Protein AF-A0A966VZZ9-F1 (afdb_monomer)

Nearest PDB structures (foldseek):
  8j8p-assembly1_C  TM=5.874E-01  e=6.034E-04  Saccharomyces eubayanus
  6gmh-assembly1_Q  TM=5.956E-01  e=7.698E-03  Homo sapiens
  4hny-assembly2_C  TM=5.454E-01  e=2.526E-02  Saccharomyces cerevisiae S288C
  7dkh-assembly2_E  TM=2.024E-01  e=2.155E-03  Saccharomyces cerevisiae S288C
  6gn0-assembly2_C  TM=4.395E-01  e=2.108E-01  Homo sapiens

Secondary structure (DSSP, 8-state):
-----HHHHHHHHHHH--HHHHHHHHHHHHHHHHHHHHHHH--HHHHHHHHHHHHHHHHHTHHHHTT-S-HHHHHHHHHHHHHHHHHHHHHHHHHHHHHHHHHTTS----PPPHHHHHHHHHHHHHTS-HHHHHHHIIIIIS---HHHHHHHHT--HHHHHHHHHHHHHHHHHHHHTTT----HHHHHHHHHHHSS-PPPTTHHHHHHHHHHHTTS-S----------PPPPPHHHHHHHHHHHHHHHHHHHHHHHHHHHHHHHHHHHHHHHHHHHHHHHHHHHHHHHHHHHHHHHHHHHHHHHHHHHHHHHHHHHHHHHHHTTS---------S---PPPSSHHHHHHHHHHHHHTT-HHHHHHHHHHHHHH-TT-HHHHHHHHHHHHHT-TTSTTHHHHHHHHHHHHHHH-TTBHHHHHHHHHHGGGGT-HHHHHHHHHHHHHS--B-GGGTT-HHHHHHHHHHHHHHHIIIII--HHHHHHHHHHHHHH-TT-TTHHHHHHHHHHHTT-HHHHHHHHHHSPPP-

Foldseek 3Di:
DDPQDLLRLLCCCVPVVDPVSLVVVCVVCLVVQLVLLCVLQVDNVRSVVLSVQLSVVCSVCSVVCSPPPDVNVVSNVSSNVSSLVSNVVVVVVVVVVVVVVVVVPDPDDPQDDLVLCVVCQVVLLVPDDPLLSLLQCVCQVVVDDLVVSCVVSVHDSVVSVVSPLVSLVSSQVSVVVVVNHHDSVSSSVSSNVPVDDDDPPCPVVVVVVVVVVVPPPDDDDDDDDDDDDDDDDPVVVVVVVVVVVVVVVVVVVVVVVVVVVVVVVVVVVVVVVVVVVVVVVVVVVVVVVVVVVVVVVVVVVVVVVVVVVVVVVVVVVVVVVVVPDDDDDDDDDDDPDDPDDPALVVLQVVLVVCVVVVVLVSNLVSLVVSCVRPVLPLVSLQVNLVSLVPPVPVDPCSLVSSLVSLVSSCVNVVQALSSLLSNLVSCVVVVNLVSNLVSLVCSLPDPHDCVVVPPCSLQSNLVSLQVNLVSCVPPVVVLVSSLVSLVSSCVSPVPPPCSLQSNLVSCVVVVVNVSSVVSCSSPNDDD

Radius of gyration: 38.28 Å; Cα contacts (8 Å, |Δi|>4): 439; chains: 1; bounding box: 84×85×118 Å

pLDDT: mean 77.12, std 17.42, range [30.81, 97.88]

Solvent-accessible surface area (backbone atoms only — not comparable to full-atom values): 28973 Å² total; per-residue (Å²): 130,85,87,68,48,72,46,54,28,31,40,40,26,53,78,66,64,32,62,70,36,46,50,51,52,46,69,74,42,45,68,58,42,32,53,52,18,30,74,69,55,74,34,75,69,63,9,50,54,30,34,51,51,38,54,52,50,47,67,75,41,24,70,75,48,42,79,49,93,55,61,68,63,52,52,51,54,46,29,52,54,45,28,54,52,51,50,56,53,51,52,59,48,53,49,52,52,48,52,51,50,53,69,67,61,56,81,80,63,78,71,65,48,68,84,67,43,58,87,50,43,65,64,38,49,66,74,43,55,70,74,36,34,51,40,46,42,39,43,41,54,68,62,39,52,56,61,58,43,6,64,76,69,76,45,53,48,68,60,34,49,54,43,32,55,51,32,52,52,52,42,42,54,50,34,41,79,70,75,43,69,61,53,73,68,55,50,52,51,50,36,61,73,59,58,65,74,88,74,63,92,61,50,69,57,54,51,52,52,56,58,62,61,69,76,72,82,74,87,84,85,84,82,91,82,85,86,86,87,85,85,82,57,74,67,61,55,51,56,52,52,56,51,51,52,54,51,49,54,53,48,51,56,51,49,52,51,52,49,54,50,51,52,53,51,51,53,54,49,63,61,44,52,65,53,54,49,51,50,53,51,52,52,52,50,50,52,53,51,49,53,50,49,53,49,51,48,54,50,50,50,50,54,50,49,52,51,49,49,52,50,49,51,52,50,48,53,53,46,57,66,60,64,77,61,92,82,89,87,85,88,84,93,87,69,96,70,70,79,82,68,92,44,30,65,54,25,38,55,50,22,53,55,24,57,77,70,68,36,63,67,63,18,49,55,24,29,53,50,13,38,72,68,31,82,77,47,35,66,42,30,39,53,49,13,51,47,27,63,73,73,39,71,89,48,93,56,20,54,59,52,15,39,50,24,17,47,55,16,37,72,68,39,74,43,42,36,52,38,42,52,53,34,25,67,42,24,55,83,73,69,36,52,67,60,19,43,51,35,37,47,48,63,70,75,45,92,48,46,50,81,82,59,59,98,41,62,53,53,54,49,16,48,38,26,40,56,43,15,49,46,25,43,75,74,67,59,37,35,68,60,14,37,54,22,26,50,53,11,41,72,54,34,75,77,54,82,64,42,46,33,55,34,15,54,31,26,49,77,71,66,40,53,73,61,15,54,55,23,33,70,76,37,62,83,83,130

Mean predicted aligned error: 22.82 Å

Structure (mmCIF, N/CA/C/O backbone):
data_AF-A0A966VZZ9-F1
#
_entry.id   AF-A0A966VZZ9-F1
#
loop_
_atom_site.group_PDB
_atom_site.id
_atom_site.type_symbol
_atom_site.label_atom_id
_atom_site.label_alt_id
_atom_site.label_comp_id
_atom_site.label_asym_id
_atom_site.label_entity_id
_atom_site.label_seq_id
_atom_site.pdbx_PDB_ins_code
_atom_site.Cartn_x
_atom_site.Cartn_y
_atom_site.Cartn_z
_atom_site.occupancy
_atom_site.B_iso_or_equiv
_atom_site.auth_seq_id
_atom_site.auth_comp_id
_atom_site.auth_asym_id
_atom_site.auth_atom_id
_atom_site.pdbx_PDB_model_num
ATOM 1 N N . MET A 1 1 ? -11.695 -24.570 47.392 1.00 46.47 1 MET A N 1
ATOM 2 C CA . MET A 1 1 ? -11.353 -23.290 46.737 1.00 46.47 1 MET A CA 1
ATOM 3 C C . MET A 1 1 ? -12.675 -22.639 46.397 1.00 46.47 1 MET A C 1
ATOM 5 O O . MET A 1 1 ? -13.494 -23.317 45.799 1.00 46.47 1 MET A O 1
ATOM 9 N N . ASN A 1 2 ? -12.938 -21.442 46.926 1.00 52.97 2 ASN A N 1
ATOM 10 C CA . ASN A 1 2 ? -14.275 -20.845 46.945 1.00 52.97 2 ASN A CA 1
ATOM 11 C C . ASN A 1 2 ? -14.869 -20.735 45.536 1.00 52.97 2 ASN A C 1
ATOM 13 O O . ASN A 1 2 ? -14.300 -20.072 44.670 1.00 52.97 2 ASN A O 1
ATOM 17 N N . ASP A 1 3 ? -16.037 -21.345 45.352 1.00 64.50 3 ASP A N 1
ATOM 18 C CA . ASP A 1 3 ? -16.861 -21.324 44.136 1.00 64.50 3 ASP A CA 1
ATOM 19 C C . ASP A 1 3 ? -17.585 -19.970 43.986 1.00 64.50 3 ASP A C 1
ATOM 21 O O . ASP A 1 3 ? -18.765 -19.877 43.654 1.00 64.50 3 ASP A O 1
ATOM 25 N N . SER A 1 4 ? -16.885 -18.881 44.321 1.00 77.69 4 SER A N 1
ATOM 26 C CA . SER A 1 4 ? -17.430 -17.534 44.246 1.00 77.69 4 SER A CA 1
ATOM 27 C C . SER A 1 4 ? -17.690 -17.184 42.785 1.00 77.69 4 SER A C 1
ATOM 29 O O . SER A 1 4 ? -16.799 -17.328 41.938 1.00 77.69 4 SER A O 1
ATOM 31 N N . SER A 1 5 ? -18.905 -16.727 42.485 1.00 86.56 5 SER A N 1
ATOM 32 C CA . SER A 1 5 ? -19.263 -16.277 41.140 1.00 86.56 5 SER A CA 1
ATOM 33 C C . SER A 1 5 ? -18.522 -14.987 40.783 1.00 86.56 5 SER A C 1
ATOM 35 O O . SER A 1 5 ? -18.105 -14.231 41.664 1.00 86.56 5 SER A O 1
ATOM 37 N N . ASP A 1 6 ? -18.379 -14.696 39.491 1.00 88.12 6 ASP A N 1
ATOM 38 C CA . ASP A 1 6 ? -17.700 -13.476 39.035 1.00 88.12 6 ASP A CA 1
ATOM 39 C C . ASP A 1 6 ? -18.344 -12.200 39.606 1.00 88.12 6 ASP A C 1
ATOM 41 O O . ASP A 1 6 ? -17.639 -11.263 39.972 1.00 88.12 6 ASP A O 1
ATOM 45 N N . ALA A 1 7 ? -19.670 -12.194 39.784 1.00 86.69 7 ALA A N 1
ATOM 46 C CA . ALA A 1 7 ? -20.393 -11.095 40.423 1.00 86.69 7 ALA A CA 1
ATOM 47 C C . ALA A 1 7 ? -20.036 -10.937 41.914 1.00 86.69 7 ALA A C 1
ATOM 49 O O . ALA A 1 7 ? -19.922 -9.817 42.410 1.00 86.69 7 ALA A O 1
ATOM 50 N N . GLN A 1 8 ? -19.821 -12.042 42.638 1.00 88.69 8 GLN A N 1
ATOM 51 C CA . GLN A 1 8 ? -19.387 -12.005 44.040 1.00 88.69 8 GLN A CA 1
ATOM 52 C C . GLN A 1 8 ? -17.942 -11.517 44.172 1.00 88.69 8 GLN A C 1
ATOM 54 O O . GLN A 1 8 ? -17.645 -10.732 45.070 1.00 88.69 8 GLN A O 1
ATOM 59 N N . LEU A 1 9 ? -17.055 -11.945 43.268 1.00 89.81 9 LEU A N 1
ATOM 60 C CA . LEU A 1 9 ? -15.667 -11.480 43.234 1.00 89.81 9 LEU A CA 1
ATOM 61 C C . LEU A 1 9 ? -15.585 -9.987 42.882 1.00 89.81 9 LEU A C 1
ATOM 63 O O . LEU A 1 9 ? -14.815 -9.257 43.505 1.00 89.81 9 LEU A O 1
ATOM 67 N N . LEU A 1 10 ? -16.414 -9.517 41.942 1.00 88.88 10 LEU A N 1
ATOM 68 C CA . LEU A 1 10 ? -16.511 -8.096 41.600 1.00 88.88 10 LEU A CA 1
ATOM 69 C C . LEU A 1 10 ? -17.031 -7.268 42.770 1.00 88.88 10 LEU A C 1
ATOM 71 O O . LEU A 1 10 ? -16.442 -6.238 43.078 1.00 88.88 10 LEU A O 1
ATOM 75 N N . ARG A 1 11 ? -18.076 -7.737 43.463 1.00 89.31 11 ARG A N 1
ATOM 76 C CA . ARG A 1 11 ? -18.624 -7.047 44.639 1.00 89.31 11 ARG A CA 1
ATOM 77 C C . ARG A 1 11 ? -17.611 -6.968 45.784 1.00 89.31 11 ARG A C 1
ATOM 79 O O . ARG A 1 11 ? -17.455 -5.913 46.386 1.00 89.31 11 ARG A O 1
ATOM 86 N N . ALA A 1 12 ? -16.863 -8.042 46.039 1.00 89.19 12 ALA A N 1
ATOM 87 C CA . ALA A 1 12 ? -15.797 -8.044 47.043 1.00 89.19 12 ALA A CA 1
ATOM 88 C C . ALA A 1 12 ? -14.647 -7.077 46.693 1.00 89.19 12 ALA A C 1
ATOM 90 O O . ALA A 1 12 ? -14.033 -6.492 47.584 1.00 89.19 12 ALA A O 1
ATOM 91 N N . TYR A 1 13 ? -14.348 -6.884 45.407 1.00 91.38 13 TYR A N 1
ATOM 92 C CA . TYR A 1 13 ? -13.372 -5.884 44.977 1.00 91.38 13 TYR A CA 1
ATOM 93 C C . TYR A 1 13 ? -13.923 -4.447 45.069 1.00 91.38 13 TYR A C 1
ATOM 95 O O . TYR A 1 13 ? -13.252 -3.575 45.616 1.00 91.38 13 TYR A O 1
ATOM 103 N N . ALA A 1 14 ? -15.152 -4.219 44.606 1.00 88.94 14 ALA A N 1
ATOM 104 C CA . ALA A 1 14 ? -15.841 -2.928 44.634 1.00 88.94 14 ALA A CA 1
ATOM 105 C C . ALA A 1 14 ? -16.040 -2.395 46.066 1.00 88.94 14 ALA A C 1
ATOM 107 O O . ALA A 1 14 ? -15.584 -1.307 46.406 1.00 88.94 14 ALA A O 1
ATOM 108 N N . GLU A 1 15 ? -16.661 -3.195 46.936 1.00 90.25 15 GLU A N 1
ATOM 109 C CA . GLU A 1 15 ? -17.099 -2.751 48.267 1.00 90.25 15 GLU A CA 1
ATOM 110 C C . GLU A 1 15 ? -16.017 -2.901 49.344 1.00 90.25 15 GLU A C 1
ATOM 112 O O . GLU A 1 15 ? -15.958 -2.109 50.281 1.00 90.25 15 GLU A O 1
ATOM 117 N N . GLN A 1 16 ? -15.178 -3.938 49.244 1.00 90.00 16 GLN A N 1
ATOM 118 C CA . GLN A 1 16 ? -14.210 -4.304 50.293 1.00 90.00 16 GLN A CA 1
ATOM 119 C C . GLN A 1 16 ? -12.755 -4.113 49.848 1.00 90.00 16 GLN A C 1
ATOM 121 O O . GLN A 1 16 ? -11.841 -4.448 50.600 1.00 90.00 16 GLN A O 1
ATOM 126 N N . HIS A 1 17 ? -12.530 -3.620 48.623 1.00 88.00 17 HIS A N 1
ATOM 127 C CA . HIS A 1 17 ? -11.203 -3.412 48.029 1.00 88.00 17 HIS A CA 1
ATOM 128 C C . HIS A 1 17 ? -10.304 -4.656 48.095 1.00 88.00 17 HIS A C 1
ATOM 130 O O . HIS A 1 17 ? -9.086 -4.574 48.253 1.00 88.00 17 HIS A O 1
ATOM 136 N N . SER A 1 18 ? -10.909 -5.842 47.968 1.00 92.25 18 SER A N 1
ATOM 137 C CA . SER A 1 18 ? -10.191 -7.111 48.061 1.00 92.25 18 SER A CA 1
ATOM 138 C C . SER A 1 18 ? -9.331 -7.369 46.820 1.00 92.25 18 SER A C 1
ATOM 140 O O . SER A 1 18 ? -9.820 -7.812 45.777 1.00 92.25 18 SER A O 1
ATOM 142 N N . GLU A 1 19 ? -8.018 -7.166 46.940 1.00 90.62 19 GLU A N 1
ATOM 143 C CA . GLU A 1 19 ? -7.056 -7.483 45.873 1.00 90.62 19 GLU A CA 1
ATOM 144 C C . GLU A 1 19 ? -7.061 -8.971 45.493 1.00 90.62 19 GLU A C 1
ATOM 146 O O . GLU A 1 19 ? -6.849 -9.327 44.333 1.00 90.62 19 GLU A O 1
ATOM 151 N N . ALA A 1 20 ? -7.319 -9.854 46.463 1.00 87.94 20 ALA A N 1
ATOM 152 C CA . ALA A 1 20 ? -7.383 -11.293 46.234 1.00 87.94 20 ALA A CA 1
ATOM 153 C C . ALA A 1 20 ? -8.562 -11.673 45.322 1.00 87.94 20 ALA A C 1
ATOM 155 O O . ALA A 1 20 ? -8.406 -12.526 44.448 1.00 87.94 20 ALA A O 1
ATOM 156 N N . ALA A 1 21 ? -9.711 -11.005 45.479 1.00 87.81 21 ALA A N 1
ATOM 157 C CA . ALA A 1 21 ? -10.883 -11.224 44.635 1.00 87.81 21 ALA A CA 1
ATOM 158 C C . ALA A 1 21 ? -10.638 -10.764 43.188 1.00 87.81 21 ALA A C 1
ATOM 160 O O . ALA A 1 21 ? -10.955 -11.487 42.242 1.00 87.81 21 ALA A O 1
ATOM 161 N N . PHE A 1 22 ? -9.995 -9.605 43.008 1.00 92.00 22 PHE A N 1
ATOM 162 C CA . PHE A 1 22 ? -9.627 -9.109 41.681 1.00 92.00 22 PHE A CA 1
ATOM 163 C C . PHE A 1 22 ? -8.573 -9.988 40.999 1.00 92.00 22 PHE A C 1
ATOM 165 O O . PHE A 1 22 ? -8.686 -10.288 39.812 1.00 92.00 22 PHE A O 1
ATOM 172 N N . ARG A 1 23 ? -7.575 -10.474 41.748 1.00 91.88 23 ARG A N 1
ATOM 173 C CA . ARG A 1 23 ? -6.559 -11.395 41.218 1.00 91.88 23 ARG A CA 1
ATOM 174 C C . ARG A 1 23 ? -7.178 -12.693 40.700 1.00 91.88 23 ARG A C 1
ATOM 176 O O . ARG A 1 23 ? -6.757 -13.183 39.655 1.00 91.88 23 ARG A O 1
ATOM 183 N N . GLU A 1 24 ? -8.185 -13.223 41.390 1.00 91.50 24 GLU A N 1
ATOM 184 C CA . GLU A 1 24 ? -8.905 -14.415 40.934 1.00 91.50 24 GLU A CA 1
ATOM 185 C C . GLU A 1 24 ? -9.742 -14.139 39.671 1.00 91.50 24 GLU A C 1
ATOM 187 O O . GLU A 1 24 ? -9.733 -14.961 38.757 1.00 91.50 24 GLU A O 1
ATOM 192 N N . LEU A 1 25 ? -10.380 -12.965 39.553 1.00 90.56 25 LEU A N 1
ATOM 193 C CA . LEU A 1 25 ? -11.057 -12.543 38.314 1.00 90.56 25 LEU A CA 1
ATOM 194 C C . LEU A 1 25 ? -10.093 -12.457 37.127 1.00 90.56 25 LEU A C 1
ATOM 196 O O . LEU A 1 25 ? -10.396 -12.970 36.049 1.00 90.56 25 LEU A O 1
ATOM 200 N N . VAL A 1 26 ? -8.921 -11.843 37.323 1.00 94.25 26 VAL A N 1
ATOM 201 C CA . VAL A 1 26 ? -7.881 -11.772 36.287 1.00 94.25 26 VAL A CA 1
ATOM 202 C C . VAL A 1 26 ? -7.446 -13.179 35.892 1.00 94.25 26 VAL A C 1
ATOM 204 O O . VAL A 1 26 ? -7.468 -13.513 34.712 1.00 94.25 26 VAL A O 1
ATOM 207 N N . ARG A 1 27 ? -7.127 -14.039 36.866 1.00 93.38 27 ARG A N 1
ATOM 208 C CA . ARG A 1 27 ? -6.681 -15.417 36.615 1.00 93.38 27 ARG A CA 1
ATOM 209 C C . ARG A 1 27 ? -7.700 -16.228 35.806 1.00 93.38 27 ARG A C 1
ATOM 211 O O . ARG A 1 27 ? -7.296 -17.007 34.952 1.00 93.38 27 ARG A O 1
ATOM 218 N N . ARG A 1 28 ? -9.002 -16.058 36.062 1.00 93.38 28 ARG A N 1
ATOM 219 C CA . ARG A 1 28 ? -10.070 -16.780 35.346 1.00 93.38 28 ARG A CA 1
ATOM 220 C C . ARG A 1 28 ? -10.233 -16.342 33.893 1.00 93.38 28 ARG A C 1
ATOM 222 O O . ARG A 1 28 ? -10.566 -17.171 33.053 1.00 93.38 28 ARG A O 1
ATOM 229 N N . HIS A 1 29 ? -10.015 -15.060 33.602 1.00 93.12 29 HIS A N 1
ATOM 230 C CA . HIS A 1 29 ? -10.377 -14.471 32.308 1.00 93.12 29 HIS A CA 1
ATOM 231 C C . HIS A 1 29 ? -9.187 -14.044 31.446 1.00 93.12 29 HIS A C 1
ATOM 233 O O . HIS A 1 29 ? -9.388 -13.680 30.287 1.00 93.12 29 HIS A O 1
ATOM 239 N N . VAL A 1 30 ? -7.955 -14.082 31.966 1.00 93.12 30 VAL A N 1
ATOM 240 C CA . VAL A 1 30 ? -6.762 -13.594 31.252 1.00 93.12 30 VAL A CA 1
ATOM 241 C C . VAL A 1 30 ? -6.521 -14.340 29.944 1.00 93.12 30 VAL A C 1
ATOM 243 O O . VAL A 1 30 ? -6.305 -13.690 28.923 1.00 93.12 30 VAL A O 1
ATOM 246 N N . ASP A 1 31 ? -6.664 -15.666 29.933 1.00 92.88 31 ASP A N 1
ATOM 247 C CA . ASP A 1 31 ? -6.449 -16.477 28.730 1.00 92.88 31 ASP A CA 1
ATOM 248 C C . ASP A 1 31 ? -7.474 -16.143 27.642 1.00 92.88 31 ASP A C 1
ATOM 250 O O . ASP A 1 31 ? -7.131 -16.008 26.464 1.00 92.88 31 ASP A O 1
ATOM 254 N N . PHE A 1 32 ? -8.736 -15.941 28.036 1.00 94.50 32 PHE A N 1
ATOM 255 C CA . PHE A 1 32 ? -9.807 -15.546 27.127 1.00 94.50 32 PHE A CA 1
ATOM 256 C C . PHE A 1 32 ? -9.566 -14.149 26.545 1.00 94.50 32 PHE A C 1
ATOM 258 O O . PHE A 1 32 ? -9.618 -13.976 25.325 1.00 94.50 32 PHE A O 1
ATOM 265 N N . VAL A 1 33 ? -9.284 -13.164 27.403 1.00 92.00 33 VAL A N 1
ATOM 266 C CA . VAL A 1 33 ? -9.069 -11.768 26.999 1.00 92.00 33 VAL A CA 1
ATOM 267 C C . VAL A 1 33 ? -7.827 -11.642 26.120 1.00 92.00 33 VAL A C 1
ATOM 269 O O . VAL A 1 33 ? -7.894 -11.005 25.071 1.00 92.00 33 VAL A O 1
ATOM 272 N N . HIS A 1 34 ? -6.721 -12.289 26.493 1.00 92.00 34 HIS A N 1
ATOM 273 C CA . HIS A 1 34 ? -5.492 -12.283 25.704 1.00 92.00 34 HIS A CA 1
ATOM 274 C C . HIS A 1 34 ? -5.690 -12.968 24.348 1.00 92.00 34 HIS A C 1
ATOM 276 O O . HIS A 1 34 ? -5.316 -12.411 23.320 1.00 92.00 34 HIS A O 1
ATOM 282 N N . SER A 1 35 ? -6.367 -14.121 24.310 1.00 88.19 35 SER A N 1
ATOM 283 C CA . SER A 1 35 ? -6.678 -14.809 23.050 1.00 88.19 35 SER A CA 1
ATOM 284 C C . SER A 1 35 ? -7.617 -13.995 22.154 1.00 88.19 35 SER A C 1
ATOM 286 O O . SER A 1 35 ? -7.475 -14.007 20.932 1.00 88.19 35 SER A O 1
ATOM 288 N N . ALA A 1 36 ? -8.591 -13.288 22.736 1.00 79.56 36 ALA A N 1
ATOM 289 C CA . ALA A 1 36 ? -9.473 -12.390 21.996 1.00 79.56 36 ALA A CA 1
ATOM 290 C C . ALA A 1 36 ? -8.701 -11.198 21.421 1.00 79.56 36 ALA A C 1
ATOM 292 O O . ALA A 1 36 ? -8.843 -10.914 20.234 1.00 79.56 36 ALA A O 1
ATOM 293 N N . ALA A 1 37 ? -7.841 -10.568 22.223 1.00 87.56 37 ALA A N 1
ATOM 294 C CA . ALA A 1 37 ? -6.967 -9.496 21.772 1.00 87.56 37 ALA A CA 1
ATOM 295 C C . ALA A 1 37 ? -6.047 -9.972 20.638 1.00 87.56 37 ALA A C 1
ATOM 297 O O . ALA A 1 37 ? -6.024 -9.348 19.582 1.00 87.56 37 ALA A O 1
ATOM 298 N N . LEU A 1 38 ? -5.380 -11.120 20.788 1.00 88.19 38 LEU A N 1
ATOM 299 C CA . LEU A 1 38 ? -4.465 -11.664 19.781 1.00 88.19 38 LEU A CA 1
ATOM 300 C C . LEU A 1 38 ? -5.146 -11.899 18.426 1.00 88.19 38 LEU A C 1
ATOM 302 O O . LEU A 1 38 ? -4.572 -11.561 17.396 1.00 88.19 38 LEU A O 1
ATOM 306 N N . ARG A 1 39 ? -6.390 -12.397 18.413 1.00 89.56 39 ARG A N 1
ATOM 307 C CA . ARG A 1 39 ? -7.178 -12.541 17.172 1.00 89.56 39 ARG A CA 1
ATOM 308 C C . ARG A 1 39 ? -7.529 -11.206 16.510 1.00 89.56 39 ARG A C 1
ATOM 310 O O . ARG A 1 39 ? -7.779 -11.185 15.312 1.00 89.56 39 ARG A O 1
ATOM 317 N N . MET A 1 40 ? -7.613 -10.123 17.282 1.00 84.31 40 MET A N 1
ATOM 318 C CA . MET A 1 40 ? -8.033 -8.804 16.797 1.00 84.31 40 MET A CA 1
ATOM 319 C C . MET A 1 40 ? -6.857 -7.935 16.338 1.00 84.31 40 MET A C 1
ATOM 321 O O . MET A 1 40 ? -6.997 -7.220 15.351 1.00 84.31 40 MET A O 1
ATOM 325 N N . VAL A 1 41 ? -5.721 -7.971 17.045 1.00 86.00 41 VAL A N 1
ATOM 326 C CA . VAL A 1 41 ? -4.516 -7.189 16.696 1.00 86.00 41 VAL A CA 1
ATOM 327 C C . VAL A 1 41 ? -3.477 -7.975 15.893 1.00 86.00 41 VAL A C 1
ATOM 329 O O . VAL A 1 41 ? -2.628 -7.350 15.267 1.00 86.00 41 VAL A O 1
ATOM 332 N N . CYS A 1 42 ? -3.529 -9.312 15.890 1.00 84.38 42 CYS A N 1
ATOM 333 C CA . CYS A 1 42 ? -2.575 -10.192 15.194 1.00 84.38 42 CYS A CA 1
ATOM 334 C C . CYS A 1 42 ? -1.093 -9.939 15.546 1.00 84.38 42 CYS A C 1
ATOM 336 O O . CYS A 1 42 ? -0.204 -10.278 14.769 1.00 84.38 42 CYS A O 1
ATOM 338 N N . ASP A 1 43 ? -0.829 -9.365 16.723 1.00 83.25 43 ASP A N 1
ATOM 339 C CA . ASP A 1 43 ? 0.502 -9.048 17.239 1.00 83.25 43 ASP A CA 1
ATOM 340 C C . ASP A 1 43 ? 0.563 -9.402 18.741 1.00 83.25 43 ASP A C 1
ATOM 342 O O . ASP A 1 43 ? -0.285 -8.922 19.506 1.00 83.25 43 ASP A O 1
ATOM 346 N N . PRO A 1 44 ? 1.521 -10.241 19.185 1.00 87.44 44 PRO A N 1
ATOM 347 C CA . PRO A 1 44 ? 1.619 -10.669 20.582 1.00 87.44 44 PRO A CA 1
ATOM 348 C C . PRO A 1 44 ? 1.850 -9.534 21.587 1.00 87.44 44 PRO A C 1
ATOM 350 O O . PRO A 1 44 ? 1.296 -9.574 22.687 1.00 87.44 44 PRO A O 1
ATOM 353 N N . HIS A 1 45 ? 2.638 -8.520 21.223 1.00 88.25 45 HIS A N 1
ATOM 354 C CA . HIS A 1 45 ? 2.962 -7.403 22.108 1.00 88.25 45 HIS A CA 1
ATOM 355 C C . HIS A 1 45 ? 1.764 -6.464 22.252 1.00 88.25 45 HIS A C 1
ATOM 357 O O . HIS A 1 45 ? 1.358 -6.143 23.368 1.00 88.25 45 HIS A O 1
ATOM 363 N N . LEU A 1 46 ? 1.109 -6.118 21.142 1.00 86.81 46 LEU A N 1
ATOM 364 C CA . LEU A 1 46 ? -0.108 -5.301 21.188 1.00 86.81 46 LEU A CA 1
ATOM 365 C C . LEU A 1 46 ? -1.261 -6.031 21.894 1.00 86.81 46 LEU A C 1
ATOM 367 O O . LEU A 1 46 ? -2.085 -5.403 22.559 1.00 86.81 46 LEU A O 1
ATOM 371 N N . ALA A 1 47 ? -1.326 -7.361 21.783 1.00 87.38 47 ALA A N 1
ATOM 372 C CA . ALA A 1 47 ? -2.337 -8.158 22.472 1.00 87.38 47 ALA A CA 1
ATOM 373 C C . ALA A 1 47 ? -2.161 -8.115 23.996 1.00 87.38 47 ALA A C 1
ATOM 375 O O . ALA A 1 47 ? -3.152 -8.131 24.732 1.00 87.38 47 ALA A O 1
ATOM 376 N N . GLN A 1 48 ? -0.918 -8.036 24.477 1.00 92.44 48 GLN A N 1
ATOM 377 C CA . GLN A 1 48 ? -0.616 -7.858 25.895 1.00 92.44 48 GLN A CA 1
ATOM 378 C C . GLN A 1 48 ? -1.093 -6.489 26.399 1.00 92.44 48 GLN A C 1
ATOM 380 O O . GLN A 1 48 ? -1.758 -6.429 27.435 1.00 92.44 48 GLN A O 1
ATOM 385 N N . ASP A 1 49 ? -0.845 -5.419 25.641 1.00 89.50 49 ASP A N 1
ATOM 386 C CA . ASP A 1 49 ? -1.282 -4.059 25.988 1.00 89.50 49 ASP A CA 1
ATOM 387 C C . ASP A 1 49 ? -2.811 -3.946 26.042 1.00 89.50 49 ASP A C 1
ATOM 389 O O . ASP A 1 49 ? -3.382 -3.380 26.979 1.00 89.50 49 ASP A O 1
ATOM 393 N N . VAL A 1 50 ? -3.500 -4.542 25.065 1.00 88.75 50 VAL A N 1
ATOM 394 C CA . VAL A 1 50 ? -4.968 -4.596 25.045 1.00 88.75 50 VAL A CA 1
ATOM 395 C C . VAL A 1 50 ? -5.492 -5.371 26.254 1.00 88.75 50 VAL A C 1
ATOM 397 O O . VAL A 1 50 ? -6.402 -4.891 26.929 1.00 88.75 50 VAL A O 1
ATOM 400 N N . ALA A 1 51 ? -4.910 -6.530 26.576 1.00 91.19 51 ALA A N 1
ATOM 401 C CA . ALA A 1 51 ? -5.328 -7.323 27.730 1.00 91.19 51 ALA A CA 1
ATOM 402 C C . ALA A 1 51 ? -5.139 -6.567 29.056 1.00 91.19 51 ALA A C 1
ATOM 404 O O . ALA A 1 51 ? -6.045 -6.559 29.892 1.00 91.19 51 ALA A O 1
ATOM 405 N N . GLN A 1 52 ? -4.014 -5.865 29.228 1.00 91.75 52 GLN A N 1
ATOM 406 C CA . GLN A 1 52 ? -3.799 -4.984 30.380 1.00 91.75 52 GLN A CA 1
ATOM 407 C C . GLN A 1 52 ? -4.855 -3.875 30.447 1.00 91.75 52 GLN A C 1
ATOM 409 O O . GLN A 1 52 ? -5.438 -3.638 31.506 1.00 91.75 52 GLN A O 1
ATOM 414 N N . GLY A 1 53 ? -5.156 -3.236 29.314 1.00 92.06 53 GLY A N 1
ATOM 415 C CA . GLY A 1 53 ? -6.180 -2.198 29.223 1.00 92.06 53 GLY A CA 1
ATOM 416 C C . GLY A 1 53 ? -7.577 -2.688 29.618 1.00 92.06 53 GLY A C 1
ATOM 417 O O . GLY A 1 53 ? -8.299 -1.977 30.318 1.00 92.06 53 GLY A O 1
ATOM 418 N N . VAL A 1 54 ? -7.948 -3.916 29.238 1.00 90.81 54 VAL A N 1
ATOM 419 C CA . VAL A 1 54 ? -9.239 -4.522 29.608 1.00 90.81 54 VAL A CA 1
ATOM 420 C C . VAL A 1 54 ? -9.349 -4.709 31.119 1.00 90.81 54 VAL A C 1
ATOM 422 O O . VAL A 1 54 ? -10.364 -4.330 31.701 1.00 90.81 54 VAL A O 1
ATOM 425 N N . PHE A 1 55 ? -8.315 -5.238 31.780 1.00 95.06 55 PHE A N 1
ATOM 426 C CA . PHE A 1 55 ? -8.347 -5.423 33.235 1.00 95.06 55 PHE A CA 1
ATOM 427 C C . PHE A 1 55 ? -8.242 -4.100 34.004 1.00 95.06 55 PHE A C 1
ATOM 429 O O . PHE A 1 55 ? -8.868 -3.953 35.051 1.00 95.06 55 PHE A O 1
ATOM 436 N N . LEU A 1 56 ? -7.551 -3.093 33.467 1.00 92.62 56 LEU A N 1
ATOM 437 C CA . LEU A 1 56 ? -7.593 -1.734 34.016 1.00 92.62 56 LEU A CA 1
ATOM 438 C C . LEU A 1 56 ? -8.995 -1.117 33.910 1.00 92.62 56 LEU A C 1
ATOM 440 O O . LEU A 1 56 ? -9.460 -0.474 34.852 1.00 92.62 56 LEU A O 1
ATOM 444 N N . ALA A 1 57 ? -9.687 -1.318 32.787 1.00 88.31 57 ALA A N 1
ATOM 445 C CA . ALA A 1 57 ? -11.070 -0.881 32.627 1.00 88.31 57 ALA A CA 1
ATOM 446 C C . ALA A 1 57 ? -12.011 -1.636 33.579 1.00 88.31 57 ALA A C 1
ATOM 448 O O . ALA A 1 57 ? -12.889 -1.014 34.175 1.00 88.31 57 ALA A O 1
ATOM 449 N N . LEU A 1 58 ? -11.789 -2.942 33.768 1.00 91.19 58 LEU A N 1
ATOM 450 C CA . LEU A 1 58 ? -12.534 -3.771 34.717 1.00 91.19 58 LEU A CA 1
ATOM 451 C C . LEU A 1 58 ? -12.396 -3.234 36.143 1.00 91.19 58 LEU A C 1
ATOM 453 O O . LEU A 1 58 ? -13.395 -3.087 36.837 1.00 91.19 58 LEU A O 1
ATOM 457 N N . ALA A 1 59 ? -11.171 -2.896 36.556 1.00 90.88 59 ALA A N 1
ATOM 458 C CA . ALA A 1 59 ? -10.905 -2.324 37.871 1.00 90.88 59 ALA A CA 1
ATOM 459 C C . ALA A 1 59 ? -11.644 -0.991 38.076 1.00 90.88 59 ALA A C 1
ATOM 461 O O . ALA A 1 59 ? -12.248 -0.766 39.119 1.00 90.88 59 ALA A O 1
ATOM 462 N N . ARG A 1 60 ? -11.649 -0.118 37.060 1.00 91.06 60 ARG A N 1
ATOM 463 C CA . ARG A 1 60 ? -12.308 1.198 37.132 1.00 91.06 60 ARG A CA 1
ATOM 464 C C . ARG A 1 60 ? -13.834 1.133 37.121 1.00 91.06 60 ARG A C 1
ATOM 466 O O . ARG A 1 60 ? -14.468 2.058 37.609 1.00 91.06 60 ARG A O 1
ATOM 473 N N . GLN A 1 61 ? -14.414 0.101 36.514 1.00 87.62 61 GLN A N 1
ATOM 474 C CA . GLN A 1 61 ? -15.865 -0.038 36.343 1.00 87.62 61 GLN A CA 1
ATOM 475 C C . GLN A 1 61 ? -16.465 -1.126 37.239 1.00 87.62 61 GLN A C 1
ATOM 477 O O . GLN A 1 61 ? -17.625 -1.498 37.055 1.00 87.62 61 GLN A O 1
ATOM 482 N N . ALA A 1 62 ? -15.699 -1.630 38.211 1.00 86.81 62 ALA A N 1
ATOM 483 C CA . ALA A 1 62 ? -16.097 -2.748 39.056 1.00 86.81 62 ALA A CA 1
ATOM 484 C C . ALA A 1 62 ? -17.469 -2.536 39.713 1.00 86.81 62 ALA A C 1
ATOM 486 O O . ALA A 1 62 ? -18.311 -3.426 39.620 1.00 86.81 62 ALA A O 1
ATOM 487 N N . ASP A 1 63 ? -17.725 -1.344 40.263 1.00 83.94 63 ASP A N 1
ATOM 488 C CA . ASP A 1 63 ? -18.986 -0.991 40.931 1.00 83.94 63 ASP A CA 1
ATOM 489 C C . ASP A 1 63 ? -20.191 -1.158 39.995 1.00 83.94 63 ASP A C 1
ATOM 491 O O . ASP A 1 63 ? -21.172 -1.819 40.333 1.00 83.94 63 ASP A O 1
ATOM 495 N N . THR A 1 64 ? -20.081 -0.641 38.767 1.00 84.94 64 THR A N 1
ATOM 496 C CA . THR A 1 64 ? -21.141 -0.713 37.746 1.00 84.94 64 THR A CA 1
ATOM 497 C C . THR A 1 64 ? -21.332 -2.113 37.162 1.00 84.94 64 THR A C 1
ATOM 499 O O . THR A 1 64 ? -22.397 -2.434 36.640 1.00 84.94 64 THR A O 1
ATOM 502 N N . LEU A 1 65 ? -20.306 -2.962 37.241 1.00 84.44 65 LEU A N 1
ATOM 503 C CA . LEU A 1 65 ? -20.310 -4.305 36.660 1.00 84.44 65 LEU A CA 1
ATOM 504 C C . LEU A 1 65 ? -20.848 -5.369 37.618 1.00 84.44 65 LEU A C 1
ATOM 506 O O . LEU A 1 65 ? -21.083 -6.499 37.192 1.00 84.44 65 LEU A O 1
ATOM 510 N N . THR A 1 66 ? -21.097 -5.019 38.882 1.00 80.06 66 THR A N 1
ATOM 511 C CA . THR A 1 66 ? -21.694 -5.933 39.870 1.00 80.06 66 THR A CA 1
ATOM 512 C C . THR A 1 66 ? -23.111 -6.389 39.501 1.00 80.06 66 THR A C 1
ATOM 514 O O . THR A 1 66 ? -23.522 -7.476 39.911 1.00 80.06 66 THR A O 1
ATOM 517 N N . GLU A 1 67 ? -23.841 -5.602 38.702 1.00 74.50 67 GLU A N 1
ATOM 518 C CA . GLU A 1 67 ? -25.194 -5.917 38.217 1.00 74.50 67 GLU A CA 1
ATOM 519 C C . GLU A 1 67 ? -25.208 -6.626 36.850 1.00 74.50 67 GLU A C 1
ATOM 521 O O . GLU A 1 67 ? -26.255 -7.080 36.381 1.00 74.50 67 GLU A O 1
ATOM 526 N N . HIS A 1 68 ? -24.054 -6.760 36.188 1.00 71.56 68 HIS A N 1
ATOM 527 C CA . HIS A 1 68 ? -23.980 -7.372 34.864 1.00 71.56 68 HIS A CA 1
ATOM 528 C C . HIS A 1 68 ? -24.052 -8.905 34.936 1.00 71.56 68 HIS A C 1
ATOM 530 O O . HIS A 1 68 ? -23.191 -9.565 35.512 1.00 71.56 68 HIS A O 1
ATOM 536 N N . ALA A 1 69 ? -25.046 -9.491 34.258 1.00 66.69 69 ALA A N 1
ATOM 537 C CA . ALA A 1 69 ? -25.298 -10.935 34.284 1.00 66.69 69 ALA A CA 1
ATOM 538 C C . ALA A 1 69 ? -24.181 -11.802 33.659 1.00 66.69 69 ALA A C 1
ATOM 540 O O . ALA A 1 69 ? -24.026 -12.958 34.043 1.00 66.69 69 ALA A O 1
ATOM 541 N N . VAL A 1 70 ? -23.410 -11.276 32.694 1.00 83.81 70 VAL A N 1
ATOM 542 C CA . VAL A 1 70 ? -22.353 -12.029 31.987 1.00 83.81 70 VAL A CA 1
ATOM 543 C C . VAL A 1 70 ? -21.103 -11.167 31.800 1.00 83.81 70 VAL A C 1
ATOM 545 O O . VAL A 1 70 ? -20.979 -10.422 30.825 1.00 83.81 70 VAL A O 1
ATOM 548 N N . LEU A 1 71 ? -20.143 -11.311 32.715 1.00 87.62 71 LEU A N 1
ATOM 549 C CA . LEU A 1 71 ? -18.886 -10.557 32.697 1.00 87.62 71 LEU A CA 1
ATOM 550 C C . LEU A 1 71 ? -18.057 -10.807 31.426 1.00 87.62 71 LEU A C 1
ATOM 552 O O . LEU A 1 71 ? -17.506 -9.874 30.846 1.00 87.62 71 LEU A O 1
ATOM 556 N N . VAL A 1 72 ? -18.025 -12.051 30.941 1.00 87.56 72 VAL A N 1
ATOM 557 C CA . VAL A 1 72 ? -17.272 -12.451 29.737 1.00 87.56 72 VAL A CA 1
ATOM 558 C C . VAL A 1 72 ? -17.692 -11.649 28.499 1.00 87.56 72 VAL A C 1
ATOM 560 O O . VAL A 1 72 ? -16.845 -11.251 27.698 1.00 87.56 72 VAL A O 1
ATOM 563 N N . GLY A 1 73 ? -18.988 -11.354 28.354 1.00 80.38 73 GLY A N 1
ATOM 564 C CA . GLY A 1 73 ? -19.501 -10.553 27.240 1.00 80.38 73 GLY A CA 1
ATOM 565 C C . GLY A 1 73 ? -19.026 -9.100 27.301 1.00 80.38 73 GLY A C 1
ATOM 566 O O . GLY A 1 73 ? -18.646 -8.527 26.278 1.00 80.38 73 GLY A O 1
ATOM 567 N N . TRP A 1 74 ? -18.982 -8.525 28.506 1.00 92.25 74 TRP A N 1
ATOM 568 C CA . TRP A 1 74 ? -18.424 -7.192 28.722 1.00 92.25 74 TRP A CA 1
ATOM 569 C C . TRP A 1 74 ? -16.917 -7.167 28.433 1.00 92.25 74 TRP A C 1
ATOM 571 O O . TRP A 1 74 ? -16.459 -6.319 27.670 1.00 92.25 74 TRP A O 1
ATOM 581 N N . LEU A 1 75 ? -16.161 -8.152 28.934 1.00 89.44 75 LEU A N 1
ATOM 582 C CA . LEU A 1 75 ? -14.719 -8.277 28.692 1.00 89.44 75 LEU A CA 1
ATOM 583 C C . LEU A 1 75 ? -14.389 -8.375 27.198 1.00 89.44 75 LEU A C 1
ATOM 585 O O . LEU A 1 75 ? -13.485 -7.689 26.724 1.00 89.44 75 LEU A O 1
ATOM 589 N N . HIS A 1 76 ? -15.151 -9.167 26.439 1.00 89.62 76 HIS A N 1
ATOM 590 C CA . HIS A 1 76 ? -14.981 -9.274 24.990 1.00 89.62 76 HIS A CA 1
ATOM 591 C C . HIS A 1 76 ? -15.242 -7.943 24.272 1.00 89.62 76 HIS A C 1
ATOM 593 O O . HIS A 1 76 ? -14.467 -7.545 23.404 1.00 89.62 76 HIS A O 1
ATOM 599 N N . ARG A 1 77 ? -16.316 -7.229 24.636 1.00 83.19 77 ARG A N 1
ATOM 600 C CA . ARG A 1 77 ? -16.660 -5.937 24.022 1.00 83.19 77 ARG A CA 1
ATOM 601 C C . ARG A 1 77 ? -15.611 -4.867 24.329 1.00 83.19 77 ARG A C 1
ATOM 603 O O . ARG A 1 77 ? -15.242 -4.100 23.441 1.00 83.19 77 ARG A O 1
ATOM 610 N N . THR A 1 78 ? -15.102 -4.842 25.556 1.00 88.25 78 THR A N 1
ATOM 611 C CA . THR A 1 78 ? -14.019 -3.940 25.962 1.00 88.25 78 THR A CA 1
ATOM 612 C C . THR A 1 78 ? -12.714 -4.283 25.241 1.00 88.25 78 THR A C 1
ATOM 614 O O . THR A 1 78 ? -12.046 -3.378 24.741 1.00 88.25 78 THR A O 1
ATOM 617 N N . ALA A 1 79 ? -12.384 -5.573 25.093 1.00 85.81 79 ALA A N 1
ATOM 618 C CA . ALA A 1 79 ? -11.232 -6.025 24.308 1.00 85.81 79 ALA A CA 1
ATOM 619 C C . ALA A 1 79 ? -11.347 -5.603 22.836 1.00 85.81 79 ALA A C 1
ATOM 621 O O . ALA A 1 79 ? -10.387 -5.085 22.274 1.00 85.81 79 ALA A O 1
ATOM 622 N N . GLN A 1 80 ? -12.536 -5.734 22.239 1.00 83.88 80 GLN A N 1
ATOM 623 C CA . GLN A 1 80 ? -12.814 -5.296 20.870 1.00 83.88 80 GLN A CA 1
ATOM 624 C C . GLN A 1 80 ? -12.613 -3.790 20.685 1.00 83.88 80 GLN A C 1
ATOM 626 O O . GLN A 1 80 ? -11.987 -3.361 19.715 1.00 83.88 80 GLN A O 1
ATOM 631 N N . TYR A 1 81 ? -13.124 -2.984 21.617 1.00 83.12 81 TYR A N 1
ATOM 632 C CA . TYR A 1 81 ? -12.972 -1.532 21.577 1.00 83.12 81 TYR A CA 1
ATOM 633 C C . TYR A 1 81 ? -11.500 -1.107 21.684 1.00 83.12 81 TYR A C 1
ATOM 635 O O . TYR A 1 81 ? -11.018 -0.325 20.861 1.00 83.12 81 TYR A O 1
ATOM 643 N N . LEU A 1 82 ? -10.774 -1.653 22.663 1.00 84.94 82 LEU A N 1
ATOM 644 C CA . LEU A 1 82 ? -9.368 -1.320 22.888 1.00 84.94 82 LEU A CA 1
ATOM 645 C C . LEU A 1 82 ? -8.473 -1.816 21.748 1.00 84.94 82 LEU A C 1
ATOM 647 O O . LEU A 1 82 ? -7.624 -1.061 21.284 1.00 84.94 82 LEU A O 1
ATOM 651 N N . ALA A 1 83 ? -8.706 -3.023 21.224 1.00 83.81 83 ALA A N 1
ATOM 652 C CA . ALA A 1 83 ? -7.988 -3.533 20.058 1.00 83.81 83 ALA A CA 1
ATOM 653 C C . ALA A 1 83 ? -8.170 -2.620 18.836 1.00 83.81 83 ALA A C 1
ATOM 655 O O . ALA A 1 83 ? -7.187 -2.244 18.199 1.00 83.81 83 ALA A O 1
ATOM 656 N N . ALA A 1 84 ? -9.402 -2.185 18.547 1.00 75.75 84 ALA A N 1
ATOM 657 C CA . ALA A 1 84 ? -9.668 -1.261 17.445 1.00 75.75 84 ALA A CA 1
ATOM 658 C C . ALA A 1 84 ? -8.935 0.083 17.617 1.00 75.75 84 ALA A C 1
ATOM 660 O O . ALA A 1 84 ? -8.420 0.643 16.646 1.00 75.75 84 ALA A O 1
ATOM 661 N N . GLN A 1 85 ? -8.852 0.604 18.844 1.00 78.00 85 GLN A N 1
ATOM 662 C CA . GLN A 1 85 ? -8.098 1.823 19.137 1.00 78.00 85 GLN A CA 1
ATOM 663 C C . GLN A 1 85 ? -6.588 1.625 18.933 1.00 78.00 85 GLN A C 1
ATOM 665 O O . GLN A 1 85 ? -5.944 2.466 18.297 1.00 78.00 85 GLN A O 1
ATOM 670 N N . THR A 1 86 ? -6.029 0.515 19.415 1.00 79.50 86 THR A N 1
ATOM 671 C CA . THR A 1 86 ? -4.606 0.179 19.265 1.00 79.50 86 THR A CA 1
ATOM 672 C C . THR A 1 86 ? -4.219 0.033 17.793 1.00 79.50 86 THR A C 1
ATOM 674 O O . THR A 1 86 ? -3.282 0.698 17.352 1.00 79.50 86 THR A O 1
ATOM 677 N N . VAL A 1 87 ? -4.992 -0.717 16.995 1.00 76.56 87 VAL A N 1
ATOM 678 C CA . VAL A 1 87 ? -4.751 -0.882 15.546 1.00 76.56 87 VAL A CA 1
ATOM 679 C C . VAL A 1 87 ? -4.785 0.463 14.819 1.00 76.56 87 VAL A C 1
ATOM 681 O O . VAL A 1 87 ? -3.865 0.782 14.070 1.00 76.56 87 VAL A O 1
ATOM 684 N N . ARG A 1 88 ? -5.799 1.305 15.069 1.00 72.56 88 ARG A N 1
ATOM 685 C CA . ARG A 1 88 ? -5.886 2.644 14.450 1.00 72.56 88 ARG A CA 1
ATOM 686 C C . ARG A 1 88 ? -4.669 3.511 14.769 1.00 72.56 88 ARG A C 1
ATOM 688 O O . ARG A 1 88 ? -4.231 4.295 13.927 1.00 72.56 88 ARG A O 1
ATOM 695 N N . THR A 1 89 ? -4.147 3.403 15.987 1.00 72.94 89 THR A N 1
ATOM 696 C CA . THR A 1 89 ? -2.997 4.196 16.433 1.00 72.94 89 THR A CA 1
ATOM 697 C C . THR A 1 89 ? -1.705 3.696 15.785 1.00 72.94 89 THR A C 1
ATOM 699 O O . THR A 1 89 ? -0.914 4.513 15.311 1.00 72.94 89 THR A O 1
ATOM 702 N N . ASP A 1 90 ? -1.527 2.377 15.687 1.00 74.38 90 ASP A N 1
ATOM 703 C CA . ASP A 1 90 ? -0.353 1.753 15.070 1.00 74.38 90 ASP A CA 1
ATOM 704 C C . ASP A 1 90 ? -0.313 1.978 13.549 1.00 74.38 90 ASP A C 1
ATOM 706 O O . ASP A 1 90 ? 0.721 2.374 13.016 1.00 74.38 90 ASP A O 1
ATOM 710 N N . VAL A 1 91 ? -1.452 1.878 12.852 1.00 67.69 91 VAL A N 1
ATOM 711 C CA . VAL A 1 91 ? -1.557 2.192 11.412 1.00 67.69 91 VAL A CA 1
ATOM 712 C C . VAL A 1 91 ? -1.156 3.643 11.128 1.00 67.69 91 VAL A C 1
ATOM 714 O O . VAL A 1 91 ? -0.338 3.899 10.248 1.00 67.69 91 VAL A O 1
ATOM 717 N N . ARG A 1 92 ? -1.651 4.608 11.918 1.00 70.06 92 ARG A N 1
ATOM 718 C CA . ARG A 1 92 ? -1.257 6.026 11.789 1.00 70.06 92 ARG A CA 1
ATOM 719 C C . ARG A 1 92 ? 0.215 6.270 12.122 1.00 70.06 92 ARG A C 1
ATOM 721 O O . ARG A 1 92 ? 0.791 7.253 11.656 1.00 70.06 92 ARG A O 1
ATOM 728 N N . ARG A 1 93 ? 0.818 5.453 12.990 1.00 77.00 93 ARG A N 1
ATOM 729 C CA . ARG A 1 93 ? 2.254 5.529 13.289 1.00 77.00 93 ARG A CA 1
ATOM 730 C C . ARG A 1 93 ? 3.060 5.034 12.091 1.00 77.00 93 ARG A C 1
ATOM 732 O O . ARG A 1 93 ? 3.862 5.802 11.575 1.00 77.00 93 ARG A O 1
ATOM 739 N N . ARG A 1 94 ? 2.759 3.831 11.594 1.00 72.00 94 ARG A N 1
ATOM 740 C CA . ARG A 1 94 ? 3.426 3.226 10.431 1.00 72.00 94 ARG A CA 1
ATOM 741 C C . ARG A 1 94 ? 3.291 4.075 9.175 1.00 72.00 94 ARG A C 1
ATOM 743 O O . ARG A 1 94 ? 4.257 4.210 8.441 1.00 72.00 94 ARG A O 1
ATOM 750 N N . GLN A 1 95 ? 2.134 4.695 8.950 1.00 64.81 95 GLN A N 1
ATOM 751 C CA . GLN A 1 95 ? 1.944 5.601 7.818 1.00 64.81 95 GLN A CA 1
ATOM 752 C C . GLN A 1 95 ? 2.869 6.822 7.908 1.00 64.81 95 GLN A C 1
ATOM 754 O O . GLN A 1 95 ? 3.517 7.162 6.928 1.00 64.81 95 GLN A O 1
ATOM 759 N N . ARG A 1 96 ? 3.002 7.442 9.089 1.00 69.62 96 ARG A N 1
ATOM 760 C CA . ARG A 1 96 ? 3.948 8.554 9.292 1.00 69.62 96 ARG A CA 1
ATOM 761 C C . ARG A 1 96 ? 5.403 8.108 9.159 1.00 69.62 96 ARG A C 1
ATOM 763 O O . ARG A 1 96 ? 6.211 8.852 8.620 1.00 69.62 96 ARG A O 1
ATOM 770 N N . GLU A 1 97 ? 5.735 6.911 9.636 1.00 72.12 97 GLU A N 1
ATOM 771 C CA . GLU A 1 97 ? 7.066 6.314 9.469 1.00 72.12 97 GLU A CA 1
ATOM 772 C C . GLU A 1 97 ? 7.372 6.037 7.989 1.00 72.12 97 GLU A C 1
ATOM 774 O O . GLU A 1 97 ? 8.472 6.332 7.535 1.00 72.12 97 GLU A O 1
ATOM 779 N N . GLN A 1 98 ? 6.399 5.544 7.218 1.00 66.50 98 GLN A N 1
ATOM 780 C CA . GLN A 1 98 ? 6.521 5.310 5.777 1.00 66.50 98 GLN A CA 1
ATOM 781 C C . GLN A 1 98 ? 6.588 6.611 4.976 1.00 66.50 98 GLN A C 1
ATOM 783 O O . GLN A 1 98 ? 7.399 6.706 4.064 1.00 66.50 98 GLN A O 1
ATOM 788 N N . GLU A 1 99 ? 5.789 7.621 5.321 1.00 60.19 99 GLU A N 1
ATOM 789 C CA . GLU A 1 99 ? 5.859 8.956 4.718 1.00 60.19 99 GLU A CA 1
ATOM 790 C C . GLU A 1 99 ? 7.218 9.609 5.013 1.00 60.19 99 GLU A C 1
ATOM 792 O O . GLU A 1 99 ? 7.862 10.114 4.099 1.00 60.19 99 GLU A O 1
ATOM 797 N N . ALA A 1 100 ? 7.721 9.514 6.248 1.00 58.03 100 ALA A N 1
ATOM 798 C CA . ALA A 1 100 ? 9.060 9.984 6.600 1.00 58.03 100 ALA A CA 1
ATOM 799 C C . ALA A 1 100 ? 10.169 9.192 5.881 1.00 58.03 100 ALA A C 1
ATOM 801 O O . ALA A 1 100 ? 11.140 9.781 5.410 1.00 58.03 100 ALA A O 1
ATOM 802 N N . ALA A 1 101 ? 10.024 7.870 5.750 1.00 55.56 101 ALA A N 1
ATOM 803 C CA . ALA A 1 101 ? 10.961 7.029 5.008 1.00 55.56 101 ALA A CA 1
ATOM 804 C C . ALA A 1 101 ? 10.947 7.345 3.504 1.00 55.56 101 ALA A C 1
ATOM 806 O O . ALA A 1 101 ? 12.007 7.416 2.895 1.00 55.56 101 ALA A O 1
ATOM 807 N N . ALA A 1 102 ? 9.774 7.604 2.920 1.00 58.19 102 ALA A N 1
ATOM 808 C CA . ALA A 1 102 ? 9.622 8.011 1.526 1.00 58.19 102 ALA A CA 1
ATOM 809 C C . ALA A 1 102 ? 10.182 9.421 1.274 1.00 58.19 102 ALA A C 1
ATOM 811 O O . ALA A 1 102 ? 10.835 9.648 0.260 1.00 58.19 102 ALA A O 1
ATOM 812 N N . MET A 1 103 ? 10.002 10.351 2.218 1.00 51.44 103 MET A N 1
ATOM 813 C CA . MET A 1 103 ? 10.631 11.677 2.173 1.00 51.44 103 MET A CA 1
ATOM 814 C C . MET A 1 103 ? 12.161 11.604 2.292 1.00 51.44 103 MET A C 1
ATOM 816 O O . MET A 1 103 ? 12.853 12.428 1.700 1.00 51.44 103 MET A O 1
ATOM 820 N N . ASN A 1 104 ? 12.688 10.599 2.995 1.00 53.75 104 ASN A N 1
ATOM 821 C CA . ASN A 1 104 ? 14.123 10.307 3.066 1.00 53.75 104 ASN A CA 1
ATOM 822 C C . ASN A 1 104 ? 14.645 9.473 1.876 1.00 53.75 104 ASN A C 1
ATOM 824 O O . ASN A 1 104 ? 15.854 9.300 1.761 1.00 53.75 104 ASN A O 1
ATOM 828 N N . ALA A 1 105 ? 13.767 8.962 1.001 1.00 40.19 105 ALA A N 1
ATOM 829 C CA . ALA A 1 105 ? 14.108 8.102 -0.140 1.00 40.19 105 ALA A CA 1
ATOM 830 C C . ALA A 1 105 ? 14.165 8.844 -1.492 1.00 40.19 105 ALA A C 1
ATOM 832 O O . ALA A 1 105 ? 14.180 8.209 -2.548 1.00 40.19 105 ALA A O 1
ATOM 833 N N . LEU A 1 106 ? 14.219 10.181 -1.488 1.00 40.72 106 LEU A N 1
ATOM 834 C CA . LEU A 1 106 ? 14.693 10.930 -2.656 1.00 40.72 106 LEU A CA 1
ATOM 835 C C . LEU A 1 106 ? 16.159 10.535 -2.923 1.00 40.72 106 LEU A C 1
ATOM 837 O O . LEU A 1 106 ? 16.905 10.364 -1.956 1.00 40.72 106 LEU A O 1
ATOM 841 N N . PRO A 1 107 ? 16.600 10.385 -4.190 1.00 38.34 107 PRO A N 1
ATOM 842 C CA . PRO A 1 107 ? 17.997 10.086 -4.471 1.00 38.34 107 PRO A CA 1
ATOM 843 C C . PRO A 1 107 ? 18.844 11.160 -3.800 1.00 38.34 107 PRO A C 1
ATOM 845 O O . PRO A 1 107 ? 18.578 12.348 -3.996 1.00 38.34 107 PRO A O 1
ATOM 848 N N . ALA A 1 108 ? 19.818 10.744 -2.991 1.00 40.94 108 ALA A N 1
ATOM 849 C CA . ALA A 1 108 ? 20.778 11.648 -2.390 1.00 40.94 108 ALA A CA 1
ATOM 850 C C . ALA A 1 108 ? 21.420 12.472 -3.516 1.00 40.94 108 ALA A C 1
ATOM 852 O O . ALA A 1 108 ? 22.282 11.989 -4.251 1.00 40.94 108 ALA A O 1
ATOM 853 N N . ALA A 1 109 ? 20.973 13.721 -3.672 1.00 43.06 109 ALA A N 1
ATOM 854 C CA . ALA A 1 109 ? 21.829 14.742 -4.243 1.00 43.06 109 ALA A CA 1
ATOM 855 C C . ALA A 1 109 ? 23.129 14.708 -3.423 1.00 43.06 109 ALA A C 1
ATOM 857 O O . ALA A 1 109 ? 23.039 14.464 -2.215 1.00 43.06 109 ALA A O 1
ATOM 858 N N . PRO A 1 110 ? 24.310 14.882 -4.042 1.00 44.56 110 PRO A N 1
ATOM 859 C CA . PRO A 1 110 ? 25.571 14.869 -3.310 1.00 44.56 110 PRO A CA 1
ATOM 860 C C . PRO A 1 110 ? 25.421 15.795 -2.103 1.00 44.56 110 PRO A C 1
ATOM 862 O O . PRO A 1 110 ? 25.113 16.973 -2.275 1.00 44.56 110 PRO A O 1
ATOM 865 N N . GLU A 1 111 ? 25.486 15.224 -0.896 1.00 53.94 111 GLU A N 1
ATOM 866 C CA . GLU A 1 111 ? 25.276 15.976 0.337 1.00 53.94 111 GLU A CA 1
ATOM 867 C C . GLU A 1 111 ? 26.257 17.148 0.320 1.00 53.94 111 GLU A C 1
ATOM 869 O O . GLU A 1 111 ? 27.467 16.930 0.231 1.00 53.94 111 GLU A O 1
ATOM 874 N N . ALA A 1 112 ? 25.736 18.380 0.321 1.00 60.50 112 ALA A N 1
ATOM 875 C CA . ALA A 1 112 ? 26.575 19.571 0.288 1.00 60.50 112 ALA A CA 1
ATOM 876 C C . ALA A 1 112 ? 27.599 19.485 1.429 1.00 60.50 112 ALA A C 1
ATOM 878 O O . ALA A 1 112 ? 27.241 19.231 2.583 1.00 60.50 112 ALA A O 1
ATOM 879 N N . SER A 1 113 ? 28.882 19.642 1.110 1.00 72.50 113 SER A N 1
ATOM 880 C CA . SER A 1 113 ? 29.944 19.554 2.109 1.00 72.50 113 SER A CA 1
ATOM 881 C C . SER A 1 113 ? 29.904 20.772 3.040 1.00 72.50 113 SER A C 1
ATOM 883 O O . SER A 1 113 ? 29.306 21.806 2.729 1.00 72.50 113 SER A O 1
ATOM 885 N N . TRP A 1 114 ? 30.564 20.685 4.200 1.00 80.88 114 TRP A N 1
ATOM 886 C CA . TRP A 1 114 ? 30.694 21.835 5.108 1.00 80.88 114 TRP A CA 1
ATOM 887 C C . TRP A 1 114 ? 31.257 23.080 4.400 1.00 80.88 114 TRP A C 1
ATOM 889 O O . TRP A 1 114 ? 30.851 24.196 4.717 1.00 80.88 114 TRP A O 1
ATOM 899 N N . ASP A 1 115 ? 32.114 22.884 3.394 1.00 79.19 115 ASP A N 1
ATOM 900 C CA . ASP A 1 115 ? 32.725 23.953 2.599 1.00 79.19 115 ASP A CA 1
ATOM 901 C C . ASP A 1 115 ? 31.705 24.729 1.746 1.00 79.19 115 ASP A C 1
ATOM 903 O O . ASP A 1 115 ? 31.887 25.920 1.496 1.00 79.19 115 ASP A O 1
ATOM 907 N N . GLU A 1 116 ? 30.608 24.085 1.337 1.00 80.62 116 GLU A N 1
ATOM 908 C CA . GLU A 1 116 ? 29.509 24.724 0.602 1.00 80.62 116 GLU A CA 1
ATOM 909 C C . GLU A 1 116 ? 28.503 25.404 1.543 1.00 80.62 116 GLU A C 1
ATOM 911 O O . GLU A 1 116 ? 27.899 26.418 1.189 1.00 80.62 116 GLU A O 1
ATOM 916 N N . LEU A 1 117 ? 28.329 24.878 2.762 1.00 84.62 117 LEU A N 1
ATOM 917 C CA . LEU A 1 117 ? 27.386 25.410 3.750 1.00 84.62 117 LEU A CA 1
ATOM 918 C C . LEU A 1 117 ? 27.949 26.596 4.547 1.00 84.62 117 LEU A C 1
ATOM 920 O O . LEU A 1 117 ? 27.242 27.588 4.747 1.00 84.62 117 LEU A O 1
ATOM 924 N N . ALA A 1 118 ? 29.198 26.512 5.011 1.00 84.00 118 ALA A N 1
ATOM 925 C CA . ALA A 1 118 ? 29.792 27.486 5.929 1.00 84.00 118 ALA A CA 1
ATOM 926 C C . ALA A 1 118 ? 29.706 28.950 5.442 1.00 84.00 118 ALA A C 1
ATOM 928 O O . ALA A 1 118 ? 29.325 29.803 6.246 1.00 84.00 118 ALA A O 1
ATOM 929 N N . PRO A 1 119 ? 29.938 29.279 4.150 1.00 87.19 119 PRO A N 1
ATOM 930 C CA . PRO A 1 119 ? 29.837 30.659 3.656 1.00 87.19 119 PRO A CA 1
ATOM 931 C C . PRO A 1 119 ? 28.427 31.264 3.732 1.00 87.19 119 PRO A C 1
ATOM 933 O O . PRO A 1 119 ? 28.264 32.481 3.642 1.00 87.19 119 PRO A O 1
ATOM 936 N N . HIS A 1 120 ? 27.396 30.427 3.858 1.00 86.44 120 HIS A N 1
ATOM 937 C CA . HIS A 1 120 ? 25.990 30.828 3.815 1.00 86.44 120 HIS A CA 1
ATOM 938 C C . HIS A 1 120 ? 25.271 30.683 5.163 1.00 86.44 120 HIS A C 1
ATOM 940 O O . HIS A 1 120 ? 24.168 31.213 5.322 1.00 86.44 120 HIS A O 1
ATOM 946 N N . LEU A 1 121 ? 25.892 30.004 6.130 1.00 86.62 121 LEU A N 1
ATOM 947 C CA . LEU A 1 121 ? 25.281 29.632 7.403 1.00 86.62 121 LEU A CA 1
ATOM 948 C C . LEU A 1 121 ? 24.926 30.843 8.273 1.00 86.62 121 LEU A C 1
ATOM 950 O O . LEU A 1 121 ? 23.769 30.988 8.660 1.00 86.62 121 LEU A O 1
ATOM 954 N N . ASP A 1 122 ? 25.880 31.734 8.546 1.00 88.62 122 ASP A N 1
ATOM 955 C CA . ASP A 1 122 ? 25.654 32.871 9.453 1.00 88.62 122 ASP A CA 1
ATOM 956 C C . ASP A 1 122 ? 24.641 33.876 8.892 1.00 88.62 122 ASP A C 1
ATOM 958 O O . ASP A 1 122 ? 23.828 34.436 9.629 1.00 88.62 122 ASP A O 1
ATOM 962 N N . ALA A 1 123 ? 24.628 34.056 7.568 1.00 86.19 123 ALA A N 1
ATOM 963 C CA . ALA A 1 123 ? 23.631 34.883 6.895 1.00 86.19 123 ALA A CA 1
ATOM 964 C C . ALA A 1 123 ? 22.220 34.287 7.028 1.00 86.19 123 ALA A C 1
ATOM 966 O O . ALA A 1 123 ? 21.267 35.015 7.296 1.00 86.19 123 ALA A O 1
ATOM 967 N N . ALA A 1 124 ? 22.086 32.965 6.883 1.00 87.81 124 ALA A N 1
ATOM 968 C CA . ALA A 1 124 ? 20.808 32.278 7.046 1.00 87.81 124 ALA A CA 1
ATOM 969 C C . ALA A 1 124 ? 20.346 32.254 8.517 1.00 87.81 124 ALA A C 1
ATOM 971 O O . ALA A 1 124 ? 19.163 32.450 8.786 1.00 87.81 124 ALA A O 1
ATOM 972 N N . LEU A 1 125 ? 21.265 32.093 9.477 1.00 89.69 125 LEU A N 1
ATOM 973 C CA . LEU A 1 125 ? 20.975 32.236 10.909 1.00 89.69 125 LEU A CA 1
ATOM 974 C C . LEU A 1 125 ? 20.506 33.656 11.254 1.00 89.69 125 LEU A C 1
ATOM 976 O O . LEU A 1 125 ? 19.609 33.817 12.078 1.00 89.69 125 LEU A O 1
ATOM 980 N N . GLY A 1 126 ? 21.074 34.680 10.611 1.00 89.81 126 GLY A N 1
ATOM 981 C CA . GLY A 1 126 ? 20.675 36.079 10.783 1.00 89.81 126 GLY A CA 1
ATOM 982 C C . GLY A 1 126 ? 19.253 36.396 10.304 1.00 89.81 126 GLY A C 1
ATOM 983 O O . GLY A 1 126 ? 18.635 37.318 10.830 1.00 89.81 126 GLY A O 1
ATOM 984 N N . GLU A 1 127 ? 18.719 35.624 9.354 1.00 90.00 127 GLU A N 1
ATOM 985 C CA . GLU A 1 127 ? 17.353 35.769 8.826 1.00 90.00 127 GLU A CA 1
ATOM 986 C C . GLU A 1 127 ? 16.284 35.034 9.651 1.00 90.00 127 GLU A C 1
ATOM 988 O O . GLU A 1 127 ? 15.084 35.223 9.426 1.00 90.00 127 GLU A O 1
ATOM 993 N N . LEU A 1 128 ? 16.691 34.197 10.609 1.00 91.00 128 LEU A N 1
ATOM 994 C CA . LEU A 1 128 ? 15.769 33.579 11.557 1.00 91.00 128 LEU A CA 1
ATOM 995 C C . LEU A 1 128 ? 15.262 34.599 12.585 1.00 91.00 128 LEU A C 1
ATOM 997 O O . LEU A 1 128 ? 15.926 35.586 12.901 1.00 91.00 128 LEU A O 1
ATOM 1001 N N . SER A 1 129 ? 14.087 34.321 13.161 1.00 91.88 129 SER A N 1
ATOM 1002 C CA . SER A 1 129 ? 13.606 35.071 14.325 1.00 91.88 129 SER A CA 1
ATOM 1003 C C . SER A 1 129 ? 14.571 34.894 15.500 1.00 91.88 129 SER A C 1
ATOM 1005 O O . SER A 1 129 ? 15.147 33.816 15.648 1.00 91.88 129 SER A O 1
ATOM 1007 N N . ASP A 1 130 ? 14.706 35.901 16.368 1.00 88.94 130 ASP A N 1
ATOM 1008 C CA . ASP A 1 130 ? 15.616 35.830 17.523 1.00 88.94 130 ASP A CA 1
ATOM 1009 C C . ASP A 1 130 ? 15.379 34.555 18.350 1.00 88.94 130 ASP A C 1
ATOM 1011 O O . ASP A 1 130 ? 16.310 33.819 18.655 1.00 88.94 130 ASP A O 1
ATOM 1015 N N . THR A 1 131 ? 14.112 34.201 18.586 1.00 88.12 131 THR A N 1
ATOM 1016 C CA . THR A 1 131 ? 13.755 32.994 19.349 1.00 88.12 131 THR A CA 1
ATOM 1017 C C . THR A 1 131 ? 14.097 31.675 18.654 1.00 88.12 13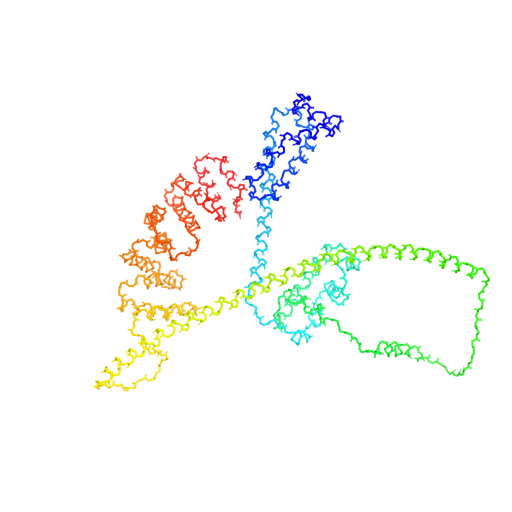1 THR A C 1
ATOM 1019 O O . THR A 1 131 ? 14.364 30.682 19.332 1.00 88.12 131 THR A O 1
ATOM 1022 N N . ASP A 1 132 ? 14.046 31.626 17.321 1.00 89.75 132 ASP A N 1
ATOM 1023 C CA . ASP A 1 132 ? 14.380 30.418 16.561 1.00 89.75 132 ASP A CA 1
ATOM 1024 C C . ASP A 1 132 ? 15.903 30.306 16.375 1.00 89.75 132 ASP A C 1
ATOM 1026 O O . ASP A 1 132 ? 16.454 29.210 16.486 1.00 89.75 132 ASP A O 1
ATOM 1030 N N . ARG A 1 133 ? 16.596 31.437 16.185 1.00 92.88 133 ARG A N 1
ATOM 1031 C CA . ARG A 1 133 ? 18.061 31.520 16.147 1.00 92.88 133 ARG A CA 1
ATOM 1032 C C . ARG A 1 133 ? 18.671 31.073 17.472 1.00 92.88 133 ARG A C 1
ATOM 1034 O O . ARG A 1 133 ? 19.530 30.195 17.472 1.00 92.88 133 ARG A O 1
ATOM 1041 N N . ASP A 1 134 ? 18.188 31.608 18.592 1.00 90.62 134 ASP A N 1
ATOM 1042 C CA . ASP A 1 134 ? 18.682 31.262 19.928 1.00 90.62 134 ASP A CA 1
ATOM 1043 C C . ASP A 1 134 ? 18.500 29.767 20.220 1.00 90.62 134 ASP A C 1
ATOM 1045 O O . ASP A 1 134 ? 19.392 29.120 20.763 1.00 90.62 134 ASP A O 1
ATOM 1049 N N . ALA A 1 135 ? 17.379 29.178 19.793 1.00 88.75 135 ALA A N 1
ATOM 1050 C CA . ALA A 1 135 ? 17.137 27.747 19.948 1.00 88.75 135 ALA A CA 1
ATOM 1051 C C . ALA A 1 135 ? 18.148 26.887 19.162 1.00 88.75 135 ALA A C 1
ATOM 1053 O O . ALA A 1 135 ? 18.642 25.887 19.685 1.00 88.75 135 ALA A O 1
ATOM 1054 N N . VAL A 1 136 ? 18.486 27.275 17.926 1.00 88.44 136 VAL A N 1
ATOM 1055 C CA . VAL A 1 136 ? 19.483 26.571 17.097 1.00 88.44 136 VAL A CA 1
ATOM 1056 C C . VAL A 1 136 ? 20.889 26.715 17.686 1.00 88.44 136 VAL A C 1
ATOM 1058 O O . VAL A 1 136 ? 21.608 25.719 17.797 1.00 88.44 136 VAL A O 1
ATOM 1061 N N . LEU A 1 137 ? 21.264 27.922 18.118 1.00 90.56 137 LEU A N 1
ATOM 1062 C CA . LEU A 1 137 ? 22.570 28.195 18.722 1.00 90.56 137 LEU A CA 1
ATOM 1063 C C . LEU A 1 137 ? 22.760 27.426 20.036 1.00 90.56 137 LEU A C 1
ATOM 1065 O O . LEU A 1 137 ? 23.749 26.713 20.194 1.00 90.56 137 LEU A O 1
ATOM 1069 N N . LEU A 1 138 ? 21.787 27.483 20.948 1.00 87.06 138 LEU A N 1
ATOM 1070 C CA . LEU A 1 138 ? 21.863 26.764 22.223 1.00 87.06 138 LEU A CA 1
ATOM 1071 C C . LEU A 1 138 ? 21.952 25.247 22.015 1.00 87.06 138 LEU A C 1
ATOM 1073 O O . LEU A 1 138 ? 22.722 24.568 22.697 1.00 87.06 138 LEU A O 1
ATOM 1077 N N . ARG A 1 139 ? 21.187 24.704 21.060 1.00 86.06 139 ARG A N 1
ATOM 1078 C CA . ARG A 1 139 ? 21.135 23.259 20.834 1.00 86.06 139 ARG A CA 1
ATOM 1079 C C . ARG A 1 139 ? 22.393 22.705 20.170 1.00 86.06 139 ARG A C 1
ATOM 1081 O O . ARG A 1 139 ? 22.871 21.659 20.604 1.00 86.06 139 ARG A O 1
ATOM 1088 N N . TYR A 1 140 ? 22.874 23.347 19.106 1.00 84.75 140 TYR A N 1
ATOM 1089 C CA . TYR A 1 140 ? 23.905 22.767 18.235 1.00 84.75 140 TYR A CA 1
ATOM 1090 C C . TYR A 1 140 ? 25.280 23.415 18.395 1.00 84.75 140 TYR A C 1
ATOM 1092 O O . TYR A 1 140 ? 26.280 22.724 18.232 1.00 84.75 140 TYR A O 1
ATOM 1100 N N . PHE A 1 141 ? 25.347 24.696 18.769 1.00 83.31 141 PHE A N 1
ATOM 1101 C CA . PHE A 1 141 ? 26.619 25.401 18.952 1.00 83.31 141 PHE A CA 1
ATOM 1102 C C . PHE A 1 141 ? 27.078 25.356 20.415 1.00 83.31 141 PHE A C 1
ATOM 1104 O O . PHE A 1 141 ? 28.236 25.066 20.687 1.00 83.31 141 PHE A O 1
ATOM 1111 N N . GLU A 1 142 ? 26.169 25.534 21.377 1.00 82.38 142 GLU A N 1
ATOM 1112 C CA . GLU A 1 142 ? 26.479 25.334 22.805 1.00 82.38 142 GLU A CA 1
ATOM 1113 C C . GLU A 1 142 ? 26.286 23.881 23.282 1.00 82.38 142 GLU A C 1
ATOM 1115 O O . GLU A 1 142 ? 26.518 23.585 24.453 1.00 82.38 142 GLU A O 1
ATOM 1120 N N . GLN A 1 143 ? 25.868 22.972 22.390 1.00 80.06 143 GLN A N 1
ATOM 1121 C CA . GLN A 1 143 ? 25.658 21.537 22.652 1.00 80.06 143 GLN A CA 1
ATOM 1122 C C . GLN A 1 143 ? 24.742 21.227 23.853 1.00 80.06 143 GLN A C 1
ATOM 1124 O O . GLN A 1 143 ? 24.858 20.172 24.480 1.00 80.06 143 GLN A O 1
ATOM 1129 N N . GLN A 1 144 ? 23.798 22.115 24.171 1.00 84.31 144 GLN A N 1
ATOM 1130 C CA . GLN A 1 144 ? 22.910 21.924 25.316 1.00 84.31 144 GLN A CA 1
ATOM 1131 C C . GLN A 1 144 ? 21.888 20.813 25.072 1.00 84.31 144 GLN A C 1
ATOM 1133 O O . GLN A 1 144 ? 21.433 20.569 23.945 1.00 84.31 144 GLN A O 1
ATOM 1138 N N . SER A 1 145 ? 21.478 20.155 26.155 1.00 80.75 145 SER A N 1
ATOM 1139 C CA . SER A 1 145 ? 20.345 19.230 26.137 1.00 80.75 145 SER A CA 1
ATOM 1140 C C . SER A 1 145 ? 19.016 19.973 25.937 1.00 80.75 145 SER A C 1
ATOM 1142 O O . SER A 1 145 ? 18.899 21.171 26.203 1.00 80.75 145 SER A O 1
ATOM 1144 N N . ALA A 1 146 ? 17.972 19.255 25.500 1.00 72.31 146 ALA A N 1
ATOM 1145 C CA . ALA A 1 146 ? 16.634 19.832 25.330 1.00 72.31 146 ALA A CA 1
ATOM 1146 C C . ALA A 1 146 ? 16.114 20.476 26.628 1.00 72.31 146 ALA A C 1
ATOM 1148 O O . ALA A 1 146 ? 15.491 21.536 26.586 1.00 72.31 146 ALA A O 1
ATOM 1149 N N . ARG A 1 147 ? 16.446 19.877 27.776 1.00 76.12 147 ARG A N 1
ATOM 1150 C CA . ARG A 1 147 ? 16.096 20.361 29.111 1.00 76.12 147 ARG A CA 1
ATOM 1151 C C . ARG A 1 147 ? 16.807 21.663 29.493 1.00 76.12 147 ARG A C 1
ATOM 1153 O O . ARG A 1 147 ? 16.165 22.571 30.014 1.00 76.12 147 ARG A O 1
ATOM 1160 N N . GLU A 1 148 ? 18.111 21.773 29.246 1.00 81.38 148 GLU A N 1
ATOM 1161 C CA . GLU A 1 148 ? 18.892 22.985 29.558 1.00 81.38 148 GLU A CA 1
ATOM 1162 C C . GLU A 1 148 ? 18.482 24.163 28.672 1.00 81.38 148 GLU A C 1
ATOM 1164 O O . GLU A 1 148 ? 18.266 25.274 29.158 1.00 81.38 148 GLU A O 1
ATOM 1169 N N . MET A 1 149 ? 18.273 23.892 27.385 1.00 86.44 149 MET A N 1
ATOM 1170 C CA . MET A 1 149 ? 17.754 24.868 26.437 1.00 86.44 149 MET A CA 1
ATOM 1171 C C . MET A 1 149 ? 16.337 25.322 26.815 1.00 86.44 149 MET A C 1
ATOM 1173 O O . MET A 1 149 ? 16.051 26.517 26.791 1.00 86.44 149 MET A O 1
ATOM 1177 N N . ALA A 1 150 ? 15.449 24.395 27.192 1.00 80.38 150 ALA A N 1
ATOM 1178 C CA . ALA A 1 150 ? 14.099 24.725 27.647 1.00 80.38 150 ALA A CA 1
ATOM 1179 C C . ALA A 1 150 ? 14.123 25.643 28.878 1.00 80.38 150 ALA A C 1
ATOM 1181 O O . ALA A 1 150 ? 13.395 26.635 28.915 1.00 80.38 150 ALA A O 1
ATOM 1182 N N . ALA A 1 151 ? 15.021 25.373 29.833 1.00 86.50 151 ALA A N 1
ATOM 1183 C CA . ALA A 1 151 ? 15.218 26.221 31.004 1.00 86.50 151 ALA A CA 1
ATOM 1184 C C . ALA A 1 151 ? 15.711 27.631 30.633 1.00 86.50 151 ALA A C 1
ATOM 1186 O O . ALA A 1 151 ? 15.217 28.610 31.188 1.00 86.50 151 ALA A O 1
ATOM 1187 N N . ARG A 1 152 ? 16.634 27.754 29.670 1.00 86.12 152 ARG A N 1
ATOM 1188 C CA . ARG A 1 152 ? 17.136 29.058 29.198 1.00 86.12 152 ARG A CA 1
ATOM 1189 C C . ARG A 1 152 ? 16.113 29.859 28.397 1.00 86.12 152 ARG A C 1
ATOM 1191 O O . ARG A 1 152 ? 16.085 31.078 28.510 1.00 86.12 152 ARG A O 1
ATOM 1198 N N . LEU A 1 153 ? 15.271 29.186 27.616 1.00 83.31 153 LEU A N 1
ATOM 1199 C CA . LEU A 1 153 ? 14.228 29.825 26.809 1.00 83.31 153 LEU A CA 1
ATOM 1200 C C . LEU A 1 153 ? 12.920 30.060 27.584 1.00 83.31 153 LEU A C 1
ATOM 1202 O O . LEU A 1 153 ? 11.997 30.666 27.042 1.00 83.31 153 LEU A O 1
ATOM 1206 N N . GLY A 1 154 ? 12.811 29.573 28.825 1.00 87.75 154 GLY A N 1
ATOM 1207 C CA . GLY A 1 154 ? 11.589 29.672 29.630 1.00 87.75 154 GLY A CA 1
ATOM 1208 C C . GLY A 1 154 ? 10.418 28.857 29.064 1.00 87.75 154 GLY A C 1
ATOM 1209 O O . GLY A 1 154 ? 9.266 29.277 29.156 1.00 87.75 154 GLY A O 1
ATOM 1210 N N . LEU A 1 155 ? 10.702 27.714 28.436 1.00 88.50 155 LEU A N 1
ATOM 1211 C CA . LEU A 1 155 ? 9.728 26.855 27.755 1.00 88.50 155 LEU A CA 1
ATOM 1212 C C . LEU A 1 155 ? 9.635 25.478 28.425 1.00 88.50 155 LEU A C 1
ATOM 1214 O O . LEU A 1 155 ? 10.521 25.084 29.179 1.00 88.50 155 LEU A O 1
ATOM 1218 N N . SER A 1 156 ? 8.588 24.709 28.105 1.00 90.38 156 SER A N 1
ATOM 1219 C CA . SER A 1 156 ? 8.598 23.268 28.390 1.00 90.38 156 SER A CA 1
ATOM 1220 C C . SER A 1 156 ? 9.585 22.547 27.468 1.00 90.38 156 SER A C 1
ATOM 1222 O O . SER A 1 156 ? 9.895 23.030 26.374 1.00 90.38 156 SER A O 1
ATOM 1224 N N . GLU A 1 157 ? 10.056 21.376 27.887 1.00 84.31 157 GLU A N 1
ATOM 1225 C CA . GLU A 1 157 ? 11.001 20.564 27.115 1.00 84.31 157 GLU A CA 1
ATOM 1226 C C . GLU A 1 157 ? 10.444 20.207 25.726 1.00 84.31 157 GLU A C 1
ATOM 1228 O O . GLU A 1 157 ? 11.118 20.388 24.709 1.00 84.31 157 GLU A O 1
ATOM 1233 N N . GLU A 1 158 ? 9.163 19.839 25.648 1.00 83.06 158 GLU A N 1
ATOM 1234 C CA . GLU A 1 158 ? 8.483 19.521 24.390 1.00 83.06 158 GLU A CA 1
ATOM 1235 C C . GLU A 1 158 ? 8.299 20.760 23.504 1.00 83.06 158 GLU A C 1
ATOM 1237 O O . GLU A 1 158 ? 8.404 20.681 22.276 1.00 83.06 158 GLU A O 1
ATOM 1242 N N . ALA A 1 159 ? 8.023 21.922 24.105 1.00 80.62 159 ALA A N 1
ATOM 1243 C CA . ALA A 1 159 ? 7.888 23.179 23.377 1.00 80.62 159 ALA A CA 1
ATOM 1244 C C . ALA A 1 159 ? 9.236 23.646 22.808 1.00 80.62 159 ALA A C 1
ATOM 1246 O O . ALA A 1 159 ? 9.289 24.153 21.684 1.00 80.62 159 ALA A O 1
ATOM 1247 N N . ALA A 1 160 ? 10.323 23.439 23.551 1.00 81.69 160 ALA A N 1
ATOM 1248 C CA . ALA A 1 160 ? 11.678 23.741 23.118 1.00 81.69 160 ALA A CA 1
ATOM 1249 C C . ALA A 1 160 ? 12.108 22.808 21.969 1.00 81.69 160 ALA A C 1
ATOM 1251 O O . ALA A 1 160 ? 12.594 23.283 20.943 1.00 81.69 160 ALA A O 1
ATOM 1252 N N . GLN A 1 161 ? 11.830 21.503 22.067 1.00 83.19 161 GLN A N 1
ATOM 1253 C CA . GLN A 1 161 ? 12.150 20.532 21.013 1.00 83.19 161 GLN A CA 1
ATOM 1254 C C . GLN A 1 161 ? 11.383 20.799 19.708 1.00 83.19 161 GLN A C 1
ATOM 1256 O O . GLN A 1 161 ? 11.965 20.770 18.617 1.00 83.19 161 GLN A O 1
ATOM 1261 N N . LYS A 1 162 ? 10.086 21.122 19.799 1.00 87.56 162 LYS A N 1
ATOM 1262 C CA . LYS A 1 162 ? 9.286 21.531 18.632 1.00 87.56 162 LYS A CA 1
ATOM 1263 C C . LYS A 1 162 ? 9.802 22.829 18.012 1.00 87.56 162 LYS A C 1
ATOM 1265 O O . LYS A 1 162 ? 9.825 22.946 16.788 1.00 87.56 162 LYS A O 1
ATOM 1270 N N . ARG A 1 163 ? 10.227 23.791 18.839 1.00 88.38 163 ARG A N 1
ATOM 1271 C CA . ARG A 1 163 ? 10.794 25.061 18.370 1.00 88.38 163 ARG A CA 1
ATOM 1272 C C . ARG A 1 163 ? 12.103 24.850 17.614 1.00 88.38 163 ARG A C 1
ATOM 1274 O O . ARG A 1 163 ? 12.205 25.344 16.499 1.00 88.38 163 ARG A O 1
ATOM 1281 N N . VAL A 1 164 ? 13.035 24.058 18.146 1.00 89.31 164 VAL A N 1
ATOM 1282 C CA . VAL A 1 164 ? 14.283 23.710 17.439 1.00 89.31 164 VAL A CA 1
ATOM 1283 C C . VAL A 1 164 ? 13.995 23.017 16.115 1.00 89.31 164 VAL A C 1
ATOM 1285 O O . VAL A 1 164 ? 14.557 23.400 15.098 1.00 89.31 164 VAL A O 1
ATOM 1288 N N . SER A 1 165 ? 13.091 22.035 16.103 1.00 86.62 165 SER A N 1
ATOM 1289 C CA . SER A 1 165 ? 12.765 21.289 14.879 1.00 86.62 165 SER A CA 1
ATOM 1290 C C . SER A 1 165 ? 12.231 22.217 13.782 1.00 86.62 165 SER A C 1
ATOM 1292 O O . SER A 1 165 ? 12.659 22.143 12.634 1.00 86.62 165 SER A O 1
ATOM 1294 N N . ARG A 1 166 ? 11.344 23.152 14.149 1.00 89.38 166 ARG A N 1
ATOM 1295 C CA . ARG A 1 166 ? 10.834 24.178 13.230 1.00 89.38 166 ARG A CA 1
ATOM 1296 C C . ARG A 1 166 ? 11.929 25.150 12.781 1.00 89.38 166 ARG A C 1
ATOM 1298 O O . ARG A 1 166 ? 11.952 25.527 11.616 1.00 89.38 166 ARG A O 1
ATOM 1305 N N . ALA A 1 167 ? 12.812 25.561 13.688 1.00 89.56 167 ALA A N 1
ATOM 1306 C CA . ALA A 1 167 ? 13.904 26.479 13.384 1.00 89.56 167 ALA A CA 1
ATOM 1307 C C . ALA A 1 167 ? 14.917 25.864 12.404 1.00 89.56 167 ALA A C 1
ATOM 1309 O O . ALA A 1 167 ? 15.333 26.529 11.460 1.00 89.56 167 ALA A O 1
ATOM 1310 N N . VAL A 1 168 ? 15.252 24.581 12.576 1.00 88.62 168 VAL A N 1
ATOM 1311 C CA . VAL A 1 168 ? 16.112 23.816 11.656 1.00 88.62 168 VAL A CA 1
ATOM 1312 C C . VAL A 1 168 ? 15.468 23.690 10.278 1.00 88.62 168 VAL A C 1
ATOM 1314 O O . VAL A 1 168 ? 16.142 23.892 9.271 1.00 88.62 168 VAL A O 1
ATOM 1317 N N . GLU A 1 169 ? 14.164 23.419 10.217 1.00 87.75 169 GLU A N 1
ATOM 1318 C CA . GLU A 1 169 ? 13.454 23.337 8.939 1.00 87.75 169 GLU A CA 1
ATOM 1319 C C . GLU A 1 169 ? 13.419 24.692 8.223 1.00 87.75 169 GLU A C 1
ATOM 1321 O O . GLU A 1 169 ? 13.680 24.783 7.025 1.00 87.75 169 GLU A O 1
ATOM 1326 N N . ARG A 1 170 ? 13.201 25.779 8.972 1.00 89.06 170 ARG A N 1
ATOM 1327 C CA . ARG A 1 170 ? 13.245 27.128 8.408 1.00 89.06 170 ARG A CA 1
ATOM 1328 C C . ARG A 1 170 ? 14.645 27.501 7.920 1.00 89.06 170 ARG A C 1
ATOM 1330 O O . ARG A 1 170 ? 14.781 28.088 6.851 1.00 89.06 170 ARG A O 1
ATOM 1337 N N . LEU A 1 171 ? 15.684 27.127 8.665 1.00 87.12 171 LEU A N 1
ATOM 1338 C CA . LEU A 1 171 ? 17.078 27.317 8.262 1.00 87.12 171 LEU A CA 1
ATOM 1339 C C . LEU A 1 171 ? 17.389 26.558 6.963 1.00 87.12 171 LEU A C 1
ATOM 1341 O O . LEU A 1 171 ? 18.031 27.104 6.068 1.00 87.12 171 LEU A O 1
ATOM 1345 N N . ARG A 1 172 ? 16.872 25.334 6.822 1.00 88.06 172 ARG A N 1
ATOM 1346 C CA . ARG A 1 172 ? 16.995 24.523 5.605 1.00 88.06 172 ARG A CA 1
ATOM 1347 C C . ARG A 1 172 ? 16.366 25.212 4.392 1.00 88.06 172 ARG A C 1
ATOM 1349 O O . ARG A 1 172 ? 16.984 25.259 3.333 1.00 88.06 172 ARG A O 1
ATOM 1356 N N . GLU A 1 173 ? 15.171 25.781 4.539 1.00 86.50 173 GLU A N 1
ATOM 1357 C CA . GLU A 1 173 ? 14.511 26.541 3.467 1.00 86.50 173 GLU A CA 1
ATOM 1358 C C . GLU A 1 173 ? 15.334 27.767 3.033 1.00 86.50 173 GLU A C 1
ATOM 1360 O O . GLU A 1 173 ? 15.465 28.033 1.837 1.00 86.50 173 GLU A O 1
ATOM 1365 N N . LEU A 1 174 ? 15.927 28.491 3.988 1.00 85.62 174 LEU A N 1
ATOM 1366 C CA . LEU A 1 174 ? 16.772 29.662 3.716 1.00 85.62 174 LEU A CA 1
ATOM 1367 C C . LEU A 1 174 ? 18.102 29.294 3.039 1.00 85.62 174 LEU A C 1
ATOM 1369 O O . LEU A 1 174 ? 18.612 30.065 2.222 1.00 85.62 174 LEU A O 1
ATOM 1373 N N . LEU A 1 175 ? 18.657 28.122 3.350 1.00 84.56 175 LEU A N 1
ATOM 1374 C CA . LEU A 1 175 ? 19.845 27.576 2.689 1.00 84.56 175 LEU A CA 1
ATOM 1375 C C . LEU A 1 175 ? 19.526 27.076 1.271 1.00 84.56 175 LEU A C 1
ATOM 1377 O O . LEU A 1 175 ? 20.291 27.335 0.340 1.00 84.56 175 LEU A O 1
ATOM 1381 N N . ALA A 1 176 ? 18.351 26.474 1.067 1.00 84.88 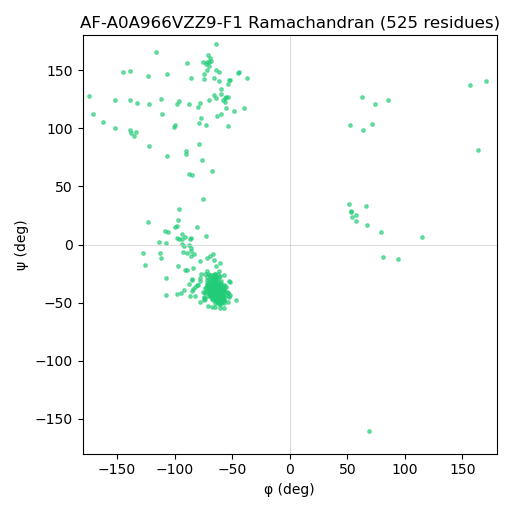176 ALA A N 1
ATOM 1382 C CA . ALA A 1 176 ? 17.891 26.048 -0.255 1.00 84.88 176 ALA A CA 1
ATOM 1383 C C . ALA A 1 176 ? 17.720 27.238 -1.217 1.00 84.88 176 ALA A C 1
ATOM 1385 O O . ALA A 1 176 ? 18.109 27.158 -2.383 1.00 84.88 176 ALA A O 1
ATOM 1386 N N . GLN A 1 177 ? 17.232 28.383 -0.723 1.00 85.56 177 GLN A N 1
ATOM 1387 C CA . GLN A 1 177 ? 17.171 29.636 -1.495 1.00 85.56 177 GLN A CA 1
ATOM 1388 C C . GLN A 1 177 ? 18.558 30.143 -1.931 1.00 85.56 177 GLN A C 1
ATOM 1390 O O . GLN A 1 177 ? 18.674 30.863 -2.921 1.00 85.56 177 GLN A O 1
ATOM 1395 N N . ARG A 1 178 ? 19.618 29.727 -1.229 1.00 82.94 178 ARG A N 1
ATOM 1396 C CA . ARG A 1 178 ? 21.025 30.046 -1.513 1.00 82.94 178 ARG A CA 1
ATOM 1397 C C . ARG A 1 178 ? 21.746 28.942 -2.292 1.00 82.94 178 ARG A C 1
ATOM 1399 O O . ARG A 1 178 ? 22.966 28.968 -2.386 1.00 82.94 178 ARG A O 1
ATOM 1406 N N . LYS A 1 179 ? 20.991 28.013 -2.895 1.00 79.75 179 LYS A N 1
ATOM 1407 C CA . LYS A 1 179 ? 21.484 26.868 -3.682 1.00 79.75 179 LYS A CA 1
ATOM 1408 C C . LYS A 1 179 ? 22.241 25.803 -2.876 1.00 79.75 179 LYS A C 1
ATOM 1410 O O . LYS A 1 179 ? 22.892 24.958 -3.478 1.00 79.75 179 LYS A O 1
ATOM 1415 N N . VAL A 1 180 ? 22.104 25.788 -1.549 1.00 80.12 180 VAL A N 1
ATOM 1416 C CA . VAL A 1 180 ? 22.617 24.711 -0.691 1.00 80.12 180 VAL A CA 1
ATOM 1417 C C . VAL A 1 180 ? 21.455 23.777 -0.348 1.00 80.12 180 VAL A C 1
ATOM 1419 O O . VAL A 1 180 ? 20.595 24.113 0.466 1.00 80.12 180 VAL A O 1
ATOM 1422 N N . SER A 1 181 ? 21.390 22.612 -0.999 1.00 76.50 181 SER A N 1
ATOM 1423 C CA . SER A 1 181 ? 20.301 21.644 -0.808 1.00 76.50 181 SER A CA 1
ATOM 1424 C C . SER A 1 181 ? 20.734 20.516 0.126 1.00 76.50 181 SER A C 1
ATOM 1426 O O . SER A 1 181 ? 21.417 19.585 -0.288 1.00 76.50 181 SER A O 1
ATOM 1428 N N . LEU A 1 182 ? 20.310 20.592 1.388 1.00 75.94 182 LEU A N 1
ATOM 1429 C CA . LEU A 1 182 ? 20.578 19.589 2.422 1.00 75.94 182 LEU A CA 1
ATOM 1430 C C . LEU A 1 182 ? 19.268 19.061 3.011 1.00 75.94 182 LEU A C 1
ATOM 1432 O O . LEU A 1 182 ? 18.303 19.811 3.176 1.00 75.94 182 LEU A O 1
ATOM 1436 N N . GLY A 1 183 ? 19.244 17.777 3.371 1.00 76.38 183 GLY A N 1
ATOM 1437 C CA . GLY A 1 183 ? 18.186 17.211 4.210 1.00 76.38 183 GLY A CA 1
ATOM 1438 C C . GLY A 1 183 ? 18.305 17.687 5.664 1.00 76.38 183 GLY A C 1
ATOM 1439 O O . GLY A 1 183 ? 19.393 18.045 6.115 1.00 76.38 183 GLY A O 1
ATOM 1440 N N . ALA A 1 184 ? 17.206 17.660 6.425 1.00 70.69 184 ALA A N 1
ATOM 1441 C CA . ALA A 1 184 ? 17.196 18.101 7.827 1.00 70.69 184 ALA A CA 1
ATOM 1442 C C . ALA A 1 184 ? 18.203 17.325 8.703 1.00 70.69 184 ALA A C 1
ATOM 1444 O O . ALA A 1 184 ? 18.913 17.927 9.506 1.00 70.69 184 ALA A O 1
ATOM 1445 N N . SER A 1 185 ? 18.333 16.008 8.500 1.00 71.50 185 SER A N 1
ATOM 1446 C CA . SER A 1 185 ? 19.320 15.181 9.212 1.00 71.50 185 SER A CA 1
ATOM 1447 C C . SER A 1 185 ? 20.764 15.499 8.813 1.00 71.50 185 SER A C 1
ATOM 1449 O O . SER A 1 185 ? 21.630 15.546 9.684 1.00 71.50 185 SER A O 1
ATOM 1451 N N . GLY A 1 186 ? 21.022 15.776 7.528 1.00 74.25 186 GLY A N 1
ATOM 1452 C CA . GLY A 1 186 ? 22.348 16.174 7.039 1.00 74.25 186 GLY A CA 1
ATOM 1453 C C . GLY A 1 186 ? 22.776 17.535 7.591 1.00 74.25 186 GLY A C 1
ATOM 1454 O O . GLY A 1 186 ? 23.887 17.681 8.093 1.00 74.25 186 GLY A O 1
ATOM 1455 N N . LEU A 1 187 ? 21.856 18.507 7.615 1.00 78.56 187 LEU A N 1
ATOM 1456 C CA . LEU A 1 187 ? 22.081 19.817 8.230 1.00 78.56 187 LEU A CA 1
ATOM 1457 C C . LEU A 1 187 ? 22.409 19.689 9.725 1.00 78.56 187 LEU A C 1
ATOM 1459 O O . LEU A 1 187 ? 23.390 20.259 10.195 1.00 78.56 187 LEU A O 1
ATOM 1463 N N . VAL A 1 188 ? 21.632 18.901 10.472 1.00 80.19 188 VAL A N 1
ATOM 1464 C CA . VAL A 1 188 ? 21.886 18.651 11.901 1.00 80.19 188 VAL A CA 1
ATOM 1465 C C . VAL A 1 188 ? 23.233 17.957 12.126 1.00 80.19 188 VAL A C 1
ATOM 1467 O O . VAL A 1 188 ? 23.962 18.335 13.047 1.00 80.19 188 VAL A O 1
ATOM 1470 N N . GLY A 1 189 ? 23.582 16.977 11.288 1.00 75.31 189 GLY A N 1
ATOM 1471 C CA . GLY A 1 189 ? 24.871 16.288 11.334 1.00 75.31 189 GLY A CA 1
ATOM 1472 C C . GLY A 1 189 ? 26.045 17.245 11.126 1.00 75.31 189 GLY A C 1
ATOM 1473 O O . GLY A 1 189 ? 26.970 17.271 11.938 1.00 75.31 189 GLY A O 1
ATOM 1474 N N . LEU A 1 190 ? 25.969 18.096 10.099 1.00 77.69 190 LEU A N 1
ATOM 1475 C CA . LEU A 1 190 ? 27.002 19.084 9.787 1.00 77.69 190 LEU A CA 1
ATOM 1476 C C . LEU A 1 190 ? 27.154 20.151 10.878 1.00 77.69 190 LEU A C 1
ATOM 1478 O O . LEU A 1 190 ? 28.282 20.458 11.262 1.00 77.69 190 LEU A O 1
ATOM 1482 N N . LEU A 1 191 ? 26.046 20.675 11.414 1.00 79.88 191 LEU A N 1
ATOM 1483 C CA . LEU A 1 191 ? 26.067 21.660 12.503 1.00 79.88 191 LEU A CA 1
ATOM 1484 C C . LEU A 1 191 ? 26.664 21.082 13.787 1.00 79.88 191 LEU A C 1
ATOM 1486 O O . LEU A 1 191 ? 27.463 21.742 14.443 1.00 79.88 191 LEU A O 1
ATOM 1490 N N . THR A 1 192 ? 26.317 19.841 14.129 1.00 78.81 192 THR A N 1
ATOM 1491 C CA . THR A 1 192 ? 26.838 19.184 15.338 1.00 78.81 192 THR A CA 1
ATOM 1492 C C . THR A 1 192 ? 28.331 18.873 15.208 1.00 78.81 192 THR A C 1
ATOM 1494 O O . THR A 1 192 ? 29.068 18.990 16.184 1.00 78.81 192 THR A O 1
ATOM 1497 N N . ALA A 1 193 ? 28.788 18.489 14.012 1.00 72.81 193 ALA A N 1
ATOM 1498 C CA . ALA A 1 193 ? 30.182 18.133 13.770 1.00 72.81 193 ALA A CA 1
ATOM 1499 C C . ALA A 1 193 ? 31.107 19.351 13.600 1.00 72.81 193 ALA A C 1
ATOM 1501 O O . ALA A 1 193 ? 32.261 19.289 14.014 1.00 72.81 193 ALA A O 1
ATOM 1502 N N . ASN A 1 194 ? 30.623 20.443 12.994 1.00 76.62 194 ASN A N 1
ATOM 1503 C CA . ASN A 1 194 ? 31.485 21.547 12.554 1.00 76.62 194 ASN A CA 1
ATOM 1504 C C . ASN A 1 194 ? 31.069 22.941 13.051 1.00 76.62 194 ASN A C 1
ATOM 1506 O O . ASN A 1 194 ? 31.827 23.889 12.849 1.00 76.62 194 ASN A O 1
ATOM 1510 N N . GLY A 1 195 ? 29.907 23.084 13.701 1.00 70.56 195 GLY A N 1
ATOM 1511 C CA . GLY A 1 195 ? 29.360 24.379 14.126 1.00 70.56 195 GLY A CA 1
ATOM 1512 C C . GLY A 1 195 ? 30.239 25.146 15.115 1.00 70.56 195 GLY A C 1
ATOM 1513 O O . GLY A 1 195 ? 30.231 26.373 15.111 1.00 70.56 195 GLY A O 1
ATOM 1514 N N . VAL A 1 196 ? 31.046 24.449 15.924 1.00 77.12 196 VAL A N 1
ATOM 1515 C CA . VAL A 1 196 ? 32.028 25.074 16.820 1.00 77.12 196 VAL A CA 1
ATOM 1516 C C . VAL A 1 196 ? 33.376 24.383 16.688 1.00 77.12 196 VAL A C 1
ATOM 1518 O O . VAL A 1 196 ? 33.506 23.189 16.942 1.00 77.12 196 VAL A O 1
ATOM 1521 N N . GLN A 1 197 ? 34.390 25.167 16.331 1.00 70.06 197 GLN A N 1
ATOM 1522 C CA . GLN A 1 197 ? 35.782 24.732 16.245 1.00 70.06 197 GLN A CA 1
ATOM 1523 C C . GLN A 1 197 ? 36.588 25.306 17.412 1.00 70.06 197 GLN A C 1
ATOM 1525 O O . GLN A 1 197 ? 36.333 26.420 17.877 1.00 70.06 197 GLN A O 1
ATOM 1530 N N . ALA A 1 198 ? 37.575 24.549 17.894 1.00 69.56 198 ALA A N 1
ATOM 1531 C CA . ALA A 1 198 ? 38.421 24.987 18.998 1.00 69.56 198 ALA A CA 1
ATOM 1532 C C . ALA A 1 198 ? 39.242 26.224 18.599 1.00 69.56 198 ALA A C 1
ATOM 1534 O O . ALA A 1 198 ? 39.975 26.215 17.609 1.00 69.56 198 ALA A O 1
ATOM 1535 N N . ALA A 1 199 ? 39.143 27.289 19.395 1.00 61.53 199 ALA A N 1
ATOM 1536 C CA . ALA A 1 199 ? 39.966 28.474 19.206 1.00 61.53 199 ALA A CA 1
ATOM 1537 C C . ALA A 1 199 ? 41.461 28.154 19.428 1.00 61.53 199 ALA A C 1
ATOM 1539 O O . ALA A 1 199 ? 41.788 27.306 20.266 1.00 61.53 199 ALA A O 1
ATOM 1540 N N . PRO A 1 200 ? 42.386 28.861 18.749 1.00 70.56 200 PRO A N 1
ATOM 1541 C CA . PRO A 1 200 ? 43.819 28.701 18.971 1.00 70.56 200 PRO A CA 1
ATOM 1542 C C . PRO A 1 200 ? 44.208 28.874 20.445 1.00 70.56 200 PRO A C 1
ATOM 1544 O O . PRO A 1 200 ? 43.738 29.791 21.131 1.00 70.56 200 PRO A O 1
ATOM 1547 N N . ALA A 1 201 ? 45.111 28.015 20.925 1.00 63.91 201 ALA A N 1
ATOM 1548 C CA . ALA A 1 201 ? 45.626 28.089 22.288 1.00 63.91 201 ALA A CA 1
ATOM 1549 C C . ALA A 1 201 ? 46.244 29.474 22.553 1.00 63.91 201 ALA A C 1
ATOM 1551 O O . ALA A 1 201 ? 47.090 29.948 21.799 1.00 63.91 201 ALA A O 1
ATOM 1552 N N . GLY A 1 202 ? 45.796 30.137 23.621 1.00 66.31 202 GLY A N 1
ATOM 1553 C CA . GLY A 1 202 ? 46.248 31.482 23.991 1.00 66.31 202 GLY A CA 1
ATOM 1554 C C . GLY A 1 202 ? 45.384 32.634 23.467 1.00 66.31 202 GLY A C 1
ATOM 1555 O O . GLY A 1 202 ? 45.505 33.739 23.997 1.00 66.31 202 GLY A O 1
ATOM 1556 N N . LEU A 1 203 ? 44.448 32.404 22.532 1.00 56.97 203 LEU A N 1
ATOM 1557 C CA . LEU A 1 203 ? 43.544 33.461 22.051 1.00 56.97 203 LEU A CA 1
ATOM 1558 C C . LEU A 1 203 ? 42.681 34.025 23.188 1.00 56.97 203 LEU A C 1
ATOM 1560 O O . LEU A 1 203 ? 42.582 35.237 23.340 1.00 56.97 203 LEU A O 1
ATOM 1564 N N . ALA A 1 204 ? 42.119 33.161 24.037 1.00 63.03 204 ALA A N 1
ATOM 1565 C CA . ALA A 1 204 ? 41.317 33.586 25.185 1.00 63.03 204 ALA A CA 1
ATOM 1566 C C . ALA A 1 204 ? 42.113 34.473 26.162 1.00 63.03 204 ALA A C 1
ATOM 1568 O O . ALA A 1 204 ? 41.588 35.461 26.674 1.00 63.03 204 ALA A O 1
ATOM 1569 N N . VAL A 1 205 ? 43.397 34.159 26.377 1.00 72.81 205 VAL A N 1
ATOM 1570 C CA . VAL A 1 205 ? 44.301 34.949 27.229 1.00 72.81 205 VAL A CA 1
ATOM 1571 C C . VAL A 1 205 ? 44.614 36.294 26.573 1.00 72.81 205 VAL A C 1
ATOM 1573 O O . VAL A 1 205 ? 44.545 37.317 27.247 1.00 72.81 205 VAL A O 1
ATOM 1576 N N . SER A 1 206 ? 44.888 36.309 25.263 1.00 70.88 206 SER A N 1
ATOM 1577 C CA . SER A 1 206 ? 45.138 37.534 24.492 1.00 70.88 206 SER A CA 1
ATOM 1578 C C . SER A 1 206 ? 43.916 38.454 24.419 1.00 70.88 206 SER A C 1
ATOM 1580 O O . SER A 1 206 ? 44.060 39.669 24.507 1.00 70.88 206 SER A O 1
ATOM 1582 N N . LEU A 1 207 ? 42.712 37.900 24.251 1.00 63.16 207 LEU A N 1
ATOM 1583 C CA . LEU A 1 207 ? 41.467 38.669 24.222 1.00 63.16 207 LEU A CA 1
ATOM 1584 C C . LEU A 1 207 ? 41.127 39.221 25.606 1.00 63.16 207 LEU A C 1
ATOM 1586 O O . LEU A 1 207 ? 40.764 40.387 25.721 1.00 63.16 207 LEU A O 1
ATOM 1590 N N . SER A 1 208 ? 41.294 38.418 26.661 1.00 73.94 208 SER A N 1
ATOM 1591 C CA . SER A 1 208 ? 41.037 38.861 28.037 1.00 73.94 208 SER A CA 1
ATOM 1592 C C . SER A 1 208 ? 42.019 39.954 28.460 1.00 73.94 208 SER A C 1
ATOM 1594 O O . SER A 1 208 ? 41.610 40.952 29.048 1.00 73.94 208 SER A O 1
ATOM 1596 N N . SER A 1 209 ? 43.304 39.818 28.116 1.00 72.44 209 SER A N 1
ATOM 1597 C CA . SER A 1 209 ? 44.310 40.840 28.416 1.00 72.44 209 SER A CA 1
ATOM 1598 C C . SER A 1 209 ? 44.090 42.127 27.612 1.00 72.44 209 SER A C 1
ATOM 1600 O O . SER A 1 209 ? 44.161 43.215 28.186 1.00 72.44 209 SER A O 1
ATOM 1602 N N . ALA A 1 210 ? 43.740 42.034 26.323 1.00 67.56 210 ALA A N 1
ATOM 1603 C CA . ALA A 1 210 ? 43.398 43.186 25.482 1.00 67.56 210 ALA A CA 1
ATOM 1604 C C . ALA A 1 210 ? 42.096 43.892 25.919 1.00 67.56 210 ALA A C 1
ATOM 1606 O O . ALA A 1 210 ? 42.014 45.119 25.905 1.00 67.56 210 ALA A O 1
ATOM 1607 N N . ALA A 1 211 ? 41.078 43.140 26.347 1.00 70.06 211 ALA A N 1
ATOM 1608 C CA . ALA A 1 211 ? 39.817 43.700 26.834 1.00 70.06 211 ALA A CA 1
ATOM 1609 C C . ALA A 1 211 ? 39.989 44.423 28.182 1.00 70.06 211 ALA A C 1
ATOM 1611 O O . ALA A 1 211 ? 39.446 45.511 28.373 1.00 70.06 211 ALA A O 1
ATOM 1612 N N . LEU A 1 212 ? 40.788 43.859 29.095 1.00 74.25 212 LEU A N 1
ATOM 1613 C CA . LEU A 1 212 ? 41.056 44.444 30.414 1.00 74.25 212 LEU A CA 1
ATOM 1614 C C . LEU A 1 212 ? 41.993 45.663 30.354 1.00 74.25 212 LEU A C 1
ATOM 1616 O O . LEU A 1 212 ? 41.919 46.535 31.217 1.00 74.25 212 LEU A O 1
ATOM 1620 N N . THR A 1 213 ? 42.844 45.774 29.327 1.00 57.16 213 THR A N 1
ATOM 1621 C CA . THR A 1 213 ? 43.761 46.920 29.148 1.00 57.16 213 THR A CA 1
ATOM 1622 C C . THR A 1 213 ? 43.083 48.175 28.598 1.00 57.16 213 THR A C 1
ATOM 1624 O O . THR A 1 213 ? 43.627 49.269 28.728 1.00 57.16 213 THR A O 1
ATOM 1627 N N . ARG A 1 214 ? 41.857 48.071 28.067 1.00 46.19 214 ARG A N 1
ATOM 1628 C CA . ARG A 1 214 ? 41.075 49.232 27.605 1.00 46.19 214 ARG A CA 1
ATOM 1629 C C . ARG A 1 214 ? 40.259 49.921 28.708 1.00 46.19 214 ARG A C 1
ATOM 1631 O O . ARG A 1 214 ? 39.518 50.852 28.408 1.00 46.19 214 ARG A O 1
ATOM 1638 N N . ALA A 1 215 ? 40.420 49.502 29.967 1.00 47.41 215 ALA A N 1
ATOM 1639 C CA . ALA A 1 215 ? 39.778 50.119 31.130 1.00 47.41 215 ALA A CA 1
ATOM 1640 C C . ALA A 1 215 ? 40.621 51.219 31.818 1.00 47.41 215 ALA A C 1
ATOM 1642 O O . ALA A 1 215 ? 40.147 51.821 32.777 1.00 47.41 215 ALA A O 1
ATOM 1643 N N . THR A 1 216 ? 41.841 51.522 31.349 1.00 44.44 216 THR A N 1
ATOM 1644 C CA . THR A 1 216 ? 42.729 52.522 31.989 1.00 44.44 216 THR A CA 1
ATOM 1645 C C . THR A 1 216 ? 43.193 53.666 31.087 1.00 44.44 216 THR A C 1
ATOM 1647 O O . THR A 1 216 ? 44.126 54.384 31.441 1.00 44.44 216 THR A O 1
ATOM 1650 N N . VAL A 1 217 ? 42.508 53.938 29.973 1.00 41.19 217 VAL A N 1
ATOM 1651 C CA . VAL A 1 217 ? 42.701 55.208 29.248 1.00 41.19 217 VAL A CA 1
ATOM 1652 C C . VAL A 1 217 ? 41.499 56.119 29.468 1.00 41.19 217 VAL A C 1
ATOM 1654 O O . VAL A 1 217 ? 40.649 56.283 28.602 1.00 41.19 217 VAL A O 1
ATOM 1657 N N . SER A 1 218 ? 41.460 56.705 30.664 1.00 37.53 218 SER A N 1
ATOM 1658 C CA . SER A 1 218 ? 41.010 58.081 30.872 1.00 37.53 218 SER A CA 1
ATOM 1659 C C . SER A 1 218 ? 41.716 58.649 32.104 1.00 37.53 218 SER A C 1
ATOM 1661 O O . SER A 1 218 ? 41.358 58.361 33.239 1.00 37.53 218 SER A O 1
ATOM 1663 N N . THR A 1 219 ? 42.761 59.431 31.818 1.00 37.47 219 THR A N 1
ATOM 1664 C CA . THR A 1 219 ? 43.253 60.586 32.588 1.00 37.47 219 THR A CA 1
ATOM 1665 C C . THR A 1 219 ? 43.525 60.395 34.088 1.00 37.47 219 THR A C 1
ATOM 1667 O O . THR A 1 219 ? 42.620 60.509 34.905 1.00 37.47 219 THR A O 1
ATOM 1670 N N . VAL A 1 220 ? 44.800 60.258 34.463 1.00 34.06 220 VAL A N 1
ATOM 1671 C CA . VAL A 1 220 ? 45.576 61.243 35.254 1.00 34.06 220 VAL A CA 1
ATOM 1672 C C . VAL A 1 220 ? 46.913 60.609 35.676 1.00 34.06 220 VAL A C 1
ATOM 1674 O O . VAL A 1 220 ? 47.035 59.428 35.972 1.00 34.06 220 VAL A O 1
ATOM 1677 N N . THR A 1 221 ? 47.931 61.452 35.609 1.00 34.72 221 THR A N 1
ATOM 1678 C CA . THR A 1 221 ? 49.349 61.316 35.941 1.00 34.72 221 THR A CA 1
ATOM 1679 C C . THR A 1 221 ? 49.723 60.604 37.253 1.00 34.72 221 THR A C 1
ATOM 1681 O O . THR A 1 221 ? 49.112 60.838 38.286 1.00 34.72 221 THR A O 1
ATOM 1684 N N . ALA A 1 222 ? 50.892 59.949 37.190 1.00 32.09 222 ALA A N 1
ATOM 1685 C CA . ALA A 1 222 ? 51.940 59.844 38.220 1.00 32.09 222 ALA A CA 1
ATOM 1686 C C . ALA A 1 222 ? 51.873 58.762 39.333 1.00 32.09 222 ALA A C 1
ATOM 1688 O O . ALA A 1 222 ? 51.000 58.725 40.187 1.00 32.09 222 ALA A O 1
ATOM 1689 N N . THR A 1 223 ? 52.978 58.000 39.353 1.00 32.41 223 THR A N 1
ATOM 1690 C CA . THR A 1 223 ? 53.699 57.356 40.473 1.00 32.41 223 THR A CA 1
ATOM 1691 C C . THR A 1 223 ? 53.143 56.112 41.181 1.00 32.41 223 THR A C 1
ATOM 1693 O O . THR A 1 223 ? 52.108 56.108 41.832 1.00 32.41 223 THR A O 1
ATOM 1696 N N . ALA A 1 224 ? 53.980 55.072 41.101 1.00 31.56 224 ALA A N 1
ATOM 1697 C CA . ALA A 1 224 ? 54.091 53.884 41.937 1.00 31.56 224 ALA A CA 1
ATOM 1698 C C . ALA A 1 224 ? 53.858 54.099 43.447 1.00 31.56 224 ALA A C 1
ATOM 1700 O O . ALA A 1 224 ? 54.388 55.048 44.016 1.00 31.56 224 ALA A O 1
ATOM 1701 N N . SER A 1 225 ? 53.215 53.132 44.117 1.00 31.59 225 SER A N 1
ATOM 1702 C CA . SER A 1 225 ? 53.829 52.247 45.136 1.00 31.59 225 SER A CA 1
ATOM 1703 C C . SER A 1 225 ? 52.816 51.650 46.139 1.00 31.59 225 SER A C 1
ATOM 1705 O O . SER A 1 225 ? 51.950 52.335 46.667 1.00 31.59 225 SER A O 1
ATOM 1707 N N . THR A 1 226 ? 53.013 50.350 46.406 1.00 36.34 226 THR A N 1
ATOM 1708 C CA . THR A 1 226 ? 52.736 49.563 47.633 1.00 36.34 226 THR A CA 1
ATOM 1709 C C . THR A 1 226 ? 51.309 49.384 48.189 1.00 36.34 226 THR A C 1
ATOM 1711 O O . THR A 1 226 ? 50.598 50.324 48.515 1.00 36.34 226 THR A O 1
ATOM 1714 N N . ALA A 1 227 ? 50.961 48.103 48.386 1.00 40.41 227 ALA A N 1
ATOM 1715 C CA . ALA A 1 227 ? 49.777 47.569 49.070 1.00 40.41 227 ALA A CA 1
ATOM 1716 C C . ALA A 1 227 ? 49.709 47.915 50.577 1.00 40.41 227 ALA A C 1
ATOM 1718 O O . ALA A 1 227 ? 50.710 48.334 51.159 1.00 40.41 227 ALA A O 1
ATOM 1719 N N . PRO A 1 228 ? 48.586 47.590 51.253 1.00 43.62 228 PRO A N 1
ATOM 1720 C CA . PRO A 1 228 ? 48.716 46.539 52.267 1.00 43.62 228 PRO A CA 1
ATOM 1721 C C . PRO A 1 228 ? 47.561 45.523 52.320 1.00 43.62 228 PRO A C 1
ATOM 1723 O O . PRO A 1 228 ? 46.399 45.804 52.038 1.00 43.62 228 PRO A O 1
ATOM 1726 N N . ALA A 1 229 ? 47.949 44.313 52.723 1.00 37.31 229 ALA A N 1
ATOM 1727 C CA . ALA A 1 229 ? 47.127 43.140 52.972 1.00 37.31 229 ALA A CA 1
ATOM 1728 C C . ALA A 1 229 ? 46.321 43.248 54.283 1.00 37.31 229 ALA A C 1
ATOM 1730 O O . ALA A 1 229 ? 46.837 43.710 55.299 1.00 37.31 229 ALA A O 1
ATOM 1731 N N . LEU A 1 230 ? 45.082 42.745 54.276 1.00 45.19 230 LEU A N 1
ATOM 1732 C CA . LEU A 1 230 ? 44.241 42.561 55.464 1.00 45.19 230 LEU A CA 1
ATOM 1733 C C . LEU A 1 230 ? 44.334 41.105 55.946 1.00 45.19 230 LEU A C 1
ATOM 1735 O O . LEU A 1 230 ? 44.007 40.172 55.213 1.00 45.19 230 LEU A O 1
ATOM 1739 N N . THR A 1 231 ? 44.768 40.900 57.187 1.00 38.19 231 THR A N 1
ATOM 1740 C CA . THR A 1 231 ? 44.796 39.600 57.869 1.00 38.19 231 THR A CA 1
ATOM 1741 C C . THR A 1 231 ? 43.453 39.334 58.573 1.00 38.19 231 THR A C 1
ATOM 1743 O O . THR A 1 231 ? 43.022 40.108 59.422 1.00 38.19 231 THR A O 1
ATOM 1746 N N . MET A 1 232 ? 42.763 38.237 58.221 1.00 40.47 232 MET A N 1
ATOM 1747 C CA . MET A 1 232 ? 41.464 37.842 58.807 1.00 40.47 232 MET A CA 1
ATOM 1748 C C . MET A 1 232 ? 41.574 37.261 60.230 1.00 40.47 232 MET A C 1
ATOM 1750 O O . MET A 1 232 ? 42.532 36.551 60.558 1.00 40.47 232 MET A O 1
ATOM 1754 N N . THR A 1 233 ? 40.551 37.516 61.056 1.00 51.00 233 THR A N 1
ATOM 1755 C CA . THR A 1 233 ? 40.460 37.117 62.473 1.00 51.00 233 THR A CA 1
ATOM 1756 C C . THR A 1 233 ? 40.144 35.621 62.647 1.00 51.00 233 THR A C 1
ATOM 1758 O O . THR A 1 233 ? 39.619 34.951 61.757 1.00 51.00 233 THR A O 1
ATOM 1761 N N . THR A 1 234 ? 40.489 35.057 63.808 1.00 46.94 234 THR A N 1
ATOM 1762 C CA . THR A 1 234 ? 40.437 33.610 64.122 1.00 46.94 234 THR A CA 1
ATOM 1763 C C . THR A 1 234 ? 39.056 32.964 63.946 1.00 46.94 234 THR A C 1
ATOM 1765 O O . THR A 1 234 ? 38.975 31.781 63.618 1.00 46.94 234 THR A O 1
ATOM 1768 N N . LEU A 1 235 ? 37.977 33.741 64.068 1.00 45.88 235 LEU A N 1
ATOM 1769 C CA . LEU A 1 235 ? 36.594 33.298 63.861 1.00 45.88 235 LEU A CA 1
ATOM 1770 C C . LEU A 1 235 ? 36.271 33.018 62.380 1.00 45.88 235 LEU A C 1
ATOM 1772 O O . LEU A 1 235 ? 35.588 32.043 62.075 1.00 45.88 235 LEU A O 1
ATOM 1776 N N . GLN A 1 236 ? 36.828 33.801 61.446 1.00 47.25 236 GLN A N 1
ATOM 1777 C CA . GLN A 1 236 ? 36.653 33.574 60.002 1.00 47.25 236 GLN A CA 1
ATOM 1778 C C . GLN A 1 236 ? 37.374 32.305 59.538 1.00 47.25 236 GLN A C 1
ATOM 1780 O O . GLN A 1 236 ? 36.844 31.560 58.716 1.00 47.25 236 GLN A O 1
ATOM 1785 N N . LYS A 1 237 ? 38.535 31.994 60.129 1.00 44.16 237 LYS A N 1
ATOM 1786 C CA . LYS A 1 237 ? 39.250 30.737 59.863 1.00 44.16 237 LYS A CA 1
ATOM 1787 C C . LYS A 1 237 ? 38.447 29.518 60.329 1.00 44.16 237 LYS A C 1
ATOM 1789 O O . LYS A 1 237 ? 38.380 28.533 59.602 1.00 44.16 237 LYS A O 1
ATOM 1794 N N . ALA A 1 238 ? 37.793 29.591 61.492 1.00 40.62 238 ALA A N 1
ATOM 1795 C CA . ALA A 1 238 ? 36.996 28.483 62.026 1.00 40.62 238 ALA A CA 1
ATOM 1796 C C . ALA A 1 238 ? 35.761 28.162 61.160 1.00 40.62 238 ALA A C 1
ATOM 1798 O O . ALA A 1 238 ? 35.508 26.993 60.870 1.00 40.62 238 ALA A O 1
ATOM 1799 N N . CYS A 1 239 ? 35.043 29.182 60.671 1.00 41.31 239 CYS A N 1
ATOM 1800 C CA . CYS A 1 239 ? 33.905 28.981 59.764 1.00 41.31 239 CYS A CA 1
ATOM 1801 C C . CYS A 1 239 ? 34.324 28.378 58.414 1.00 41.31 239 CYS A C 1
ATOM 1803 O O . CYS A 1 239 ? 33.620 27.515 57.887 1.00 41.31 239 CYS A O 1
ATOM 1805 N N . VAL A 1 240 ? 35.483 28.779 57.878 1.00 48.44 240 VAL A N 1
ATOM 1806 C CA . VAL A 1 240 ? 36.036 28.210 56.637 1.00 48.44 240 VAL A CA 1
ATOM 1807 C C . VAL A 1 240 ? 36.449 26.746 56.834 1.00 48.44 240 VAL A C 1
ATOM 1809 O O . VAL A 1 240 ? 36.164 25.910 55.985 1.00 48.44 240 VAL A O 1
ATOM 1812 N N . VAL A 1 241 ? 37.046 26.388 57.975 1.00 46.69 241 VAL A N 1
ATOM 1813 C CA . VAL A 1 241 ? 37.435 24.993 58.259 1.00 46.69 241 VAL A CA 1
ATOM 1814 C C . VAL A 1 241 ? 36.213 24.086 58.457 1.00 46.69 241 VAL A C 1
ATOM 1816 O O . VAL A 1 241 ? 36.193 22.975 57.931 1.00 46.69 241 VAL A O 1
ATOM 1819 N N . ALA A 1 242 ? 35.170 24.553 59.150 1.00 37.50 242 ALA A N 1
ATOM 1820 C CA . ALA A 1 242 ? 33.945 23.775 59.355 1.00 37.50 242 ALA A CA 1
ATOM 1821 C C . ALA A 1 242 ? 33.168 23.542 58.045 1.00 37.50 242 ALA A C 1
ATOM 1823 O O . ALA A 1 242 ? 32.675 22.440 57.798 1.00 37.50 242 ALA A O 1
ATOM 1824 N N . THR A 1 243 ? 33.107 24.554 57.174 1.00 44.66 243 THR A N 1
ATOM 1825 C CA . THR A 1 243 ? 32.490 24.425 55.842 1.00 44.66 243 THR A CA 1
ATOM 1826 C C . THR A 1 243 ? 33.311 23.527 54.915 1.00 44.66 243 THR A C 1
ATOM 1828 O O . THR A 1 243 ? 32.733 22.687 54.228 1.00 44.66 243 THR A O 1
ATOM 1831 N N . LEU A 1 244 ? 34.645 23.602 54.955 1.00 44.06 244 LEU A N 1
ATOM 1832 C CA . LEU A 1 244 ? 35.521 22.690 54.207 1.00 44.06 244 LEU A CA 1
ATOM 1833 C C . LEU A 1 244 ? 35.386 21.231 54.669 1.00 44.06 244 LEU A C 1
ATOM 1835 O O . LEU A 1 244 ? 35.363 20.332 53.831 1.00 44.06 244 LEU A O 1
ATOM 1839 N N . ALA A 1 245 ? 35.246 20.981 55.974 1.00 41.59 245 ALA A N 1
ATOM 1840 C CA . ALA A 1 245 ? 35.067 19.630 56.508 1.00 41.59 245 ALA A CA 1
ATOM 1841 C C . ALA A 1 245 ? 33.714 19.012 56.106 1.00 41.59 245 ALA A C 1
ATOM 1843 O O . ALA A 1 245 ? 33.660 17.843 55.719 1.00 41.59 245 ALA A O 1
ATOM 1844 N N . ALA A 1 246 ? 32.632 19.799 56.129 1.00 41.56 246 ALA A N 1
ATOM 1845 C CA . ALA A 1 246 ? 31.312 19.353 55.680 1.00 41.56 246 ALA A CA 1
ATOM 1846 C C . ALA A 1 246 ? 31.285 19.050 54.168 1.00 41.56 246 ALA A C 1
ATOM 1848 O O . ALA A 1 246 ? 30.732 18.032 53.746 1.00 41.56 246 ALA A O 1
ATOM 1849 N N . LEU A 1 247 ? 31.947 19.885 53.358 1.00 45.97 247 LEU A N 1
ATOM 1850 C CA . LEU A 1 247 ? 32.098 19.666 51.916 1.00 45.97 247 LEU A CA 1
ATOM 1851 C C . LEU A 1 247 ? 32.970 18.438 51.604 1.00 45.97 247 LEU A C 1
ATOM 1853 O O . LEU A 1 247 ? 32.649 17.680 50.689 1.00 45.97 247 LEU A O 1
ATOM 1857 N N . ALA A 1 248 ? 34.025 18.190 52.386 1.00 45.31 248 ALA A N 1
ATOM 1858 C CA . ALA A 1 248 ? 34.867 17.003 52.241 1.00 45.31 248 ALA A CA 1
ATOM 1859 C C . ALA A 1 248 ? 34.110 15.705 52.577 1.00 45.31 248 ALA A C 1
ATOM 1861 O O . ALA A 1 248 ? 34.241 14.717 51.853 1.00 45.31 248 ALA A O 1
ATOM 1862 N N . GLY A 1 249 ? 33.277 15.709 53.625 1.00 44.97 249 GLY A N 1
ATOM 1863 C CA . GLY A 1 249 ? 32.444 14.561 54.005 1.00 44.97 249 GLY A CA 1
ATOM 1864 C C . GLY A 1 249 ? 31.387 14.209 52.952 1.00 44.97 249 GLY A C 1
ATOM 1865 O O . GLY A 1 249 ? 31.253 13.044 52.574 1.00 44.97 249 GLY A O 1
ATOM 1866 N N . ALA A 1 250 ? 30.692 15.216 52.411 1.00 48.38 250 ALA A N 1
ATOM 1867 C CA . ALA A 1 250 ? 29.753 15.026 51.303 1.00 48.38 250 ALA A CA 1
ATOM 1868 C C . ALA A 1 250 ? 30.467 14.558 50.019 1.00 48.38 250 ALA A C 1
ATOM 1870 O O . ALA A 1 250 ? 29.983 13.659 49.329 1.00 48.38 250 ALA A O 1
ATOM 1871 N N . GLY A 1 251 ? 31.655 15.105 49.736 1.00 52.91 251 GLY A N 1
ATOM 1872 C CA . GLY A 1 251 ? 32.490 14.704 48.603 1.00 52.91 251 GLY A CA 1
ATOM 1873 C C . GLY A 1 251 ? 32.968 13.251 48.683 1.00 52.91 251 GLY A C 1
ATOM 1874 O O . GLY A 1 251 ? 32.944 12.551 47.674 1.00 52.91 251 GLY A O 1
ATOM 1875 N N . LEU A 1 252 ? 33.334 12.766 49.874 1.00 56.16 252 LEU A N 1
ATOM 1876 C CA . LEU A 1 252 ? 33.740 11.373 50.102 1.00 56.16 252 LEU A CA 1
ATOM 1877 C C . LEU A 1 252 ? 32.583 10.390 49.891 1.00 56.16 252 LEU A C 1
ATOM 1879 O O . LEU A 1 252 ? 32.765 9.364 49.236 1.00 56.16 252 LEU A O 1
ATOM 1883 N N . HIS A 1 253 ? 31.386 10.719 50.382 1.00 58.19 253 HIS A N 1
ATOM 1884 C CA . HIS A 1 253 ? 30.196 9.891 50.173 1.00 58.19 253 HIS A CA 1
ATOM 1885 C C . HIS A 1 253 ? 29.793 9.842 48.688 1.00 58.19 253 HIS A C 1
ATOM 1887 O O . HIS A 1 253 ? 29.517 8.771 48.142 1.00 58.19 253 HIS A O 1
ATOM 1893 N N . GLN A 1 254 ? 29.848 10.988 48.000 1.00 62.28 254 GLN A N 1
ATOM 1894 C CA . GLN A 1 254 ? 29.604 11.069 46.558 1.00 62.28 254 GLN A CA 1
ATOM 1895 C C . GLN A 1 254 ? 30.671 10.304 45.755 1.00 62.28 254 GLN A C 1
ATOM 1897 O O . GLN A 1 254 ? 30.350 9.636 44.773 1.00 62.28 254 GLN A O 1
ATOM 1902 N N . ALA A 1 255 ? 31.939 10.358 46.175 1.00 62.38 255 ALA A N 1
ATOM 1903 C CA . ALA A 1 255 ? 33.033 9.626 45.544 1.00 62.38 255 ALA A CA 1
ATOM 1904 C C . ALA A 1 255 ? 32.876 8.107 45.703 1.00 62.38 255 ALA A C 1
ATOM 1906 O O . ALA A 1 255 ? 33.114 7.373 44.745 1.00 62.38 255 ALA A O 1
ATOM 1907 N N . GLN A 1 256 ? 32.418 7.634 46.866 1.00 65.56 256 GLN A N 1
ATOM 1908 C CA . GLN A 1 256 ? 32.123 6.218 47.098 1.00 65.56 256 GLN A CA 1
ATOM 1909 C C . GLN A 1 256 ? 30.935 5.729 46.260 1.00 65.56 256 GLN A C 1
ATOM 1911 O O . GLN A 1 256 ? 31.016 4.660 45.652 1.00 65.56 256 GLN A O 1
ATOM 1916 N N . GLN A 1 257 ? 29.860 6.519 46.156 1.00 64.31 257 GLN A N 1
ATOM 1917 C CA . GLN A 1 257 ? 28.750 6.202 45.251 1.00 64.31 257 GLN A CA 1
ATOM 1918 C C . GLN A 1 257 ? 29.208 6.161 43.790 1.00 64.31 257 GLN A C 1
ATOM 1920 O O . GLN A 1 257 ? 28.921 5.193 43.088 1.00 64.31 257 GLN A O 1
ATOM 1925 N N . ASN A 1 258 ? 29.990 7.148 43.346 1.00 63.31 258 ASN A N 1
ATOM 1926 C CA . ASN A 1 258 ? 30.547 7.172 41.993 1.00 63.31 258 ASN A CA 1
ATOM 1927 C C . ASN A 1 258 ? 31.486 5.989 41.722 1.00 63.31 258 ASN A C 1
ATOM 1929 O O . ASN A 1 258 ? 31.485 5.465 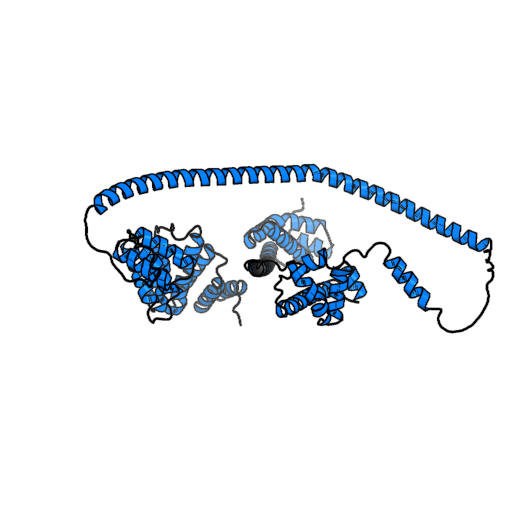40.612 1.00 63.31 258 ASN A O 1
ATOM 1933 N N . ALA A 1 259 ? 32.264 5.539 42.710 1.00 67.94 259 ALA A N 1
ATOM 1934 C CA . ALA A 1 259 ? 33.105 4.351 42.577 1.00 67.94 259 ALA A CA 1
ATOM 1935 C C . ALA A 1 259 ? 32.260 3.081 42.381 1.00 67.94 259 ALA A C 1
ATOM 1937 O O . ALA A 1 259 ? 32.537 2.301 41.473 1.00 67.94 259 ALA A O 1
ATOM 1938 N N . LYS A 1 260 ? 31.176 2.924 43.152 1.00 72.31 260 LYS A N 1
ATOM 1939 C CA . LYS A 1 260 ? 30.255 1.783 43.036 1.00 72.31 260 LYS A CA 1
ATOM 1940 C C . LYS A 1 260 ? 29.490 1.773 41.708 1.00 72.31 260 LYS A C 1
ATOM 1942 O O . LYS A 1 260 ? 29.351 0.723 41.087 1.00 72.31 260 LYS A O 1
ATOM 1947 N N . LEU A 1 261 ? 29.043 2.939 41.231 1.00 65.12 261 LEU A N 1
ATOM 1948 C CA . LEU A 1 261 ? 28.442 3.067 39.898 1.00 65.12 261 LEU A CA 1
ATOM 1949 C C . LEU A 1 261 ? 29.452 2.754 38.786 1.00 65.12 261 LEU A C 1
ATOM 1951 O O . LEU A 1 261 ? 29.101 2.081 37.822 1.00 65.12 261 LEU A O 1
ATOM 1955 N N . ARG A 1 262 ? 30.712 3.189 38.915 1.00 70.81 262 ARG A N 1
ATOM 1956 C CA . ARG A 1 262 ? 31.773 2.863 37.945 1.00 70.81 262 ARG A CA 1
ATOM 1957 C C . ARG A 1 262 ? 32.055 1.364 37.881 1.00 70.81 262 ARG A C 1
ATOM 1959 O O . ARG A 1 262 ? 32.273 0.853 36.791 1.00 70.81 262 ARG A O 1
ATOM 1966 N N . GLU A 1 263 ? 32.001 0.663 39.009 1.00 73.31 263 GLU A N 1
ATOM 1967 C CA . GLU A 1 263 ? 32.150 -0.796 39.064 1.00 73.31 263 GLU A CA 1
ATOM 1968 C C . GLU A 1 263 ? 30.974 -1.521 38.377 1.00 73.31 263 GLU A C 1
ATOM 1970 O O . GLU A 1 263 ? 31.172 -2.444 37.587 1.00 73.31 263 GLU A O 1
ATOM 1975 N N . GLN A 1 264 ? 29.740 -1.050 38.583 1.00 73.00 264 GLN A N 1
ATOM 1976 C CA . GLN A 1 264 ? 28.557 -1.574 37.887 1.00 73.00 264 GLN A CA 1
ATOM 1977 C C . GLN A 1 264 ? 28.592 -1.303 36.375 1.00 73.00 264 GLN A C 1
ATOM 1979 O O . GLN A 1 264 ? 28.263 -2.177 35.577 1.00 73.00 264 GLN A O 1
ATOM 1984 N N . VAL A 1 265 ? 29.041 -0.118 35.957 1.00 68.38 265 VAL A N 1
ATOM 1985 C CA . VAL A 1 265 ? 29.231 0.196 34.534 1.00 68.38 265 VAL A CA 1
ATOM 1986 C C . VAL A 1 265 ? 30.348 -0.660 33.939 1.00 68.38 265 VAL A C 1
ATOM 1988 O O . VAL A 1 265 ? 30.176 -1.184 32.845 1.00 68.38 265 VAL A O 1
ATOM 1991 N N . ALA A 1 266 ? 31.454 -0.873 34.657 1.00 71.00 266 ALA A N 1
ATOM 1992 C CA . ALA A 1 266 ? 32.553 -1.718 34.195 1.00 71.00 266 ALA A CA 1
ATOM 1993 C C . ALA A 1 266 ? 32.125 -3.184 34.011 1.00 71.00 266 ALA A C 1
ATOM 1995 O O . ALA A 1 266 ? 32.476 -3.795 33.005 1.00 71.00 266 ALA A O 1
ATOM 1996 N N . THR A 1 267 ? 31.320 -3.731 34.927 1.00 72.44 267 THR A N 1
ATOM 1997 C CA . THR A 1 267 ? 30.795 -5.106 34.819 1.00 72.44 267 THR A CA 1
ATOM 1998 C C . THR A 1 267 ? 29.795 -5.263 33.672 1.00 72.44 267 THR A C 1
ATOM 2000 O O . THR A 1 267 ? 29.889 -6.229 32.915 1.00 72.44 267 THR A O 1
ATOM 2003 N N . LEU A 1 268 ? 28.894 -4.295 33.467 1.00 67.06 268 LEU A N 1
ATOM 2004 C CA . LEU A 1 268 ? 27.996 -4.275 32.305 1.00 67.06 268 LEU A CA 1
ATOM 2005 C C . LEU A 1 268 ? 28.768 -4.138 30.987 1.00 67.06 268 LEU A C 1
ATOM 2007 O O . LEU A 1 268 ? 28.456 -4.815 30.009 1.00 67.06 268 LEU A O 1
ATOM 2011 N N . HIS A 1 269 ? 29.811 -3.308 30.964 1.00 67.19 269 HIS A N 1
ATOM 2012 C CA . HIS A 1 269 ? 30.661 -3.150 29.789 1.00 67.19 269 HIS A CA 1
ATOM 2013 C C . HIS A 1 269 ? 31.438 -4.440 29.491 1.00 67.19 269 HIS A C 1
ATOM 2015 O O . HIS A 1 269 ? 31.490 -4.874 28.345 1.00 67.19 269 HIS A O 1
ATOM 2021 N N . GLN A 1 270 ? 31.938 -5.127 30.524 1.00 72.56 270 GLN A N 1
ATOM 2022 C CA . GLN A 1 270 ? 32.594 -6.432 30.399 1.00 72.56 270 GLN A CA 1
ATOM 2023 C C . GLN A 1 270 ? 31.649 -7.521 29.858 1.00 72.56 270 GLN A C 1
ATOM 2025 O O . GLN A 1 270 ? 32.099 -8.408 29.135 1.00 72.56 270 GLN A O 1
ATOM 2030 N N . GLN A 1 271 ? 30.344 -7.436 30.144 1.00 70.19 271 GLN A N 1
ATOM 2031 C CA . GLN A 1 271 ? 29.320 -8.321 29.571 1.00 70.19 271 GLN A CA 1
ATOM 2032 C C . GLN A 1 271 ? 28.939 -7.964 28.122 1.00 70.19 271 GLN A C 1
ATOM 2034 O O . GLN A 1 271 ? 28.523 -8.848 27.376 1.00 70.19 271 GLN A O 1
ATOM 2039 N N . GLN A 1 272 ? 29.112 -6.710 27.689 1.00 58.94 272 GLN A N 1
ATOM 2040 C CA . GLN A 1 272 ? 28.843 -6.289 26.305 1.00 58.94 272 GLN A CA 1
ATOM 2041 C C . GLN A 1 272 ? 29.948 -6.689 25.319 1.00 58.94 272 GLN A C 1
ATOM 2043 O O . GLN A 1 272 ? 29.645 -6.971 24.161 1.00 58.94 272 GLN A O 1
ATOM 2048 N N . VAL A 1 273 ? 31.210 -6.760 25.760 1.00 68.75 273 VAL A N 1
ATOM 2049 C CA . VAL A 1 273 ? 32.351 -7.154 24.908 1.00 68.75 273 VAL A CA 1
ATOM 2050 C C . VAL A 1 273 ? 32.144 -8.502 24.190 1.00 68.75 273 VAL A C 1
ATOM 2052 O O . VAL A 1 273 ? 32.322 -8.535 22.972 1.00 68.75 273 VAL A O 1
ATOM 2055 N N . PRO A 1 274 ? 31.734 -9.605 24.853 1.00 75.00 274 PRO A N 1
ATOM 2056 C CA . PRO A 1 274 ? 31.525 -10.878 24.160 1.00 75.00 274 PRO A CA 1
ATOM 2057 C C . PRO A 1 274 ? 30.339 -10.848 23.185 1.00 75.00 274 PRO A C 1
ATOM 2059 O O . PRO A 1 274 ? 30.383 -11.529 22.164 1.00 75.00 274 PRO A O 1
ATOM 2062 N N . LEU A 1 275 ? 29.304 -10.040 23.450 1.00 70.38 275 LEU A N 1
ATOM 2063 C CA . LEU A 1 275 ? 28.153 -9.902 22.551 1.00 70.38 275 LEU A CA 1
ATOM 2064 C C . LEU A 1 275 ? 28.509 -9.087 21.298 1.00 70.38 275 LEU A C 1
ATOM 2066 O O . LEU A 1 275 ? 28.143 -9.465 20.189 1.00 70.38 275 LEU A O 1
ATOM 2070 N N . ALA A 1 276 ? 29.281 -8.010 21.45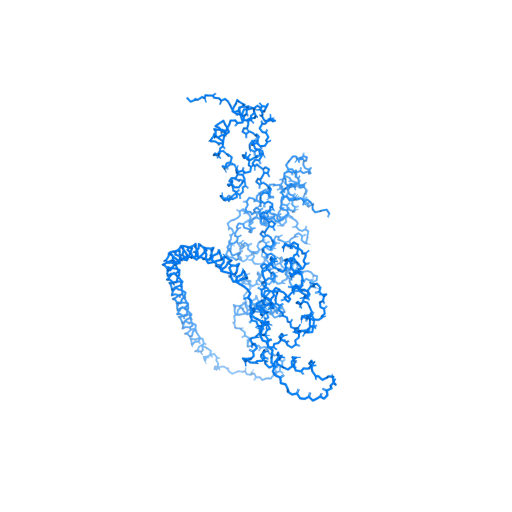9 1.00 68.69 276 ALA A N 1
ATOM 2071 C CA . ALA A 1 276 ? 29.811 -7.231 20.340 1.00 68.69 276 ALA A CA 1
ATOM 2072 C C . ALA A 1 276 ? 30.765 -8.061 19.464 1.00 68.69 276 ALA A C 1
ATOM 2074 O O . ALA A 1 276 ? 30.809 -7.886 18.247 1.00 68.69 276 ALA A O 1
ATOM 2075 N N . GLU A 1 277 ? 31.505 -8.995 20.066 1.00 79.62 277 GLU A N 1
ATOM 2076 C CA . GLU A 1 277 ? 32.360 -9.919 19.323 1.00 79.62 277 GLU A CA 1
ATOM 2077 C C . GLU A 1 277 ? 31.551 -10.952 18.530 1.00 79.62 277 GLU A C 1
ATOM 2079 O O . GLU A 1 277 ? 31.873 -11.224 17.376 1.00 79.62 277 GLU A O 1
ATOM 2084 N N . GLN A 1 278 ? 30.450 -11.464 19.092 1.00 74.75 278 GLN A N 1
ATOM 2085 C CA . GLN A 1 278 ? 29.525 -12.339 18.361 1.00 74.75 278 GLN A CA 1
ATOM 2086 C C . GLN A 1 278 ? 28.869 -11.623 17.174 1.00 74.75 278 GLN A C 1
ATOM 2088 O O . GLN A 1 278 ? 28.776 -12.202 16.093 1.00 74.75 278 GLN A O 1
ATOM 2093 N N . ILE A 1 279 ? 28.463 -10.359 17.346 1.00 71.12 279 ILE A N 1
ATOM 2094 C CA . ILE A 1 279 ? 27.908 -9.539 16.258 1.00 71.12 279 ILE A CA 1
ATOM 2095 C C . ILE A 1 279 ? 28.956 -9.336 15.158 1.00 71.12 279 ILE A C 1
ATOM 2097 O O . ILE A 1 279 ? 28.671 -9.616 13.997 1.00 71.12 279 ILE A O 1
ATOM 2101 N N . ARG A 1 280 ? 30.195 -8.968 15.512 1.00 78.12 280 ARG A N 1
ATOM 2102 C CA . ARG A 1 280 ? 31.285 -8.815 14.532 1.00 78.12 280 ARG A CA 1
ATOM 2103 C C . ARG A 1 280 ? 31.616 -10.114 13.797 1.00 78.12 280 ARG A C 1
ATOM 2105 O O . ARG A 1 280 ? 31.900 -10.086 12.601 1.00 78.12 280 ARG A O 1
ATOM 2112 N N . GLN A 1 281 ? 31.555 -11.260 14.475 1.00 83.69 281 GLN A N 1
ATOM 2113 C CA . GLN A 1 281 ? 31.739 -12.565 13.833 1.00 83.69 281 GLN A CA 1
ATOM 2114 C C . GLN A 1 281 ? 30.610 -12.889 12.848 1.00 83.69 281 GLN A C 1
ATOM 2116 O O . GLN A 1 281 ? 30.889 -13.367 11.748 1.00 83.69 281 GLN A O 1
ATOM 2121 N N . LEU A 1 282 ? 29.356 -12.603 13.205 1.00 76.12 282 LEU A N 1
ATOM 2122 C CA . LEU A 1 282 ? 28.199 -12.771 12.319 1.00 76.12 282 LEU A CA 1
ATOM 2123 C C . LEU A 1 282 ? 28.280 -11.850 11.095 1.00 76.12 282 LEU A C 1
ATOM 2125 O O . LEU A 1 282 ? 28.058 -12.303 9.974 1.00 76.12 282 LEU A O 1
ATOM 2129 N N . GLU A 1 283 ? 28.666 -10.589 11.282 1.00 76.31 283 GLU A N 1
ATOM 2130 C CA . GLU A 1 283 ? 28.872 -9.631 10.190 1.00 76.31 283 GLU A CA 1
ATOM 2131 C C . GLU A 1 283 ? 30.002 -10.073 9.249 1.00 76.31 283 GLU A C 1
ATOM 2133 O O . GLU A 1 283 ? 29.849 -10.023 8.027 1.00 76.31 283 GLU A O 1
ATOM 2138 N N . ALA A 1 284 ? 31.110 -10.588 9.792 1.00 82.94 284 ALA A N 1
ATOM 2139 C CA . ALA A 1 284 ? 32.208 -11.131 8.994 1.00 82.94 284 ALA A CA 1
ATOM 2140 C C . ALA A 1 284 ? 31.795 -12.388 8.206 1.00 82.94 284 ALA A C 1
ATOM 2142 O O . ALA A 1 284 ? 32.198 -12.561 7.052 1.00 82.94 284 ALA A O 1
ATOM 2143 N N . GLN A 1 285 ? 30.964 -13.254 8.796 1.00 84.00 285 GLN A N 1
ATOM 2144 C CA . GLN A 1 285 ? 30.398 -14.417 8.106 1.00 84.00 285 GLN A CA 1
ATOM 2145 C C . GLN A 1 285 ? 29.446 -14.002 6.980 1.00 84.00 285 GLN A C 1
ATOM 2147 O O . GLN A 1 285 ? 29.534 -14.558 5.883 1.00 84.00 285 GLN A O 1
ATOM 2152 N N . LEU A 1 286 ? 28.592 -13.002 7.219 1.00 80.12 286 LEU A N 1
ATOM 2153 C CA . LEU A 1 286 ? 27.694 -12.444 6.209 1.00 80.12 286 LEU A CA 1
ATOM 2154 C C . LEU A 1 286 ? 28.494 -11.839 5.047 1.00 80.12 286 LEU A C 1
ATOM 2156 O O . LEU A 1 286 ? 28.249 -12.180 3.894 1.00 80.12 286 LEU A O 1
ATOM 2160 N N . ALA A 1 287 ? 29.511 -11.021 5.337 1.00 79.38 287 ALA A N 1
ATOM 2161 C CA . ALA A 1 287 ? 30.385 -10.432 4.323 1.00 79.38 287 ALA A CA 1
ATOM 2162 C C . ALA A 1 287 ? 31.133 -11.5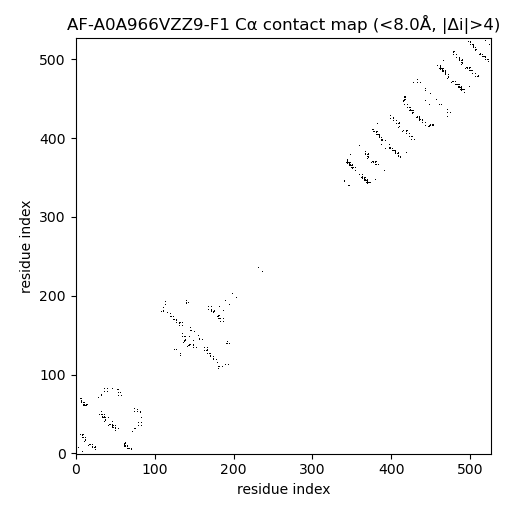03 3.507 1.00 79.38 287 ALA A C 1
ATOM 2164 O O . ALA A 1 287 ? 31.236 -11.406 2.282 1.00 79.38 287 ALA A O 1
ATOM 2165 N N . GLY A 1 288 ? 31.608 -12.567 4.163 1.00 86.19 288 GLY A N 1
ATOM 2166 C CA . GLY A 1 288 ? 32.226 -13.712 3.497 1.00 86.19 288 GLY A CA 1
ATOM 2167 C C . GLY A 1 288 ? 31.260 -14.469 2.579 1.00 86.19 288 GLY A C 1
ATOM 2168 O O . GLY A 1 288 ? 31.645 -14.864 1.476 1.00 86.19 288 GLY A O 1
ATOM 2169 N N . ALA A 1 289 ? 30.005 -14.646 2.998 1.00 75.25 289 ALA A N 1
ATOM 2170 C CA . ALA A 1 289 ? 28.961 -15.265 2.184 1.00 75.25 289 ALA A CA 1
ATOM 2171 C C . ALA A 1 289 ? 28.593 -14.398 0.968 1.00 75.25 289 ALA A C 1
ATOM 2173 O O . ALA A 1 289 ? 28.519 -14.915 -0.147 1.00 75.25 289 ALA A O 1
ATOM 2174 N N . THR A 1 290 ? 28.457 -13.083 1.151 1.00 81.19 290 THR A N 1
ATOM 2175 C CA . THR A 1 290 ? 28.191 -12.126 0.066 1.00 81.19 290 THR A CA 1
ATOM 2176 C C . THR A 1 290 ? 29.315 -12.121 -0.965 1.00 81.19 290 THR A C 1
ATOM 2178 O O . THR A 1 290 ? 29.054 -12.225 -2.160 1.00 81.19 290 THR A O 1
ATOM 2181 N N . ASN A 1 291 ? 30.576 -12.103 -0.525 1.00 84.56 291 ASN A N 1
ATOM 2182 C CA . ASN A 1 291 ? 31.722 -12.159 -1.436 1.00 84.56 291 ASN A CA 1
ATOM 2183 C C . ASN A 1 291 ? 31.773 -13.474 -2.231 1.00 84.56 291 ASN A C 1
ATOM 2185 O O . ASN A 1 291 ? 32.126 -13.463 -3.410 1.00 84.56 291 ASN A O 1
ATOM 2189 N N . ARG A 1 292 ? 31.380 -14.606 -1.625 1.00 81.81 292 ARG A N 1
ATOM 2190 C CA . ARG A 1 292 ? 31.243 -15.885 -2.344 1.00 81.81 292 ARG A CA 1
ATOM 2191 C C . ARG A 1 292 ? 30.119 -15.847 -3.375 1.00 81.81 292 ARG A C 1
ATOM 2193 O O . ARG A 1 292 ? 30.314 -16.355 -4.472 1.00 81.81 292 ARG A O 1
ATOM 2200 N N . LEU A 1 293 ? 28.978 -15.238 -3.055 1.00 73.50 293 LEU A N 1
ATOM 2201 C CA . LEU A 1 293 ? 27.878 -15.072 -4.009 1.00 73.50 293 LEU A CA 1
ATOM 2202 C C . LEU A 1 293 ? 28.289 -14.197 -5.194 1.00 73.50 293 LEU A C 1
ATOM 2204 O O . LEU A 1 293 ? 28.066 -14.590 -6.331 1.00 73.50 293 LEU A O 1
ATOM 2208 N N . VAL A 1 294 ? 28.959 -13.069 -4.948 1.00 82.75 294 VAL A N 1
ATOM 2209 C CA . VAL A 1 294 ? 29.482 -12.199 -6.014 1.00 82.75 294 VAL A CA 1
ATOM 2210 C C . VAL A 1 294 ? 30.501 -12.941 -6.883 1.00 82.75 294 VAL A C 1
ATOM 2212 O O . VAL A 1 294 ? 30.452 -12.835 -8.105 1.00 82.75 294 VAL A O 1
ATOM 2215 N N . ALA A 1 295 ? 31.388 -13.739 -6.282 1.00 82.69 295 ALA A N 1
ATOM 2216 C CA . ALA A 1 295 ? 32.340 -14.555 -7.033 1.00 82.69 295 ALA A CA 1
ATOM 2217 C C . ALA A 1 295 ? 31.643 -15.615 -7.906 1.00 82.69 295 ALA A C 1
ATOM 2219 O O . ALA A 1 295 ? 32.010 -15.774 -9.067 1.00 82.69 295 ALA A O 1
ATOM 2220 N N . LEU A 1 296 ? 30.614 -16.290 -7.380 1.00 74.94 296 LEU A N 1
ATOM 2221 C CA . LEU A 1 296 ? 29.816 -17.266 -8.130 1.00 74.94 296 LEU A CA 1
ATOM 2222 C C . LEU A 1 296 ? 29.007 -16.611 -9.256 1.00 74.94 296 LEU A C 1
ATOM 2224 O O . LEU A 1 296 ? 28.907 -17.181 -10.338 1.00 74.94 296 LEU A O 1
ATOM 2228 N N . ILE A 1 297 ? 28.462 -15.412 -9.030 1.00 74.69 297 ILE A N 1
ATOM 2229 C CA . ILE A 1 297 ? 27.774 -14.624 -10.062 1.00 74.69 297 ILE A CA 1
ATOM 2230 C C . ILE A 1 297 ? 28.763 -14.245 -11.166 1.00 74.69 297 ILE A C 1
ATOM 2232 O O . ILE A 1 297 ? 28.494 -14.525 -12.328 1.00 74.69 297 ILE A O 1
ATOM 2236 N N . ALA A 1 298 ? 29.940 -13.720 -10.818 1.00 75.44 298 ALA A N 1
ATOM 2237 C CA . ALA A 1 298 ? 30.975 -13.366 -11.790 1.00 75.44 298 ALA A CA 1
ATOM 2238 C C . ALA A 1 298 ? 31.509 -14.589 -12.564 1.00 75.44 298 ALA A C 1
ATOM 2240 O O . ALA A 1 298 ? 31.852 -14.490 -13.743 1.00 75.44 298 ALA A O 1
ATOM 2241 N N . GLU A 1 299 ? 31.593 -15.758 -11.924 1.00 76.38 299 GLU A N 1
ATOM 2242 C CA . GLU A 1 299 ? 31.957 -17.014 -12.586 1.00 76.38 299 GLU A CA 1
ATOM 2243 C C . GLU A 1 299 ? 30.860 -17.481 -13.552 1.00 76.38 299 GLU A C 1
ATOM 2245 O O . GLU A 1 299 ? 31.161 -17.850 -14.688 1.00 76.38 299 GLU A O 1
ATOM 2250 N N . ASN A 1 300 ? 29.591 -17.389 -13.152 1.00 66.19 300 ASN A N 1
ATOM 2251 C CA . ASN A 1 300 ? 28.447 -17.718 -14.000 1.00 66.19 300 ASN A CA 1
ATOM 2252 C C . ASN A 1 300 ? 28.340 -16.756 -15.198 1.00 66.19 300 ASN A C 1
ATOM 2254 O O . ASN A 1 300 ? 28.188 -17.188 -16.340 1.00 66.19 300 ASN A O 1
ATOM 2258 N N . GLU A 1 301 ? 28.558 -15.460 -14.967 1.00 70.94 301 GLU A N 1
ATOM 2259 C CA . GLU A 1 301 ? 28.669 -14.448 -16.016 1.00 70.94 301 GLU A CA 1
ATOM 2260 C C . GLU A 1 301 ? 29.816 -14.767 -16.975 1.00 70.94 301 GLU A C 1
ATOM 2262 O O . GLU A 1 301 ? 29.600 -14.758 -18.181 1.00 70.94 301 GLU A O 1
ATOM 2267 N N . ARG A 1 302 ? 31.006 -15.148 -16.489 1.00 73.50 302 ARG A N 1
ATOM 2268 C CA . ARG A 1 302 ? 32.122 -15.580 -17.353 1.00 73.50 302 ARG A CA 1
ATOM 2269 C C . ARG A 1 302 ? 31.800 -16.837 -18.155 1.00 73.50 302 ARG A C 1
ATOM 2271 O O . ARG A 1 302 ? 32.186 -16.925 -19.320 1.00 73.50 302 ARG A O 1
ATOM 2278 N N . LEU A 1 303 ? 31.115 -17.813 -17.565 1.00 67.31 303 LEU A N 1
ATOM 2279 C CA . LEU A 1 303 ? 30.690 -19.028 -18.264 1.00 67.31 303 LEU A CA 1
ATOM 2280 C C . LEU A 1 303 ? 29.654 -18.713 -19.354 1.00 67.31 303 LEU A C 1
ATOM 2282 O O . LEU A 1 303 ? 29.764 -19.246 -20.462 1.00 67.31 303 LEU A O 1
ATOM 2286 N N . SER A 1 304 ? 28.718 -17.801 -19.076 1.00 62.19 304 SER A N 1
ATOM 2287 C CA . SER A 1 304 ? 27.731 -17.302 -20.041 1.00 62.19 304 SER A CA 1
ATOM 2288 C C . SER A 1 304 ? 28.366 -16.432 -21.135 1.00 62.19 304 SER A C 1
ATOM 2290 O O . SER A 1 304 ? 28.078 -16.603 -22.315 1.00 62.19 304 SER A O 1
ATOM 2292 N N . ALA A 1 305 ? 29.329 -15.579 -20.786 1.00 67.31 305 ALA A N 1
ATOM 2293 C CA . ALA A 1 305 ? 30.081 -14.774 -21.734 1.00 67.31 305 ALA A CA 1
ATOM 2294 C C . ALA A 1 305 ? 30.923 -15.675 -22.639 1.00 67.31 305 ALA A C 1
ATOM 2296 O O . ALA A 1 305 ? 30.977 -15.451 -23.837 1.00 67.31 305 ALA A O 1
ATOM 2297 N N . ASN A 1 306 ? 31.514 -16.756 -22.118 1.00 66.62 306 ASN A N 1
ATOM 2298 C CA . ASN A 1 306 ? 32.251 -17.732 -22.923 1.00 66.62 306 ASN A CA 1
ATOM 2299 C C . ASN A 1 306 ? 31.347 -18.587 -23.826 1.00 66.62 306 ASN A C 1
ATOM 2301 O O . ASN A 1 306 ? 31.802 -19.050 -24.877 1.00 66.62 306 ASN A O 1
ATOM 2305 N N . SER A 1 307 ? 30.091 -18.853 -23.451 1.00 64.88 307 SER A N 1
ATOM 2306 C CA . SER A 1 307 ? 29.133 -19.485 -24.369 1.00 64.88 307 SER A CA 1
ATOM 2307 C C . SER A 1 307 ? 28.715 -18.501 -25.465 1.00 64.88 307 SER A C 1
ATOM 2309 O O . SER A 1 307 ? 28.810 -18.844 -26.642 1.00 64.88 307 SER A O 1
ATOM 2311 N N . GLN A 1 308 ? 28.415 -17.249 -25.110 1.00 62.34 308 GLN A N 1
ATOM 2312 C CA . GLN A 1 308 ? 28.111 -16.174 -26.056 1.00 62.34 308 GLN A CA 1
ATOM 2313 C C . GLN A 1 308 ? 29.291 -15.853 -26.984 1.00 62.34 308 GLN A C 1
ATOM 2315 O O . GLN A 1 308 ? 29.090 -15.683 -28.178 1.00 62.34 308 GLN A O 1
ATOM 2320 N N . GLN A 1 309 ? 30.533 -15.840 -26.495 1.00 61.69 309 GLN A N 1
ATOM 2321 C CA . GLN A 1 309 ? 31.733 -15.591 -27.302 1.00 61.69 309 GLN A CA 1
ATOM 2322 C C . GLN A 1 309 ? 31.947 -16.706 -28.333 1.00 61.69 309 GLN A C 1
ATOM 2324 O O . GLN A 1 309 ? 32.351 -16.435 -29.464 1.00 61.69 309 GLN A O 1
ATOM 2329 N N . ARG A 1 310 ? 31.659 -17.964 -27.964 1.00 62.69 310 ARG A N 1
ATOM 2330 C CA . ARG A 1 310 ? 31.684 -19.107 -28.891 1.00 62.69 310 ARG A CA 1
ATOM 2331 C C . ARG A 1 310 ? 30.592 -18.985 -29.950 1.00 62.69 310 ARG A C 1
ATOM 2333 O O . ARG A 1 310 ? 30.877 -19.203 -31.126 1.00 62.69 310 ARG A O 1
ATOM 2340 N N . GLU A 1 311 ? 29.394 -18.563 -29.555 1.00 63.09 311 GLU A N 1
ATOM 2341 C CA . GLU A 1 311 ? 28.284 -18.270 -30.466 1.00 63.09 311 GLU A CA 1
ATOM 2342 C C . GLU A 1 311 ? 28.638 -17.114 -31.420 1.00 63.09 311 GLU A C 1
ATOM 2344 O O . GLU A 1 311 ? 28.458 -17.225 -32.627 1.00 63.09 311 GLU A O 1
ATOM 2349 N N . ILE A 1 312 ? 29.248 -16.037 -30.916 1.00 63.34 312 ILE A N 1
ATOM 2350 C CA . ILE A 1 312 ? 29.709 -14.884 -31.703 1.00 63.34 312 ILE A CA 1
ATOM 2351 C C . ILE A 1 312 ? 30.808 -15.292 -32.682 1.00 63.34 312 ILE A C 1
ATOM 2353 O O . ILE A 1 312 ? 30.796 -14.842 -33.823 1.00 63.34 312 ILE A O 1
ATOM 2357 N N . LEU A 1 313 ? 31.757 -16.143 -32.284 1.00 59.59 313 LEU A N 1
ATOM 2358 C CA . LEU A 1 313 ? 32.790 -16.654 -33.190 1.00 59.59 313 LEU A CA 1
ATOM 2359 C C . LEU A 1 313 ? 32.193 -17.553 -34.281 1.00 59.59 313 LEU A C 1
ATOM 2361 O O . LEU A 1 313 ? 32.593 -17.429 -35.439 1.00 59.59 313 LEU A O 1
ATOM 2365 N N . ARG A 1 314 ? 31.200 -18.388 -33.940 1.00 72.81 314 ARG A N 1
ATOM 2366 C CA . ARG A 1 314 ? 30.427 -19.186 -34.905 1.00 72.81 314 ARG A CA 1
ATOM 2367 C C . ARG A 1 314 ? 29.702 -18.284 -35.906 1.00 72.81 314 ARG A C 1
ATOM 2369 O O . ARG A 1 314 ? 29.913 -18.413 -37.109 1.00 72.81 314 ARG A O 1
ATOM 2376 N N . LEU A 1 315 ? 28.952 -17.302 -35.407 1.00 54.97 315 LEU A N 1
ATOM 2377 C CA . LEU A 1 315 ? 28.216 -16.325 -36.210 1.00 54.97 315 LEU A CA 1
ATOM 2378 C C . LEU A 1 315 ? 29.149 -15.431 -37.037 1.00 54.97 315 LEU A C 1
ATOM 2380 O O . LEU A 1 315 ? 28.815 -15.067 -38.156 1.00 54.97 315 LEU A O 1
ATOM 2384 N N . ARG A 1 316 ? 30.348 -15.094 -36.545 1.00 64.38 316 ARG A N 1
ATOM 2385 C CA . ARG A 1 316 ? 31.359 -14.333 -37.300 1.00 64.38 316 ARG A CA 1
ATOM 2386 C C . ARG A 1 316 ? 31.975 -15.170 -38.423 1.00 64.38 316 ARG A C 1
ATOM 2388 O O . ARG A 1 316 ? 32.277 -14.613 -39.476 1.00 64.38 316 ARG A O 1
ATOM 2395 N N . GLY A 1 317 ? 32.126 -16.480 -38.221 1.00 60.97 317 GLY A N 1
ATOM 2396 C CA . GLY A 1 317 ? 32.476 -17.434 -39.276 1.00 60.97 317 GLY A CA 1
ATOM 2397 C C . GLY A 1 317 ? 31.390 -17.512 -40.351 1.00 60.97 317 GLY A C 1
ATOM 2398 O O . GLY A 1 317 ? 31.691 -17.392 -41.536 1.00 60.97 317 GLY A O 1
ATOM 2399 N N . GLU A 1 318 ? 30.124 -17.593 -39.940 1.00 58.44 318 GLU A N 1
ATOM 2400 C CA . GLU A 1 318 ? 28.965 -17.572 -40.843 1.00 58.44 318 GLU A CA 1
ATOM 2401 C C . GLU A 1 318 ? 28.841 -16.228 -41.595 1.00 58.44 318 GLU A C 1
ATOM 2403 O O . GLU A 1 318 ? 28.664 -16.210 -42.811 1.00 58.44 318 GLU A O 1
ATOM 2408 N N . ILE A 1 319 ? 29.054 -15.090 -40.923 1.00 55.16 319 ILE A N 1
ATOM 2409 C CA . ILE A 1 319 ? 29.091 -13.748 -41.536 1.00 55.16 319 ILE A CA 1
ATOM 2410 C C . ILE A 1 319 ? 30.283 -13.595 -42.488 1.00 55.16 319 ILE A C 1
ATOM 2412 O O . ILE A 1 319 ? 30.159 -12.925 -43.510 1.00 55.16 319 ILE A O 1
ATOM 2416 N N . GLY A 1 320 ? 31.434 -14.204 -42.190 1.00 57.56 320 GLY A N 1
ATOM 2417 C CA . GLY A 1 320 ? 32.595 -14.225 -43.085 1.00 57.56 320 GLY A CA 1
ATOM 2418 C C . GLY A 1 320 ? 32.307 -14.950 -44.402 1.00 57.56 320 GLY A C 1
ATOM 2419 O O . GLY A 1 320 ? 32.737 -14.493 -45.458 1.00 57.56 320 GLY A O 1
ATOM 2420 N N . LEU A 1 321 ? 31.513 -16.023 -44.348 1.00 53.66 321 LEU A N 1
ATOM 2421 C CA . LEU A 1 321 ? 31.038 -16.746 -45.530 1.00 53.66 321 LEU A CA 1
ATOM 2422 C C . LEU A 1 321 ? 29.985 -15.941 -46.313 1.00 53.66 321 LEU A C 1
ATOM 2424 O O . LEU A 1 321 ? 29.992 -15.961 -47.542 1.00 53.66 321 LEU A O 1
ATOM 2428 N N . LEU A 1 322 ? 29.131 -15.179 -45.620 1.00 49.38 322 LEU A N 1
ATOM 2429 C CA . LEU A 1 322 ? 28.096 -14.330 -46.228 1.00 49.38 322 LEU A CA 1
ATOM 2430 C C . LEU A 1 322 ? 28.640 -13.008 -46.808 1.00 49.38 322 LEU A C 1
ATOM 2432 O O . LEU A 1 322 ? 28.100 -12.498 -47.787 1.00 49.38 322 LEU A O 1
ATOM 2436 N N . ARG A 1 323 ? 29.739 -12.464 -46.264 1.00 47.88 323 ARG A N 1
ATOM 2437 C CA . ARG A 1 323 ? 30.404 -11.232 -46.745 1.00 47.88 323 ARG A CA 1
ATOM 2438 C C . ARG A 1 323 ? 31.099 -11.372 -48.101 1.00 47.88 323 ARG A C 1
ATOM 2440 O O . ARG A 1 323 ? 31.510 -10.361 -48.661 1.00 47.88 323 ARG A O 1
ATOM 2447 N N . ASN A 1 324 ? 31.222 -12.585 -48.634 1.00 48.34 324 ASN A N 1
ATOM 2448 C CA . ASN A 1 324 ? 31.827 -12.846 -49.942 1.00 48.34 324 ASN A CA 1
ATOM 2449 C C . ASN A 1 324 ? 30.872 -12.589 -51.132 1.00 48.34 324 ASN A C 1
ATOM 2451 O O . ASN A 1 324 ? 31.147 -13.022 -52.249 1.00 48.34 324 ASN A O 1
ATOM 2455 N N . GLN A 1 325 ? 29.757 -11.882 -50.914 1.00 40.03 325 GLN A N 1
ATOM 2456 C CA . GLN A 1 325 ? 28.844 -11.415 -51.961 1.00 40.03 325 GLN A CA 1
ATOM 2457 C C . GLN A 1 325 ? 28.908 -9.879 -52.074 1.00 40.03 325 GLN A C 1
ATOM 2459 O O . GLN A 1 325 ? 28.724 -9.197 -51.062 1.00 40.03 325 GLN A O 1
ATOM 2464 N N . PRO A 1 326 ? 29.172 -9.294 -53.261 1.00 39.75 326 PRO A N 1
ATOM 2465 C CA . PRO A 1 326 ? 29.324 -7.849 -53.388 1.00 39.75 326 PRO A CA 1
ATOM 2466 C C . PRO A 1 326 ? 28.020 -7.175 -53.844 1.00 39.75 326 PRO A C 1
ATOM 2468 O O . PRO A 1 326 ? 27.543 -7.475 -54.934 1.00 39.75 326 PRO A O 1
ATOM 2471 N N . ALA A 1 327 ? 27.501 -6.208 -53.072 1.00 36.41 327 ALA A N 1
ATOM 2472 C CA . ALA A 1 327 ? 26.880 -4.985 -53.612 1.00 36.41 327 ALA A CA 1
ATOM 2473 C C . ALA A 1 327 ? 26.557 -3.921 -52.534 1.00 36.41 327 ALA A C 1
ATOM 2475 O O . ALA A 1 327 ? 25.649 -4.071 -51.725 1.00 36.41 327 ALA A O 1
ATOM 2476 N N . THR A 1 328 ? 27.300 -2.810 -52.626 1.00 35.25 328 THR A N 1
ATOM 2477 C CA . THR A 1 328 ? 26.866 -1.402 -52.486 1.00 35.25 328 THR A CA 1
ATOM 2478 C C . THR A 1 328 ? 26.304 -0.901 -51.150 1.00 35.25 328 THR A C 1
ATOM 2480 O O . THR A 1 328 ? 25.102 -0.923 -50.911 1.00 35.25 328 THR A O 1
ATOM 2483 N N . VAL A 1 329 ? 27.169 -0.251 -50.362 1.00 36.16 329 VAL A N 1
ATOM 2484 C CA . VAL A 1 329 ? 26.772 0.798 -49.409 1.00 36.16 329 VAL A CA 1
ATOM 2485 C C . VAL A 1 329 ? 27.540 2.064 -49.765 1.00 36.16 329 VAL A C 1
ATOM 2487 O O . VAL A 1 329 ? 28.769 2.059 -49.743 1.00 36.16 329 VAL A O 1
ATOM 2490 N N . SER A 1 330 ? 26.827 3.148 -50.070 1.00 36.12 330 SER A N 1
ATOM 2491 C CA . SER A 1 330 ? 27.386 4.488 -49.917 1.00 36.12 330 SER A CA 1
ATOM 2492 C C . SER A 1 330 ? 26.297 5.527 -49.637 1.00 36.12 330 SER A C 1
ATOM 2494 O O . SER A 1 330 ? 25.368 5.692 -50.421 1.00 36.12 330 SER A O 1
ATOM 2496 N N . ASN A 1 331 ? 26.510 6.232 -48.523 1.00 30.83 331 ASN A N 1
ATOM 2497 C CA . ASN A 1 331 ? 26.076 7.588 -48.173 1.00 30.83 331 ASN A CA 1
ATOM 2498 C C . ASN A 1 331 ? 24.598 7.891 -47.867 1.00 30.83 331 ASN A C 1
ATOM 2500 O O . ASN A 1 331 ? 23.819 8.204 -48.758 1.00 30.83 331 ASN A O 1
ATOM 2504 N N . ALA A 1 332 ? 24.304 8.037 -46.567 1.00 30.81 332 ALA A N 1
ATOM 2505 C CA . ALA A 1 332 ? 23.750 9.280 -46.010 1.00 30.81 332 ALA A CA 1
ATOM 2506 C C . ALA A 1 332 ? 23.930 9.308 -44.479 1.00 30.81 332 ALA A C 1
ATOM 2508 O O . ALA A 1 332 ? 23.248 8.604 -43.737 1.00 30.81 332 ALA A O 1
ATOM 2509 N N . ALA A 1 333 ? 24.875 10.123 -44.013 1.00 37.06 333 ALA A N 1
ATOM 2510 C CA . ALA A 1 333 ? 25.057 10.459 -42.609 1.00 37.06 333 ALA A CA 1
ATOM 2511 C C . ALA A 1 333 ? 24.034 11.531 -42.198 1.00 37.06 333 ALA A C 1
ATOM 2513 O O . ALA A 1 333 ? 24.030 12.611 -42.785 1.00 37.06 333 ALA A O 1
ATOM 2514 N N . ASN A 1 334 ? 23.165 11.200 -41.235 1.00 37.06 334 ASN A N 1
ATOM 2515 C CA . ASN A 1 334 ? 22.675 12.055 -40.138 1.00 37.06 334 ASN A CA 1
ATOM 2516 C C . ASN A 1 334 ? 21.414 11.445 -39.515 1.00 37.06 334 ASN A C 1
ATOM 2518 O O . ASN A 1 334 ? 20.293 11.825 -39.829 1.00 37.06 334 ASN A O 1
ATOM 2522 N N . GLN A 1 335 ? 21.643 10.476 -38.638 1.00 37.44 335 GLN A N 1
ATOM 2523 C CA . GLN A 1 335 ? 20.824 10.050 -37.503 1.00 37.44 335 GLN A CA 1
ATOM 2524 C C . GLN A 1 335 ? 21.701 9.006 -36.810 1.00 37.44 335 GLN A C 1
ATOM 2526 O O . GLN A 1 335 ? 22.216 8.110 -37.478 1.00 37.44 335 GLN A O 1
ATOM 2531 N N . THR A 1 336 ? 21.935 9.122 -35.508 1.00 38.72 336 THR A N 1
ATOM 2532 C CA . THR A 1 336 ? 22.614 8.105 -34.690 1.00 38.72 336 THR A CA 1
ATOM 2533 C C . THR A 1 336 ? 21.733 6.851 -34.586 1.00 38.72 336 THR A C 1
ATOM 2535 O O . THR A 1 336 ? 21.276 6.474 -33.517 1.00 38.72 336 THR A O 1
ATOM 2538 N N . LYS A 1 337 ? 21.459 6.194 -35.719 1.00 43.59 337 LYS A N 1
ATOM 2539 C CA . LYS A 1 337 ? 20.871 4.861 -35.771 1.00 43.59 337 LYS A CA 1
ATOM 2540 C C . LYS A 1 337 ? 21.993 3.878 -35.494 1.00 43.59 337 LYS A C 1
ATOM 2542 O O . LYS A 1 337 ? 22.858 3.639 -36.336 1.00 43.59 337 LYS A O 1
ATOM 2547 N N . GLN A 1 338 ? 21.983 3.349 -34.275 1.00 45.59 338 GLN A N 1
ATOM 2548 C CA . GLN A 1 338 ? 22.694 2.124 -33.932 1.00 45.59 338 GLN A CA 1
ATOM 2549 C C . GLN A 1 338 ? 22.445 1.061 -35.022 1.00 45.59 338 GLN A C 1
ATOM 2551 O O . GLN A 1 338 ? 21.365 1.063 -35.626 1.00 45.59 338 GLN A O 1
ATOM 2556 N N . PRO A 1 339 ? 23.424 0.179 -35.304 1.00 45.03 339 PRO A N 1
ATOM 2557 C CA . PRO A 1 339 ? 23.301 -0.810 -36.371 1.00 45.03 339 PRO A CA 1
ATOM 2558 C C . PRO A 1 339 ? 21.990 -1.600 -36.231 1.00 45.03 339 PRO A C 1
ATOM 2560 O O . PRO A 1 339 ? 21.589 -1.896 -35.101 1.00 45.03 339 PRO A O 1
ATOM 2563 N N . PRO A 1 340 ? 21.304 -1.922 -37.345 1.00 53.88 340 PRO A N 1
ATOM 2564 C CA . PRO A 1 340 ? 20.055 -2.666 -37.291 1.00 53.88 340 PRO A CA 1
ATOM 2565 C C . PRO A 1 340 ? 20.304 -3.995 -36.584 1.00 53.88 340 PRO A C 1
ATOM 2567 O O . PRO A 1 340 ? 21.200 -4.758 -36.955 1.00 53.88 340 PRO A O 1
ATOM 2570 N N . LEU A 1 341 ? 19.529 -4.234 -35.532 1.00 68.25 341 LEU A N 1
ATOM 2571 C CA . LEU A 1 341 ? 19.547 -5.498 -34.822 1.00 68.25 341 LEU A CA 1
ATOM 2572 C C . LEU A 1 341 ? 19.009 -6.574 -35.777 1.00 68.25 341 LEU A C 1
ATOM 2574 O O . LEU A 1 341 ? 18.143 -6.314 -36.607 1.00 68.25 341 LEU A O 1
ATOM 2578 N N . ASN A 1 342 ? 19.565 -7.780 -35.731 1.00 76.56 342 ASN A N 1
ATOM 2579 C CA . ASN A 1 342 ? 19.262 -8.832 -36.709 1.00 76.56 342 ASN A CA 1
ATOM 2580 C C . ASN A 1 342 ? 18.185 -9.823 -36.235 1.00 76.56 342 ASN A C 1
ATOM 2582 O O . ASN A 1 342 ? 17.928 -10.809 -36.921 1.00 76.56 342 ASN A O 1
ATOM 2586 N N . SER A 1 343 ? 17.576 -9.597 -35.068 1.00 85.25 343 SER A N 1
ATOM 2587 C CA . SER A 1 343 ? 16.562 -10.489 -34.503 1.00 85.25 343 SER A CA 1
ATOM 2588 C C . SER A 1 343 ? 15.478 -9.719 -33.755 1.00 85.25 343 SER A C 1
ATOM 2590 O O . SER A 1 343 ? 15.755 -8.689 -33.139 1.00 85.25 343 SER A O 1
ATOM 2592 N N . ALA A 1 344 ? 14.255 -10.259 -33.768 1.00 85.81 344 ALA A N 1
ATOM 2593 C CA . ALA A 1 344 ? 13.130 -9.734 -32.992 1.00 85.81 344 ALA A CA 1
ATOM 2594 C C . ALA A 1 344 ? 13.479 -9.596 -31.503 1.00 85.81 344 ALA A C 1
ATOM 2596 O O . ALA A 1 344 ? 13.192 -8.576 -30.883 1.00 85.81 344 ALA A O 1
ATOM 2597 N N . ARG A 1 345 ? 14.187 -10.594 -30.953 1.00 87.12 345 ARG A N 1
ATOM 2598 C CA . ARG A 1 345 ? 14.611 -10.614 -29.551 1.00 87.12 345 ARG A CA 1
ATOM 2599 C C . ARG A 1 345 ? 15.528 -9.447 -29.193 1.00 87.12 345 ARG A C 1
ATOM 2601 O O . ARG A 1 345 ? 15.338 -8.840 -28.149 1.00 87.12 345 ARG A O 1
ATOM 2608 N N . ALA A 1 346 ? 16.478 -9.110 -30.060 1.00 82.81 346 ALA A N 1
ATOM 2609 C CA . ALA A 1 346 ? 17.380 -7.993 -29.816 1.00 82.81 346 ALA A CA 1
ATOM 2610 C C . ALA A 1 346 ? 16.635 -6.647 -29.819 1.00 82.81 346 ALA A C 1
ATOM 2612 O O . ALA A 1 346 ? 16.887 -5.817 -28.950 1.00 82.81 346 ALA A O 1
ATOM 2613 N N . TYR A 1 347 ? 15.694 -6.447 -30.750 1.00 82.06 347 TYR A N 1
ATOM 2614 C CA . TYR A 1 347 ? 14.825 -5.264 -30.741 1.00 82.06 347 TYR A CA 1
ATOM 2615 C C . TYR A 1 347 ? 13.969 -5.195 -29.470 1.00 82.06 347 TYR A C 1
ATOM 2617 O O . TYR A 1 347 ? 13.892 -4.146 -28.842 1.00 82.06 347 TYR A O 1
ATOM 2625 N N . TYR A 1 348 ? 13.392 -6.318 -29.039 1.00 86.88 348 TYR A N 1
ATOM 2626 C CA . TYR A 1 348 ? 12.634 -6.400 -27.789 1.00 86.88 348 TYR A CA 1
ATOM 2627 C C . TYR A 1 348 ? 13.480 -6.057 -26.551 1.00 86.88 348 TYR A C 1
ATOM 2629 O O . TYR A 1 348 ? 13.034 -5.288 -25.702 1.00 86.88 348 TYR A O 1
ATOM 2637 N N . ASP A 1 349 ? 14.691 -6.608 -26.442 1.00 84.75 349 ASP A N 1
ATOM 2638 C CA . ASP A 1 349 ? 15.566 -6.358 -25.292 1.00 84.75 349 ASP A CA 1
ATOM 2639 C C . ASP A 1 349 ? 15.986 -4.875 -25.246 1.00 84.75 349 ASP A C 1
ATOM 2641 O O . ASP A 1 349 ? 15.904 -4.249 -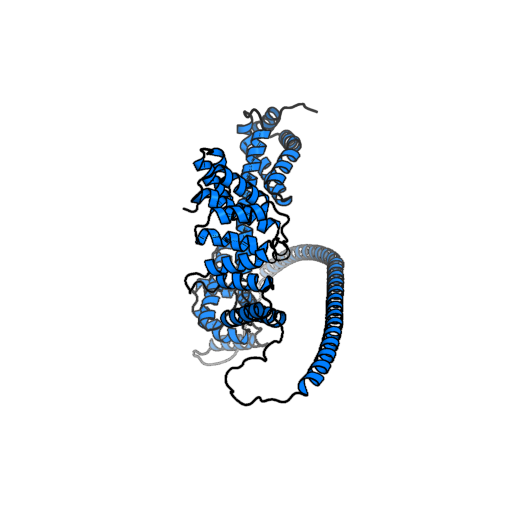24.190 1.00 84.75 349 ASP A O 1
ATOM 2645 N N . ARG A 1 350 ? 16.293 -4.263 -26.402 1.00 82.88 350 ARG A N 1
ATOM 2646 C CA . ARG A 1 350 ? 16.588 -2.822 -26.489 1.00 82.88 350 ARG A CA 1
ATOM 2647 C C . ARG A 1 350 ? 15.373 -1.940 -26.186 1.00 82.88 350 ARG A C 1
ATOM 2649 O O . ARG A 1 350 ? 15.516 -0.907 -25.535 1.00 82.88 350 ARG A O 1
ATOM 2656 N N . ALA A 1 351 ? 14.167 -2.354 -26.574 1.00 81.62 351 ALA A N 1
ATOM 2657 C CA . ALA A 1 351 ? 12.946 -1.675 -26.142 1.00 81.62 351 ALA A CA 1
ATOM 2658 C C . ALA A 1 351 ? 12.804 -1.674 -24.606 1.00 81.62 351 ALA A C 1
ATOM 2660 O O . ALA A 1 351 ? 12.300 -0.707 -24.030 1.00 81.62 351 ALA A O 1
ATOM 2661 N N . GLY A 1 352 ? 13.269 -2.732 -23.934 1.00 78.69 352 GLY A N 1
ATOM 2662 C CA . GLY A 1 352 ? 13.387 -2.782 -22.476 1.00 78.69 352 GLY A CA 1
ATOM 2663 C C . GLY A 1 352 ? 14.343 -1.722 -21.916 1.00 78.69 352 GLY A C 1
ATOM 2664 O O . GLY A 1 352 ? 14.009 -1.062 -20.935 1.00 78.69 352 GLY A O 1
ATOM 2665 N N . ASP A 1 353 ? 15.479 -1.482 -22.571 1.00 76.00 353 ASP A N 1
ATOM 2666 C CA . ASP A 1 353 ? 16.424 -0.429 -22.169 1.00 76.00 353 ASP A CA 1
ATOM 2667 C C . ASP A 1 353 ? 15.827 0.977 -22.356 1.00 76.00 353 ASP A C 1
ATOM 2669 O O . ASP A 1 353 ? 15.938 1.838 -21.478 1.00 76.00 353 ASP A O 1
ATOM 2673 N N . HIS A 1 354 ? 15.119 1.212 -23.466 1.00 73.62 354 HIS A N 1
ATOM 2674 C CA . HIS A 1 354 ? 14.427 2.482 -23.715 1.00 73.62 354 HIS A CA 1
ATOM 2675 C C . HIS A 1 354 ? 13.357 2.790 -22.657 1.00 73.62 354 HIS A C 1
ATOM 2677 O O . HIS A 1 354 ? 13.204 3.947 -22.259 1.00 73.62 354 HIS A O 1
ATOM 2683 N N . TYR A 1 355 ? 12.671 1.765 -22.139 1.00 68.81 355 TYR A N 1
ATOM 2684 C CA . TYR A 1 355 ? 11.725 1.909 -21.030 1.00 68.81 355 TYR A CA 1
ATOM 2685 C C . TYR A 1 355 ? 12.383 2.478 -19.767 1.00 68.81 355 TYR A C 1
ATOM 2687 O O . TYR A 1 355 ? 11.826 3.377 -19.136 1.00 68.81 355 TYR A O 1
ATOM 2695 N N . ILE A 1 356 ? 13.580 1.987 -19.418 1.00 67.06 356 ILE A N 1
ATOM 2696 C CA . ILE A 1 356 ? 14.346 2.439 -18.243 1.00 67.06 356 ILE A CA 1
ATOM 2697 C C . ILE A 1 356 ? 14.743 3.914 -18.388 1.00 67.06 356 ILE A C 1
ATOM 2699 O O . ILE A 1 356 ? 14.766 4.656 -17.407 1.00 67.06 356 ILE A O 1
ATOM 2703 N N . HIS A 1 357 ? 15.018 4.353 -19.616 1.00 67.56 357 HIS A N 1
ATOM 2704 C CA . HIS A 1 357 ? 15.405 5.728 -19.927 1.00 67.56 357 HIS A CA 1
ATOM 2705 C C . HIS A 1 357 ? 14.227 6.654 -20.272 1.00 67.56 357 HIS A C 1
ATOM 2707 O O . HIS A 1 357 ? 14.455 7.808 -20.631 1.00 67.56 357 HIS A O 1
ATOM 2713 N N . HIS A 1 358 ? 12.983 6.180 -20.131 1.00 70.88 358 HIS A N 1
ATOM 2714 C CA . HIS A 1 358 ? 11.754 6.914 -20.458 1.00 70.88 358 HIS A CA 1
ATOM 2715 C C . HIS A 1 358 ? 11.670 7.407 -21.918 1.00 70.88 358 HIS A C 1
ATOM 2717 O O . HIS A 1 358 ? 10.954 8.366 -22.213 1.00 70.88 358 HIS A O 1
ATOM 2723 N N . ASP A 1 359 ? 12.370 6.743 -22.841 1.00 73.31 359 ASP A N 1
ATOM 2724 C CA . ASP A 1 359 ? 12.330 7.048 -24.274 1.00 73.31 359 ASP A CA 1
ATOM 2725 C C . ASP A 1 359 ? 11.219 6.241 -24.958 1.00 73.31 359 ASP A C 1
ATOM 2727 O O . ASP A 1 359 ? 11.432 5.199 -25.579 1.00 73.31 359 ASP A O 1
ATOM 2731 N N . TYR A 1 360 ? 9.986 6.709 -24.780 1.00 76.19 360 TYR A N 1
ATOM 2732 C CA . TYR A 1 360 ? 8.783 5.996 -25.209 1.00 76.19 360 TYR A CA 1
ATOM 2733 C C . TYR A 1 360 ? 8.608 5.919 -26.730 1.00 76.19 360 TYR A C 1
ATOM 2735 O O . TYR A 1 360 ? 7.950 5.000 -27.216 1.00 76.19 360 TYR A O 1
ATOM 2743 N N . GLU A 1 361 ? 9.166 6.868 -27.486 1.00 79.25 361 GLU A N 1
ATOM 2744 C CA . GLU A 1 361 ? 9.097 6.845 -28.952 1.00 79.25 361 GLU A CA 1
ATOM 2745 C C . GLU A 1 361 ? 10.049 5.787 -29.513 1.00 79.25 361 GLU A C 1
ATOM 2747 O O . GLU A 1 361 ? 9.609 4.932 -30.282 1.00 79.25 361 GLU A O 1
ATOM 2752 N N . ALA A 1 362 ? 11.304 5.759 -29.051 1.00 77.62 362 ALA A N 1
ATOM 2753 C CA . ALA A 1 362 ? 12.257 4.724 -29.448 1.00 77.62 362 ALA A CA 1
ATOM 2754 C C . ALA A 1 362 ? 11.828 3.327 -28.967 1.00 77.62 362 ALA A C 1
ATOM 2756 O O . ALA A 1 362 ? 11.942 2.351 -29.709 1.00 77.62 362 ALA A O 1
ATOM 2757 N N . GLN A 1 363 ? 11.250 3.232 -27.762 1.00 82.69 363 GLN A N 1
ATOM 2758 C CA . GLN A 1 363 ? 10.657 1.989 -27.269 1.00 82.69 363 GLN A CA 1
ATOM 2759 C C . GLN A 1 363 ? 9.563 1.472 -28.214 1.00 82.69 363 GLN A C 1
ATOM 2761 O O . GLN A 1 363 ? 9.521 0.278 -28.509 1.00 82.69 363 GLN A O 1
ATOM 2766 N N . LEU A 1 364 ? 8.667 2.349 -28.681 1.00 85.56 364 LEU A N 1
ATOM 2767 C CA . LEU A 1 364 ? 7.592 1.959 -29.590 1.00 85.56 364 LEU A CA 1
ATOM 2768 C C . LEU A 1 364 ? 8.142 1.471 -30.936 1.00 85.56 364 LEU A C 1
ATOM 2770 O O . LEU A 1 364 ? 7.699 0.431 -31.418 1.00 85.56 364 LEU A O 1
ATOM 2774 N N . GLU A 1 365 ? 9.117 2.182 -31.510 1.00 85.19 365 GLU A N 1
ATOM 2775 C CA . GLU A 1 365 ? 9.755 1.795 -32.777 1.00 85.19 365 GLU A CA 1
ATOM 2776 C C . GLU A 1 365 ? 10.404 0.406 -32.695 1.00 85.19 365 GLU A C 1
ATOM 2778 O O . GLU A 1 365 ? 10.237 -0.420 -33.597 1.00 85.19 365 GLU A O 1
ATOM 2783 N N . ASP A 1 366 ? 11.108 0.121 -31.600 1.00 82.88 366 ASP A N 1
ATOM 2784 C CA . ASP A 1 366 ? 11.756 -1.171 -31.395 1.00 82.88 366 ASP A CA 1
ATOM 2785 C C . ASP A 1 366 ? 10.751 -2.302 -31.148 1.00 82.88 366 ASP A C 1
ATOM 2787 O O . ASP A 1 366 ? 10.928 -3.404 -31.669 1.00 82.88 366 ASP A O 1
ATOM 2791 N N . LEU A 1 367 ? 9.663 -2.042 -30.417 1.00 87.38 367 LEU A N 1
ATOM 2792 C CA . LEU A 1 367 ? 8.584 -3.019 -30.239 1.00 87.38 367 LEU A CA 1
ATOM 2793 C C . LEU A 1 367 ? 7.866 -3.319 -31.557 1.00 87.38 367 LEU A C 1
ATOM 2795 O O . LEU A 1 367 ? 7.585 -4.482 -31.846 1.00 87.38 367 LEU A O 1
ATOM 2799 N N . ASP A 1 368 ? 7.613 -2.297 -32.376 1.00 90.62 368 ASP A N 1
ATOM 2800 C CA . ASP A 1 368 ? 7.031 -2.468 -33.706 1.00 90.62 368 ASP A CA 1
ATOM 2801 C C . ASP A 1 368 ? 7.948 -3.314 -34.596 1.00 90.62 368 ASP A C 1
ATOM 2803 O O . ASP A 1 368 ? 7.479 -4.240 -35.262 1.00 90.62 368 ASP A O 1
ATOM 2807 N N . LYS A 1 369 ? 9.266 -3.072 -34.553 1.00 88.75 369 LYS A N 1
ATOM 2808 C CA . LYS A 1 369 ? 10.236 -3.865 -35.316 1.00 88.75 369 LYS A CA 1
ATOM 2809 C C . LYS A 1 369 ? 10.368 -5.298 -34.802 1.00 88.75 369 LYS A C 1
ATOM 2811 O O . LYS A 1 369 ? 10.488 -6.218 -35.611 1.00 88.75 369 LYS A O 1
ATOM 2816 N N . ALA A 1 370 ? 10.309 -5.509 -33.488 1.00 91.69 370 ALA A N 1
ATOM 2817 C CA . ALA A 1 370 ? 10.290 -6.845 -32.898 1.00 91.69 370 ALA A 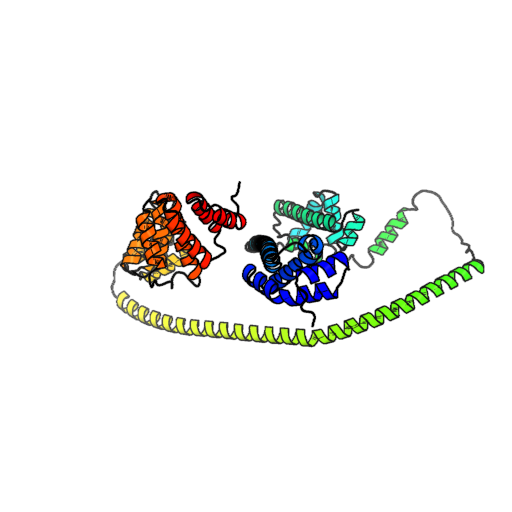CA 1
ATOM 2818 C C . ALA A 1 370 ? 9.068 -7.645 -33.374 1.00 91.69 370 ALA A C 1
ATOM 2820 O O . ALA A 1 370 ? 9.220 -8.784 -33.805 1.00 91.69 370 ALA A O 1
ATOM 2821 N N . ILE A 1 371 ? 7.884 -7.026 -33.377 1.00 93.44 371 ILE A N 1
ATOM 2822 C CA . ILE A 1 371 ? 6.629 -7.646 -33.830 1.00 93.44 371 ILE A CA 1
ATOM 2823 C C . ILE A 1 371 ? 6.625 -7.894 -35.346 1.00 93.44 371 ILE A C 1
ATOM 2825 O O . ILE A 1 371 ? 6.097 -8.907 -35.799 1.00 93.44 371 ILE A O 1
ATOM 2829 N N . GLU A 1 372 ? 7.215 -6.998 -36.141 1.00 93.44 372 GLU A N 1
ATOM 2830 C CA . GLU A 1 372 ? 7.373 -7.197 -37.589 1.00 93.44 372 GLU A CA 1
ATOM 2831 C C . GLU A 1 372 ? 8.247 -8.423 -37.898 1.00 93.44 372 GLU A C 1
ATOM 2833 O O . GLU A 1 372 ? 7.951 -9.179 -38.823 1.00 93.44 372 GLU A O 1
ATOM 2838 N N . LEU A 1 373 ? 9.315 -8.626 -37.119 1.00 89.75 373 LEU A N 1
ATOM 2839 C CA . LEU A 1 373 ? 10.255 -9.736 -37.292 1.00 89.75 373 LEU A CA 1
ATOM 2840 C C . LEU A 1 373 ? 9.750 -11.056 -36.692 1.00 89.75 373 LEU A C 1
ATOM 2842 O O . LEU A 1 373 ? 10.031 -12.115 -37.250 1.00 89.75 373 LEU A O 1
ATOM 2846 N N . ASP A 1 374 ? 9.019 -11.002 -35.578 1.00 92.12 374 ASP A N 1
ATOM 2847 C CA . ASP A 1 374 ? 8.351 -12.150 -34.963 1.00 92.12 374 ASP A CA 1
ATOM 2848 C C . ASP A 1 374 ? 6.910 -11.794 -34.539 1.00 92.12 374 ASP A C 1
ATOM 2850 O O . ASP A 1 374 ? 6.663 -11.343 -33.413 1.00 92.12 374 ASP A O 1
ATOM 2854 N N . PRO A 1 375 ? 5.918 -12.061 -35.411 1.00 94.12 375 PRO A N 1
ATOM 2855 C CA . PRO A 1 375 ? 4.508 -11.799 -35.120 1.00 94.12 375 PRO A CA 1
ATOM 2856 C C . PRO A 1 375 ? 3.903 -12.653 -33.996 1.00 94.12 375 PRO A C 1
ATOM 2858 O O . PRO A 1 375 ? 2.751 -12.409 -33.618 1.00 94.12 375 PRO A O 1
ATOM 2861 N N . ASN A 1 376 ? 4.633 -13.655 -33.491 1.00 94.25 376 ASN A N 1
ATOM 2862 C CA . ASN A 1 376 ? 4.221 -14.540 -32.401 1.00 94.25 376 ASN A CA 1
ATOM 2863 C C . ASN A 1 376 ? 4.953 -14.230 -31.082 1.00 94.25 376 ASN A C 1
ATOM 2865 O O . ASN A 1 376 ? 4.829 -14.985 -30.118 1.00 94.25 376 ASN A O 1
ATOM 2869 N N . MET A 1 377 ? 5.669 -13.108 -30.996 1.00 93.00 377 MET A N 1
ATOM 2870 C CA . MET A 1 377 ? 6.342 -12.686 -29.770 1.00 93.00 377 MET A CA 1
ATOM 2871 C C . MET A 1 377 ? 5.355 -12.048 -28.776 1.00 93.00 377 MET A C 1
ATOM 2873 O O . MET A 1 377 ? 5.164 -10.830 -28.746 1.00 93.00 377 MET A O 1
ATOM 2877 N N . ALA A 1 378 ? 4.704 -12.874 -27.950 1.00 93.31 378 ALA A N 1
ATOM 2878 C CA . ALA A 1 378 ? 3.673 -12.442 -26.997 1.00 93.31 378 ALA A CA 1
ATOM 2879 C C . ALA A 1 378 ? 4.143 -11.332 -26.039 1.00 93.31 378 ALA A C 1
ATOM 2881 O O . ALA A 1 378 ? 3.373 -10.427 -25.713 1.00 93.31 378 ALA A O 1
ATOM 2882 N N . GLU A 1 379 ? 5.405 -11.379 -25.610 1.00 91.12 379 GLU A N 1
ATOM 2883 C CA . GLU A 1 379 ? 6.015 -10.401 -24.712 1.00 91.12 379 GLU A CA 1
ATOM 2884 C C . GLU A 1 379 ? 6.101 -9.013 -25.356 1.00 91.12 379 GLU A C 1
ATOM 2886 O O . GLU A 1 379 ? 5.886 -8.008 -24.679 1.00 91.12 379 GLU A O 1
ATOM 2891 N N . ALA A 1 380 ? 6.365 -8.938 -26.665 1.00 91.00 380 ALA A N 1
ATOM 2892 C CA . ALA A 1 380 ? 6.445 -7.669 -27.383 1.00 91.00 380 ALA A CA 1
ATOM 2893 C C . ALA A 1 380 ? 5.073 -6.980 -27.442 1.00 91.00 380 ALA A C 1
ATOM 2895 O O . ALA A 1 380 ? 4.973 -5.785 -27.159 1.00 91.00 380 ALA A O 1
ATOM 2896 N N . TYR A 1 381 ? 4.000 -7.740 -27.698 1.00 93.88 381 TYR A N 1
ATOM 2897 C CA . TYR A 1 381 ? 2.632 -7.222 -27.596 1.00 93.88 381 TYR A CA 1
ATOM 2898 C C . TYR A 1 381 ? 2.287 -6.801 -26.164 1.00 93.88 381 TYR A C 1
ATOM 2900 O O . TYR A 1 381 ? 1.723 -5.730 -25.965 1.00 93.88 381 TYR A O 1
ATOM 2908 N N . PHE A 1 382 ? 2.654 -7.590 -25.149 1.00 93.94 382 PHE A N 1
ATOM 2909 C CA . PHE A 1 382 ? 2.418 -7.220 -23.750 1.00 93.94 382 PHE A CA 1
ATOM 2910 C C . PHE A 1 382 ? 3.106 -5.895 -23.373 1.00 93.94 382 PHE A C 1
ATOM 2912 O O . PHE A 1 382 ? 2.467 -5.007 -22.801 1.00 93.94 382 PHE A O 1
ATOM 2919 N N . MET A 1 383 ? 4.382 -5.724 -23.738 1.00 90.12 383 MET A N 1
ATOM 2920 C CA . MET A 1 383 ? 5.129 -4.489 -23.471 1.00 90.12 383 MET A CA 1
ATOM 2921 C C . MET A 1 383 ? 4.574 -3.290 -24.248 1.00 90.12 383 MET A C 1
ATOM 2923 O O . MET A 1 383 ? 4.421 -2.214 -23.667 1.00 90.12 383 MET A O 1
ATOM 2927 N N . ARG A 1 384 ? 4.206 -3.463 -25.526 1.00 92.38 384 ARG A N 1
ATOM 2928 C CA . ARG A 1 384 ? 3.607 -2.383 -26.332 1.00 92.38 384 ARG A CA 1
ATOM 2929 C C . ARG A 1 384 ? 2.223 -1.989 -25.820 1.00 92.38 384 ARG A C 1
ATOM 2931 O O . ARG A 1 384 ? 1.914 -0.800 -25.727 1.00 92.38 384 ARG A O 1
ATOM 2938 N N . GLY A 1 385 ? 1.442 -2.967 -25.364 1.00 91.25 385 GLY A N 1
ATOM 2939 C CA . GLY A 1 385 ? 0.182 -2.742 -24.665 1.00 91.25 385 GLY A CA 1
ATOM 2940 C C . GLY A 1 385 ? 0.365 -1.874 -23.419 1.00 91.25 385 GLY A C 1
ATOM 2941 O O . GLY A 1 385 ? -0.324 -0.864 -23.279 1.00 91.25 385 GLY A O 1
ATOM 2942 N N . ASN A 1 386 ? 1.344 -2.198 -22.562 1.00 88.44 386 ASN A N 1
ATOM 2943 C CA . ASN A 1 386 ? 1.672 -1.393 -21.377 1.00 88.44 386 ASN A CA 1
ATOM 2944 C C . ASN A 1 386 ? 2.071 0.041 -21.747 1.00 88.44 386 ASN A C 1
ATOM 2946 O O . ASN A 1 386 ? 1.624 0.983 -21.095 1.00 88.44 386 ASN A O 1
ATOM 2950 N N . LEU A 1 387 ? 2.858 0.211 -22.813 1.00 86.62 387 LEU A N 1
ATOM 2951 C CA . LEU A 1 387 ? 3.286 1.519 -23.306 1.00 86.62 387 LEU A CA 1
ATOM 2952 C C . LEU A 1 387 ? 2.105 2.389 -23.765 1.00 86.62 387 LEU A C 1
ATOM 2954 O O . LEU A 1 387 ? 2.017 3.570 -23.408 1.00 86.62 387 LEU A O 1
ATOM 2958 N N . TYR A 1 388 ? 1.157 1.808 -24.509 1.00 85.06 388 TYR A N 1
ATOM 2959 C CA . TYR A 1 388 ? -0.073 2.504 -24.898 1.00 85.06 388 TYR A CA 1
ATOM 2960 C C . TYR A 1 388 ? -0.948 2.886 -23.702 1.00 85.06 388 TYR A C 1
ATOM 2962 O O . TYR A 1 388 ? -1.669 3.885 -23.764 1.00 85.06 388 TYR A O 1
ATOM 2970 N N . ALA A 1 389 ? -0.884 2.109 -22.624 1.00 82.19 389 ALA A N 1
ATOM 2971 C CA . ALA A 1 389 ? -1.726 2.289 -21.457 1.00 82.19 389 ALA A CA 1
ATOM 2972 C C . ALA A 1 389 ? -1.198 3.325 -20.446 1.00 82.19 389 ALA A C 1
ATOM 2974 O O . ALA A 1 389 ? -2.005 3.955 -19.760 1.00 82.19 389 ALA A O 1
ATOM 2975 N N . SER A 1 390 ? 0.124 3.508 -20.354 1.00 73.50 390 SER A N 1
ATOM 2976 C CA . SER A 1 390 ? 0.777 4.377 -19.362 1.00 73.50 390 SER A CA 1
ATOM 2977 C C . SER A 1 390 ? 1.143 5.772 -19.882 1.00 73.50 390 SER A C 1
ATOM 2979 O O . SER A 1 390 ? 0.912 6.750 -19.174 1.00 73.50 390 SER A O 1
ATOM 2981 N N . ASN A 1 391 ? 1.685 5.892 -21.102 1.00 64.38 391 ASN A N 1
ATOM 2982 C CA . ASN A 1 391 ? 2.424 7.101 -21.514 1.00 64.38 391 ASN A CA 1
ATOM 2983 C C . ASN A 1 391 ? 1.940 7.768 -22.807 1.00 64.38 391 ASN A C 1
ATOM 2985 O O . ASN A 1 391 ? 2.175 8.958 -23.013 1.00 64.38 391 ASN A O 1
ATOM 2989 N N . LEU A 1 392 ? 1.170 7.063 -23.642 1.00 59.25 392 LEU A N 1
ATOM 2990 C CA . LEU A 1 392 ? 0.557 7.631 -24.849 1.00 59.25 392 LEU A CA 1
ATOM 2991 C C . LEU A 1 392 ? -0.918 8.128 -24.717 1.00 59.25 392 LEU A C 1
ATOM 2993 O O . LEU A 1 392 ? -1.611 8.139 -25.741 1.00 59.25 392 LEU A O 1
ATOM 2997 N N . PRO A 1 393 ? -1.445 8.618 -23.559 1.00 46.72 393 PRO A N 1
ATOM 2998 C CA . PRO A 1 393 ? -2.816 9.151 -23.480 1.00 46.72 393 PRO A CA 1
ATOM 2999 C C . PRO A 1 393 ? -3.102 10.360 -24.390 1.00 46.72 393 PRO A C 1
ATOM 3001 O O . PRO A 1 393 ? -4.265 10.694 -24.615 1.00 46.72 393 PRO A O 1
ATOM 3004 N N . ALA A 1 394 ? -2.074 11.030 -24.926 1.00 42.78 394 ALA A N 1
ATOM 3005 C CA . ALA A 1 394 ? -2.231 12.224 -25.763 1.00 42.78 394 ALA A CA 1
ATOM 3006 C C . ALA A 1 394 ? -2.804 11.943 -27.169 1.00 42.78 394 ALA A C 1
ATOM 3008 O O . ALA A 1 394 ? -3.218 12.873 -27.862 1.00 42.78 394 ALA A O 1
ATOM 3009 N N . ARG A 1 395 ? -2.887 10.677 -27.604 1.00 47.88 395 ARG A N 1
ATOM 3010 C CA . ARG A 1 395 ? -3.569 10.294 -28.850 1.00 47.88 395 ARG A CA 1
ATOM 3011 C C . ARG A 1 395 ? -4.828 9.508 -28.491 1.00 47.88 395 ARG A C 1
ATOM 3013 O O . ARG A 1 395 ? -4.745 8.408 -27.954 1.00 47.88 395 ARG A O 1
ATOM 3020 N N . ARG A 1 396 ? -6.003 10.090 -28.761 1.00 52.84 396 ARG A N 1
ATOM 3021 C CA . ARG A 1 396 ? -7.323 9.448 -28.593 1.00 52.84 396 ARG A CA 1
ATOM 3022 C C . ARG A 1 396 ? -7.250 7.976 -29.047 1.00 52.84 396 ARG A C 1
ATOM 3024 O O . ARG A 1 396 ? -6.961 7.734 -30.214 1.00 52.84 396 ARG A O 1
ATOM 3031 N N . GLY A 1 397 ? -7.476 7.024 -28.134 1.00 68.88 397 GLY A N 1
ATOM 3032 C CA . GLY A 1 397 ? -7.490 5.582 -28.440 1.00 68.88 397 GLY A CA 1
ATOM 3033 C C . GLY A 1 397 ? -6.391 4.717 -27.800 1.00 68.88 397 GLY A C 1
ATOM 3034 O O . GLY A 1 397 ? -6.328 3.530 -28.104 1.00 68.88 397 GLY A O 1
ATOM 3035 N N . GLY A 1 398 ? -5.546 5.246 -26.903 1.00 78.50 398 GLY A N 1
ATOM 3036 C CA . GLY A 1 398 ? -4.501 4.455 -26.219 1.00 78.50 398 GLY A CA 1
ATOM 3037 C C . GLY A 1 398 ? -5.021 3.192 -25.512 1.00 78.50 398 GLY A C 1
ATOM 3038 O O . GLY A 1 398 ? -4.476 2.111 -25.709 1.00 78.50 398 GLY A O 1
ATOM 3039 N N . HIS A 1 399 ? -6.140 3.285 -24.781 1.00 83.88 399 HIS A N 1
ATOM 3040 C CA . HIS A 1 399 ? -6.758 2.117 -24.132 1.00 83.88 399 HIS A CA 1
ATOM 3041 C C . HIS A 1 399 ? -7.258 1.064 -25.128 1.00 83.88 399 HIS A C 1
ATOM 3043 O O . HIS A 1 399 ? -7.167 -0.126 -24.853 1.00 83.88 399 HIS A O 1
ATOM 3049 N N . GLU A 1 400 ? -7.761 1.481 -26.291 1.00 87.94 400 GLU A N 1
ATOM 3050 C CA . GLU A 1 400 ? -8.223 0.563 -27.335 1.00 87.94 400 GLU A CA 1
ATOM 3051 C C . GLU A 1 400 ? -7.051 -0.209 -27.951 1.00 87.94 400 GLU A C 1
ATOM 3053 O O . GLU A 1 400 ? -7.121 -1.429 -28.087 1.00 87.94 400 GLU A O 1
ATOM 3058 N N . ARG A 1 401 ? -5.939 0.481 -28.233 1.00 88.62 401 ARG A N 1
ATOM 3059 C CA . ARG A 1 401 ? -4.703 -0.154 -28.712 1.00 88.62 401 ARG A CA 1
ATOM 3060 C C . ARG A 1 401 ? -4.092 -1.084 -27.669 1.00 88.62 401 ARG A C 1
ATOM 3062 O O . ARG A 1 401 ? -3.700 -2.192 -28.014 1.00 88.62 401 ARG A O 1
ATOM 3069 N N . ALA A 1 402 ? -4.080 -0.676 -26.400 1.00 91.31 402 ALA A N 1
ATOM 3070 C CA . ALA A 1 402 ? -3.620 -1.525 -25.307 1.00 91.31 402 ALA A CA 1
ATOM 3071 C C . ALA A 1 402 ? -4.458 -2.810 -25.206 1.00 91.31 402 ALA A C 1
ATOM 3073 O O . ALA A 1 402 ? -3.910 -3.907 -25.165 1.00 91.31 402 ALA A O 1
ATOM 3074 N N . ILE A 1 403 ? -5.791 -2.696 -25.246 1.00 93.00 403 ILE A N 1
ATOM 3075 C CA . ILE A 1 403 ? -6.702 -3.852 -25.253 1.00 93.00 403 ILE A CA 1
ATOM 3076 C C . ILE A 1 403 ? -6.434 -4.767 -26.457 1.00 93.00 403 ILE A C 1
ATOM 3078 O O . ILE A 1 403 ? -6.458 -5.991 -26.295 1.00 93.00 403 ILE A O 1
ATOM 3082 N N . ALA A 1 404 ? -6.189 -4.205 -27.644 1.00 94.75 404 ALA A N 1
ATOM 3083 C CA . ALA A 1 404 ? -5.872 -4.979 -28.842 1.00 94.75 404 ALA A CA 1
ATOM 3084 C C . ALA A 1 404 ? -4.558 -5.763 -28.680 1.00 94.75 404 ALA A C 1
ATOM 3086 O O . ALA A 1 404 ? -4.533 -6.968 -28.925 1.00 94.75 404 ALA A O 1
ATOM 3087 N N . ASP A 1 405 ? -3.505 -5.121 -28.176 1.00 94.69 405 ASP A N 1
ATOM 3088 C CA . ASP A 1 405 ? -2.209 -5.763 -27.944 1.00 94.69 405 ASP A CA 1
ATOM 3089 C C . ASP A 1 405 ? -2.273 -6.831 -26.841 1.00 94.69 405 ASP A C 1
ATOM 3091 O O . ASP A 1 405 ? -1.765 -7.937 -27.026 1.00 94.69 405 ASP A O 1
ATOM 3095 N N . TYR A 1 406 ? -2.973 -6.581 -25.729 1.00 96.00 406 TYR A N 1
ATOM 3096 C CA . TYR A 1 406 ? -3.195 -7.621 -24.717 1.00 96.00 406 TYR A CA 1
ATOM 3097 C C . TYR A 1 406 ? -4.033 -8.782 -25.253 1.00 96.00 406 TYR A C 1
ATOM 3099 O O . TYR A 1 406 ? -3.807 -9.929 -24.878 1.00 96.00 406 TYR A O 1
ATOM 3107 N N . THR A 1 407 ? -4.988 -8.511 -26.145 1.00 97.44 407 THR A N 1
ATOM 3108 C CA . THR A 1 407 ? -5.755 -9.571 -26.811 1.00 97.44 407 THR A CA 1
ATOM 3109 C C . THR A 1 407 ? -4.848 -10.419 -27.685 1.00 97.44 407 THR A C 1
ATOM 3111 O O . THR A 1 407 ? -4.888 -11.640 -27.565 1.00 97.44 407 THR A O 1
ATOM 3114 N N . ARG A 1 408 ? -3.966 -9.798 -28.475 1.00 97.69 408 ARG A N 1
ATOM 3115 C CA . ARG A 1 408 ? -3.007 -10.536 -29.296 1.00 97.69 408 ARG A CA 1
ATOM 3116 C C . ARG A 1 408 ? -2.021 -11.344 -28.449 1.00 97.69 408 ARG A C 1
ATOM 3118 O O . ARG A 1 408 ? -1.726 -12.486 -28.784 1.00 97.69 408 ARG A O 1
ATOM 3125 N N . CYS A 1 409 ? -1.574 -10.795 -27.321 1.00 96.38 409 CYS A N 1
ATOM 3126 C CA . CYS A 1 409 ? -0.772 -11.523 -26.339 1.00 96.38 409 CYS A CA 1
ATOM 3127 C C . CYS A 1 409 ? -1.504 -12.779 -25.834 1.00 96.38 409 CYS A C 1
ATOM 3129 O O . CYS A 1 409 ? -0.934 -13.866 -25.864 1.00 96.38 409 CYS A O 1
ATOM 3131 N N . LEU A 1 410 ? -2.783 -12.661 -25.459 1.00 94.69 410 LEU A N 1
ATOM 3132 C CA . LEU A 1 410 ? -3.599 -13.777 -24.962 1.00 94.69 410 LEU A CA 1
ATOM 3133 C C . LEU A 1 410 ? -3.981 -14.799 -26.043 1.00 94.69 410 LEU A C 1
ATOM 3135 O O . LEU A 1 410 ? -4.211 -15.960 -25.723 1.00 94.69 410 LEU A O 1
ATOM 3139 N N . GLU A 1 411 ? -4.032 -14.413 -27.317 1.00 96.62 411 GLU A N 1
ATOM 3140 C CA . GLU A 1 411 ? -4.172 -15.366 -28.428 1.00 96.62 411 GLU A CA 1
ATOM 3141 C C . GLU A 1 411 ? -2.936 -16.268 -28.568 1.00 96.62 411 GLU A C 1
ATOM 3143 O O . GLU A 1 411 ? -3.064 -17.431 -28.943 1.00 96.62 411 GLU A O 1
ATOM 3148 N N . ILE A 1 412 ? -1.746 -15.740 -28.260 1.00 95.44 412 ILE A N 1
ATOM 3149 C CA . ILE A 1 412 ? -0.473 -16.469 -28.340 1.00 95.44 412 ILE A CA 1
ATOM 3150 C C . ILE A 1 412 ? -0.193 -17.233 -27.034 1.00 95.44 412 ILE A C 1
ATOM 3152 O O . ILE A 1 412 ? 0.206 -18.397 -27.065 1.00 95.44 412 ILE A O 1
ATOM 3156 N N . LYS A 1 413 ? -0.412 -16.590 -25.881 1.00 93.25 413 LYS A N 1
ATOM 3157 C CA . LYS A 1 413 ? -0.247 -17.140 -24.527 1.00 93.25 413 LYS A CA 1
ATOM 3158 C C . LYS A 1 413 ? -1.565 -17.034 -23.744 1.00 93.25 413 LYS A C 1
ATOM 3160 O O . LYS A 1 413 ? -1.740 -16.110 -22.947 1.00 93.25 413 LYS A O 1
ATOM 3165 N N . PRO A 1 414 ? -2.488 -18.002 -23.898 1.00 91.38 414 PRO A N 1
ATOM 3166 C CA . PRO A 1 414 ? -3.819 -17.931 -23.289 1.00 91.38 414 PRO A CA 1
ATOM 3167 C C . PRO A 1 414 ? -3.828 -17.853 -21.765 1.00 91.38 414 PRO A C 1
ATOM 3169 O O . PRO A 1 414 ? -4.763 -17.303 -21.192 1.00 91.38 414 PRO A O 1
ATOM 3172 N N . ASN A 1 415 ? -2.807 -18.374 -21.087 1.00 89.44 415 ASN A N 1
ATOM 3173 C CA . ASN A 1 415 ? -2.773 -18.422 -19.624 1.00 89.44 415 ASN A CA 1
ATOM 3174 C C . ASN A 1 415 ? -2.057 -17.225 -18.987 1.00 89.44 415 ASN A C 1
ATOM 3176 O O . ASN A 1 415 ? -1.943 -17.195 -17.767 1.00 89.44 415 ASN A O 1
ATOM 3180 N N . ASP A 1 416 ? -1.634 -16.230 -19.768 1.00 90.12 416 ASP A N 1
ATOM 3181 C CA . ASP A 1 416 ? -0.904 -15.067 -19.263 1.00 90.12 416 ASP A CA 1
ATOM 3182 C C . ASP A 1 416 ? -1.753 -14.238 -18.280 1.00 90.12 416 ASP A C 1
ATOM 3184 O O . ASP A 1 416 ? -2.756 -13.608 -18.644 1.00 90.12 416 ASP A O 1
ATOM 3188 N N . ALA A 1 417 ? -1.374 -14.260 -16.999 1.00 89.50 417 ALA A N 1
ATOM 3189 C CA . ALA A 1 417 ? -2.091 -13.539 -15.954 1.00 89.50 417 ALA A CA 1
ATOM 3190 C C . ALA A 1 417 ? -1.926 -12.018 -16.118 1.00 89.50 417 ALA A C 1
ATOM 3192 O O . ALA A 1 417 ? -2.888 -11.267 -15.945 1.00 89.50 417 ALA A O 1
ATOM 3193 N N . GLY A 1 418 ? -0.725 -11.555 -16.480 1.00 89.69 418 GLY A N 1
ATOM 3194 C CA . GLY A 1 418 ? -0.401 -10.144 -16.703 1.00 89.69 418 GLY A CA 1
ATOM 3195 C C . GLY A 1 418 ? -1.290 -9.509 -17.765 1.00 89.69 418 GLY A C 1
ATOM 3196 O O . GLY A 1 418 ? -1.959 -8.507 -17.504 1.00 89.69 418 GLY A O 1
ATOM 3197 N N . ALA A 1 419 ? -1.334 -10.116 -18.949 1.00 91.62 419 ALA A N 1
ATOM 3198 C CA . ALA A 1 419 ? -2.098 -9.614 -20.081 1.00 91.62 419 ALA A CA 1
ATOM 3199 C C . ALA A 1 419 ? -3.605 -9.600 -19.789 1.00 91.62 419 ALA A C 1
ATOM 3201 O O . ALA A 1 419 ? -4.273 -8.600 -20.060 1.00 91.62 419 ALA A O 1
ATOM 3202 N N . ARG A 1 420 ? -4.142 -10.665 -19.172 1.00 93.69 420 ARG A N 1
ATOM 3203 C CA . ARG A 1 420 ? -5.563 -10.741 -18.790 1.00 93.69 420 ARG A CA 1
ATOM 3204 C C . ARG A 1 420 ? -5.934 -9.676 -17.761 1.00 93.69 420 ARG A C 1
ATOM 3206 O O . ARG A 1 420 ? -6.931 -8.979 -17.935 1.00 93.69 420 ARG A O 1
ATOM 3213 N N . TRP A 1 421 ? -5.117 -9.519 -16.722 1.00 92.06 421 TRP A N 1
ATOM 3214 C CA . TRP A 1 421 ? -5.296 -8.493 -15.696 1.00 92.06 421 TRP A CA 1
ATOM 3215 C C . TRP A 1 421 ? -5.325 -7.078 -16.288 1.00 92.06 421 TRP A C 1
ATOM 3217 O O . TRP A 1 421 ? -6.247 -6.296 -16.023 1.00 92.06 421 TRP A O 1
ATOM 3227 N N . ASN A 1 422 ? -4.330 -6.752 -17.116 1.00 91.44 422 ASN A N 1
ATOM 3228 C CA . ASN A 1 422 ? -4.223 -5.428 -17.714 1.00 91.44 422 ASN A CA 1
ATOM 3229 C C . ASN A 1 422 ? -5.390 -5.170 -18.674 1.00 91.44 422 ASN A C 1
ATOM 3231 O O . ASN A 1 422 ? -6.032 -4.125 -18.583 1.00 91.44 422 ASN A O 1
ATOM 3235 N N . ARG A 1 423 ? -5.756 -6.141 -19.522 1.00 94.88 423 ARG A N 1
ATOM 3236 C CA . ARG A 1 423 ? -6.909 -6.013 -20.426 1.00 94.88 423 ARG A CA 1
ATOM 3237 C C . ARG A 1 423 ? -8.212 -5.753 -19.665 1.00 94.88 423 ARG A C 1
ATOM 3239 O O . ARG A 1 423 ? -8.930 -4.807 -19.998 1.00 94.88 423 ARG A O 1
ATOM 3246 N N . ALA A 1 424 ? -8.462 -6.516 -18.599 1.00 94.50 424 ALA A N 1
ATOM 3247 C CA . ALA A 1 424 ? -9.618 -6.333 -17.723 1.00 94.50 424 ALA A CA 1
ATOM 3248 C C . ALA A 1 424 ? -9.672 -4.930 -17.101 1.00 94.50 424 ALA A C 1
ATOM 3250 O O . ALA A 1 424 ? -10.737 -4.320 -17.027 1.00 94.50 424 ALA A O 1
ATOM 3251 N N . THR A 1 425 ? -8.515 -4.389 -16.709 1.00 91.19 425 THR A N 1
ATOM 3252 C CA . THR A 1 425 ? -8.387 -3.058 -16.098 1.00 91.19 425 THR A CA 1
ATOM 3253 C C . THR A 1 425 ? -8.771 -1.928 -17.056 1.00 91.19 425 THR A C 1
ATOM 3255 O O . THR A 1 425 ? -9.323 -0.915 -16.620 1.00 91.19 425 THR A O 1
ATOM 3258 N N . TYR A 1 426 ? -8.542 -2.096 -18.363 1.00 89.94 426 TYR A N 1
ATOM 3259 C CA . TYR A 1 426 ? -8.832 -1.055 -19.355 1.00 89.94 426 TYR A CA 1
ATOM 3260 C C . TYR A 1 426 ? -10.238 -1.126 -19.961 1.00 89.94 426 TYR A C 1
ATOM 3262 O O . TYR A 1 426 ? -10.763 -0.103 -20.408 1.00 89.94 426 TYR A O 1
ATOM 3270 N N . TYR A 1 427 ? -10.907 -2.279 -19.919 1.00 92.62 427 TYR A N 1
ATOM 3271 C CA . TYR A 1 427 ? -12.278 -2.413 -20.419 1.00 92.62 427 TYR A CA 1
ATOM 3272 C C . TYR A 1 427 ? -13.299 -1.417 -19.821 1.00 92.62 427 TYR A C 1
ATOM 3274 O O . TYR A 1 427 ? -14.101 -0.872 -20.593 1.00 92.62 427 TYR A O 1
ATOM 3282 N N . PRO A 1 428 ? -13.289 -1.088 -18.509 1.00 90.38 428 PRO A N 1
ATOM 3283 C CA . PRO A 1 428 ? -14.201 -0.098 -17.934 1.00 90.38 428 PRO A CA 1
ATOM 3284 C C . PRO A 1 428 ? -14.072 1.306 -18.539 1.00 90.38 428 PRO A C 1
ATOM 3286 O O . PRO A 1 428 ? -15.084 1.999 -18.659 1.00 90.38 428 PRO A O 1
ATOM 3289 N N . TYR A 1 429 ? -12.874 1.714 -18.979 1.00 87.56 429 TYR A N 1
ATOM 3290 C CA . TYR A 1 429 ? -12.661 3.001 -19.659 1.00 87.56 429 TYR A CA 1
ATOM 3291 C C . TYR A 1 429 ? -13.357 3.052 -21.026 1.00 87.56 429 TYR A C 1
ATOM 3293 O O . TYR A 1 429 ? -13.782 4.118 -21.466 1.00 87.56 429 TYR A O 1
ATOM 3301 N N . MET A 1 430 ? -13.558 1.889 -21.650 1.00 87.94 430 MET A N 1
ATOM 3302 C CA . MET A 1 430 ? -14.318 1.715 -22.892 1.00 87.94 430 MET A CA 1
ATOM 3303 C C . MET A 1 430 ? -15.792 1.355 -22.643 1.00 87.94 430 MET A C 1
ATOM 3305 O O . MET A 1 430 ? -16.506 1.001 -23.578 1.00 87.94 430 MET A O 1
ATOM 3309 N N . ARG A 1 431 ? -16.264 1.420 -21.387 1.00 90.06 431 ARG A N 1
ATOM 3310 C CA . ARG A 1 431 ? -17.607 0.985 -20.949 1.00 90.06 431 ARG A CA 1
ATOM 3311 C C . ARG A 1 431 ? -17.933 -0.487 -21.243 1.00 90.06 431 ARG A C 1
ATOM 3313 O O . ARG A 1 431 ? -19.098 -0.880 -21.233 1.00 90.06 431 ARG A O 1
ATOM 3320 N N . ARG A 1 432 ? -16.913 -1.319 -21.456 1.00 93.62 432 ARG A N 1
ATOM 3321 C CA . ARG A 1 432 ? -17.032 -2.760 -21.721 1.00 93.62 432 ARG A CA 1
ATOM 3322 C C . ARG A 1 432 ? -17.058 -3.551 -20.410 1.00 93.62 432 ARG A C 1
ATOM 3324 O O . ARG A 1 432 ? -16.170 -4.336 -20.107 1.00 93.62 432 ARG A O 1
ATOM 3331 N N . TYR A 1 433 ? -18.060 -3.288 -19.574 1.00 94.88 433 TYR A N 1
ATOM 3332 C CA . TYR A 1 433 ? -18.101 -3.797 -18.196 1.00 94.88 433 TYR A CA 1
ATOM 3333 C C . TYR A 1 433 ? -18.237 -5.321 -18.094 1.00 94.88 433 TYR A C 1
ATOM 3335 O O . TYR A 1 433 ? -17.658 -5.916 -17.190 1.00 94.88 433 TYR A O 1
ATOM 3343 N N . ASP A 1 434 ? -18.984 -5.945 -19.006 1.00 96.75 434 ASP A N 1
ATOM 3344 C CA . ASP A 1 434 ? -19.149 -7.404 -19.030 1.00 96.75 434 ASP A CA 1
ATOM 3345 C C . ASP A 1 434 ? -17.847 -8.119 -19.399 1.00 96.75 434 ASP A C 1
ATOM 3347 O O . ASP A 1 434 ? -17.489 -9.101 -18.754 1.00 96.75 434 ASP A O 1
ATOM 3351 N N . ASP A 1 435 ? -17.085 -7.566 -20.346 1.00 95.88 435 ASP A N 1
ATOM 3352 C CA . ASP A 1 435 ? -15.774 -8.100 -20.726 1.00 95.88 435 ASP A CA 1
ATOM 3353 C C . ASP A 1 435 ? -14.766 -7.987 -19.570 1.00 95.88 435 ASP A C 1
ATOM 3355 O O . ASP A 1 435 ? -14.001 -8.917 -19.316 1.00 95.88 435 ASP A O 1
ATOM 3359 N N . ALA A 1 436 ? -14.803 -6.881 -18.814 1.00 96.31 436 ALA A N 1
ATOM 3360 C CA . ALA A 1 436 ? -13.994 -6.710 -17.603 1.00 96.31 436 ALA A CA 1
ATOM 3361 C C . ALA A 1 436 ? -14.314 -7.778 -16.549 1.00 96.31 436 ALA A C 1
ATOM 3363 O O . ALA A 1 436 ? -13.413 -8.415 -16.004 1.00 96.31 436 ALA A O 1
ATOM 3364 N N . ILE A 1 437 ? -15.607 -8.002 -16.288 1.00 96.75 437 ILE A N 1
ATOM 3365 C CA . ILE A 1 437 ? -16.065 -9.030 -15.351 1.00 96.75 437 ILE A CA 1
ATOM 3366 C C . ILE A 1 437 ? -15.621 -10.417 -15.822 1.00 96.75 437 ILE A C 1
ATOM 3368 O O . ILE A 1 437 ? -15.137 -11.191 -14.997 1.00 96.75 437 ILE A O 1
ATOM 3372 N N . ALA A 1 438 ? -15.756 -10.735 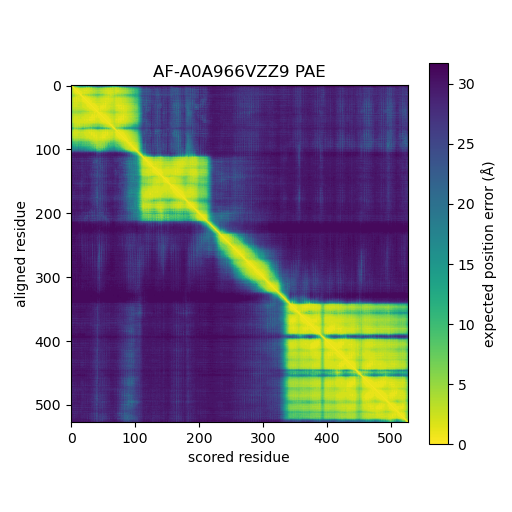-17.109 1.00 95.31 438 ALA A N 1
ATOM 3373 C CA . ALA A 1 438 ? -15.373 -12.033 -17.660 1.00 95.31 438 ALA A CA 1
ATOM 3374 C C . ALA A 1 438 ? -13.866 -12.305 -17.514 1.00 95.31 438 ALA A C 1
ATOM 3376 O O . ALA A 1 438 ? -13.478 -13.376 -17.035 1.00 95.31 438 ALA A O 1
ATOM 3377 N N . ASP A 1 439 ? -13.016 -11.327 -17.843 1.00 94.31 439 ASP A N 1
ATOM 3378 C CA . ASP A 1 439 ? -11.565 -11.481 -17.714 1.00 94.31 439 ASP A CA 1
ATOM 3379 C C . ASP A 1 439 ? -11.128 -11.576 -16.246 1.00 94.31 439 ASP A C 1
ATOM 3381 O O . ASP A 1 439 ? -10.347 -12.467 -15.915 1.00 94.31 439 ASP A O 1
ATOM 3385 N N . TRP A 1 440 ? -11.651 -10.741 -15.336 1.00 95.50 440 TRP A N 1
ATOM 3386 C CA . TRP A 1 440 ? -11.343 -10.890 -13.905 1.00 95.50 440 TRP A CA 1
ATOM 3387 C C . TRP A 1 440 ? -11.857 -12.212 -13.336 1.00 95.50 440 TRP A C 1
ATOM 3389 O O . TRP A 1 440 ? -11.195 -12.805 -12.496 1.00 95.50 440 TRP A O 1
ATOM 3399 N N . THR A 1 441 ? -13.005 -12.705 -13.802 1.00 94.75 441 THR A N 1
ATOM 3400 C CA . THR A 1 441 ? -13.536 -14.009 -13.378 1.00 94.75 441 THR A CA 1
ATOM 3401 C C . THR A 1 441 ? -12.616 -15.139 -13.806 1.00 94.75 441 THR A C 1
ATOM 3403 O O . THR A 1 441 ? -12.187 -15.918 -12.964 1.00 94.75 441 THR A O 1
ATOM 3406 N N . THR A 1 442 ? -12.206 -15.150 -15.073 1.00 92.00 442 THR A N 1
ATOM 3407 C CA . THR A 1 442 ? -11.238 -16.130 -15.584 1.00 92.00 442 THR A CA 1
ATOM 3408 C C . THR A 1 442 ? -9.897 -16.032 -14.853 1.00 92.00 442 THR A C 1
ATOM 3410 O O . THR A 1 442 ? -9.262 -17.042 -14.580 1.00 92.00 442 THR A O 1
ATOM 3413 N N . TYR A 1 443 ? -9.463 -14.817 -14.515 1.00 91.06 443 TYR A N 1
ATOM 3414 C CA . TYR A 1 443 ? -8.237 -14.572 -13.759 1.00 91.06 443 TYR A CA 1
ATOM 3415 C C . TYR A 1 443 ? -8.305 -15.107 -12.317 1.00 91.06 443 TYR A C 1
ATOM 3417 O O . TYR A 1 443 ? -7.317 -15.617 -11.803 1.00 91.06 443 TYR A O 1
ATOM 3425 N N . ILE A 1 444 ? -9.465 -14.992 -11.666 1.00 91.44 444 ILE A N 1
ATOM 3426 C CA . ILE A 1 444 ? -9.702 -15.475 -10.298 1.00 91.44 444 ILE A CA 1
ATOM 3427 C C . ILE A 1 444 ? -9.857 -17.003 -10.263 1.00 91.44 444 ILE A C 1
ATOM 3429 O O . ILE A 1 444 ? -9.366 -17.647 -9.339 1.00 91.44 444 ILE A O 1
ATOM 3433 N N . GLU A 1 445 ? -10.562 -17.575 -11.240 1.00 86.94 445 GLU A N 1
ATOM 3434 C CA . GLU A 1 445 ? -10.939 -18.996 -11.269 1.00 86.94 445 GLU A CA 1
ATOM 3435 C C . GLU A 1 445 ? -9.892 -19.900 -11.943 1.00 86.94 445 GLU A C 1
ATOM 3437 O O . GLU A 1 445 ? -9.896 -21.110 -11.720 1.00 86.94 445 GLU A O 1
ATOM 3442 N N . GLY A 1 446 ? -9.025 -19.342 -12.792 1.00 77.44 446 GLY A N 1
ATOM 3443 C CA . GLY A 1 446 ? -8.133 -20.105 -13.664 1.00 77.44 446 GLY A CA 1
ATOM 3444 C C . GLY A 1 446 ? -6.771 -20.469 -13.064 1.00 77.44 446 GLY A C 1
ATOM 3445 O O . GLY A 1 446 ? -6.227 -19.769 -12.210 1.00 77.44 446 GLY A O 1
ATOM 3446 N N . ASP A 1 447 ? -6.166 -21.534 -13.603 1.00 66.62 447 ASP A N 1
ATOM 3447 C CA . ASP A 1 447 ? -4.729 -21.816 -13.472 1.00 66.62 447 ASP A CA 1
ATOM 3448 C C . ASP A 1 447 ? -3.943 -20.893 -14.418 1.00 66.62 447 ASP A C 1
ATOM 3450 O O . ASP A 1 447 ? -3.529 -21.265 -15.519 1.00 66.62 447 ASP A O 1
ATOM 3454 N N . THR A 1 448 ? -3.868 -19.615 -14.048 1.00 75.81 448 THR A N 1
ATOM 3455 C CA . THR A 1 448 ? -3.158 -18.599 -14.829 1.00 75.81 448 THR A CA 1
ATOM 3456 C C . THR A 1 448 ? -1.679 -18.576 -14.473 1.00 75.81 448 THR A C 1
ATOM 3458 O O . THR A 1 448 ? -1.312 -18.688 -13.304 1.00 75.81 448 THR A O 1
ATOM 3461 N N . ASP A 1 449 ? -0.826 -18.347 -15.467 1.00 73.44 449 ASP A N 1
ATOM 3462 C CA . ASP A 1 449 ? 0.603 -18.177 -15.256 1.00 73.44 449 ASP A CA 1
ATOM 3463 C C . ASP A 1 449 ? 0.898 -16.778 -14.695 1.00 73.44 449 ASP A C 1
ATOM 3465 O O . ASP A 1 449 ? 0.781 -15.765 -15.388 1.00 73.44 449 ASP A O 1
ATOM 3469 N N . PHE A 1 450 ? 1.275 -16.734 -13.416 1.00 75.44 450 PHE A N 1
ATOM 3470 C CA . PHE A 1 450 ? 1.671 -15.519 -12.703 1.00 75.44 450 PHE A CA 1
ATOM 3471 C C . PHE A 1 450 ? 3.160 -15.180 -12.874 1.00 75.44 450 PHE A C 1
ATOM 3473 O O . PHE A 1 450 ? 3.617 -14.227 -12.246 1.00 75.44 450 PHE A O 1
ATOM 3480 N N . SER A 1 451 ? 3.922 -15.917 -13.694 1.00 65.50 451 SER A N 1
ATOM 3481 C CA . SER A 1 451 ? 5.369 -15.716 -13.887 1.00 65.50 451 SER A CA 1
ATOM 3482 C C . SER A 1 451 ? 5.747 -14.267 -14.224 1.00 65.50 451 SER A C 1
ATOM 3484 O O . SER A 1 451 ? 6.783 -13.781 -13.776 1.00 65.50 451 SER A O 1
ATOM 3486 N N . LEU A 1 452 ? 4.874 -13.543 -14.930 1.00 61.47 452 LEU A N 1
ATOM 3487 C CA . LEU A 1 452 ? 5.063 -12.134 -15.295 1.00 61.47 452 LEU A CA 1
ATOM 3488 C C . LEU A 1 452 ? 4.611 -11.120 -14.227 1.00 61.47 452 LEU A C 1
ATOM 3490 O O . LEU A 1 452 ? 4.764 -9.918 -14.432 1.00 61.47 452 LEU A O 1
ATOM 3494 N N . GLN A 1 453 ? 4.039 -11.562 -13.101 1.00 64.12 453 GLN A N 1
ATOM 3495 C CA . GLN A 1 453 ? 3.501 -10.688 -12.046 1.00 64.12 453 GLN A CA 1
ATOM 3496 C C . GLN A 1 453 ? 4.344 -10.635 -10.752 1.00 64.12 453 GLN A C 1
ATOM 3498 O O . GLN A 1 453 ? 3.982 -9.916 -9.819 1.00 64.12 453 GLN A O 1
ATOM 3503 N N . GLY A 1 454 ? 5.480 -11.339 -10.683 1.00 63.22 454 GLY A N 1
ATOM 3504 C CA . GLY A 1 454 ? 6.361 -11.354 -9.503 1.00 63.22 454 GLY A CA 1
ATOM 3505 C C . GLY A 1 454 ? 5.762 -12.072 -8.278 1.00 63.22 454 GLY A C 1
ATOM 3506 O O . GLY A 1 454 ? 4.826 -12.858 -8.395 1.00 63.22 454 GLY A O 1
ATOM 3507 N N . GLU A 1 455 ? 6.286 -11.806 -7.073 1.00 54.88 455 GLU A N 1
ATOM 3508 C CA . GLU A 1 455 ? 5.930 -12.517 -5.819 1.00 54.88 455 GLU A CA 1
ATOM 3509 C C . GLU A 1 455 ? 4.527 -12.175 -5.250 1.00 54.88 455 GLU A C 1
ATOM 3511 O O . GLU A 1 455 ? 4.150 -12.600 -4.158 1.00 54.88 455 GLU A O 1
ATOM 3516 N N . GLY A 1 456 ? 3.711 -11.412 -5.982 1.00 72.19 456 GLY A N 1
ATOM 3517 C CA . GLY A 1 456 ? 2.492 -10.771 -5.481 1.00 72.19 456 GLY A CA 1
ATOM 3518 C C . GLY A 1 456 ? 1.159 -11.483 -5.739 1.00 72.19 456 GLY A C 1
ATOM 3519 O O . GLY A 1 456 ? 0.140 -10.800 -5.688 1.00 72.19 456 GLY A O 1
ATOM 3520 N N . LYS A 1 457 ? 1.104 -12.801 -6.004 1.00 82.81 457 LYS A N 1
ATOM 3521 C CA . LYS A 1 457 ? -0.138 -13.503 -6.430 1.00 82.81 457 LYS A CA 1
ATOM 3522 C C . LYS A 1 457 ? -1.372 -13.155 -5.586 1.00 82.81 457 LYS A C 1
ATOM 3524 O O . LYS A 1 457 ? -2.425 -12.846 -6.139 1.00 82.81 457 LYS A O 1
ATOM 3529 N N . ALA A 1 458 ? -1.247 -13.185 -4.257 1.00 84.50 458 ALA A N 1
ATOM 3530 C CA . ALA A 1 458 ? -2.357 -12.867 -3.356 1.00 84.50 458 ALA A CA 1
ATOM 3531 C C . ALA A 1 458 ? -2.850 -11.422 -3.533 1.00 84.50 458 ALA A C 1
ATOM 3533 O O . ALA A 1 458 ? -4.053 -11.206 -3.623 1.00 84.50 458 ALA A O 1
ATOM 3534 N N . LYS A 1 459 ? -1.936 -10.453 -3.669 1.00 85.31 459 LYS A N 1
ATOM 3535 C CA . LYS A 1 459 ? -2.271 -9.040 -3.897 1.00 85.31 459 LYS A CA 1
ATOM 3536 C C . LYS A 1 459 ? -2.929 -8.824 -5.255 1.00 85.31 459 LYS A C 1
ATOM 3538 O O . LYS A 1 459 ? -3.908 -8.088 -5.342 1.00 85.31 459 LYS A O 1
ATOM 3543 N N . SER A 1 460 ? -2.445 -9.490 -6.300 1.00 86.19 460 SER A N 1
ATOM 3544 C CA . SER A 1 460 ? -3.049 -9.378 -7.628 1.00 86.19 460 SER A CA 1
ATOM 3545 C C . SER A 1 460 ? -4.459 -9.977 -7.674 1.00 86.19 460 SER A C 1
ATOM 3547 O O . SER A 1 460 ? -5.380 -9.356 -8.204 1.00 86.19 460 SER A O 1
ATOM 3549 N N . LEU A 1 461 ? -4.670 -11.139 -7.042 1.00 90.69 461 LEU A N 1
ATOM 3550 C CA . LEU A 1 461 ? -6.005 -11.729 -6.877 1.00 90.69 461 LEU A CA 1
ATOM 3551 C C . LEU A 1 461 ? -6.924 -10.835 -6.035 1.00 90.69 461 LEU A C 1
ATOM 3553 O O . LEU A 1 461 ? -8.086 -10.637 -6.391 1.00 90.69 461 LEU A O 1
ATOM 3557 N N . ALA A 1 462 ? -6.401 -10.244 -4.958 1.00 92.75 462 ALA A N 1
ATOM 3558 C CA . ALA A 1 462 ? -7.145 -9.305 -4.126 1.00 92.75 462 ALA A CA 1
ATOM 3559 C C . ALA A 1 462 ? -7.596 -8.080 -4.934 1.00 92.75 462 ALA A C 1
ATOM 3561 O O . ALA A 1 462 ? -8.759 -7.675 -4.876 1.00 92.75 462 ALA A O 1
ATOM 3562 N N . GLY A 1 463 ? -6.702 -7.549 -5.771 1.00 93.06 463 GLY A N 1
ATOM 3563 C CA . GLY A 1 463 ? -7.024 -6.513 -6.740 1.00 93.06 463 GLY A CA 1
ATOM 3564 C C . GLY A 1 463 ? -8.130 -6.939 -7.714 1.00 93.06 463 GLY A C 1
ATOM 3565 O O . GLY A 1 463 ? -9.004 -6.131 -8.021 1.00 93.06 463 GLY A O 1
ATOM 3566 N N . ALA A 1 464 ? -8.145 -8.196 -8.171 1.00 93.75 464 ALA A N 1
ATOM 3567 C CA . ALA A 1 464 ? -9.107 -8.671 -9.180 1.00 93.75 464 ALA A CA 1
ATOM 3568 C C . ALA A 1 464 ? -10.513 -8.680 -8.614 1.00 93.75 464 ALA A C 1
ATOM 3570 O O . ALA A 1 464 ? -11.437 -8.126 -9.212 1.00 93.75 464 ALA A O 1
ATOM 3571 N N . HIS A 1 465 ? -10.641 -9.230 -7.409 1.00 96.44 465 HIS A N 1
ATOM 3572 C CA . HIS A 1 465 ? -11.865 -9.145 -6.638 1.00 96.44 465 HIS A CA 1
ATOM 3573 C C . HIS A 1 465 ? -12.268 -7.686 -6.407 1.00 96.44 465 HIS A C 1
ATOM 3575 O O . HIS A 1 465 ? -13.405 -7.314 -6.686 1.00 96.44 465 HIS A O 1
ATOM 3581 N N . PHE A 1 466 ? -11.345 -6.820 -5.983 1.00 97.19 466 PHE A N 1
ATOM 3582 C CA . PHE A 1 466 ? -11.654 -5.417 -5.711 1.00 97.19 466 PHE A CA 1
ATOM 3583 C C . PHE A 1 466 ? -12.182 -4.659 -6.942 1.00 97.19 466 PHE A C 1
ATOM 3585 O O . PHE A 1 466 ? -13.202 -3.969 -6.855 1.00 97.19 466 PHE A O 1
ATOM 3592 N N . TYR A 1 467 ? -11.533 -4.776 -8.103 1.00 95.75 467 TYR A N 1
ATOM 3593 C CA . TYR A 1 467 ? -11.990 -4.082 -9.308 1.00 95.75 467 TYR A CA 1
ATOM 3594 C C . TYR A 1 467 ? -13.274 -4.691 -9.885 1.00 95.75 467 TYR A C 1
ATOM 3596 O O . TYR A 1 467 ? -14.156 -3.937 -10.311 1.00 95.75 467 TYR A O 1
ATOM 3604 N N . ARG A 1 468 ? -13.444 -6.020 -9.817 1.00 97.44 468 ARG A N 1
ATOM 3605 C CA . ARG A 1 468 ? -14.697 -6.683 -10.207 1.00 97.44 468 ARG A CA 1
ATOM 3606 C C . ARG A 1 468 ? -15.862 -6.246 -9.313 1.00 97.44 468 ARG A C 1
ATOM 3608 O O . ARG A 1 468 ? -16.915 -5.874 -9.836 1.00 97.44 468 ARG A O 1
ATOM 3615 N N . ALA A 1 469 ? -15.642 -6.147 -7.999 1.00 97.62 469 ALA A N 1
ATOM 3616 C CA . ALA A 1 469 ? -16.613 -5.612 -7.043 1.00 97.62 469 ALA A CA 1
ATOM 3617 C C . ALA A 1 469 ? -17.053 -4.190 -7.402 1.00 97.62 469 ALA A C 1
ATOM 3619 O O . ALA A 1 469 ? -18.247 -3.891 -7.402 1.00 97.62 469 ALA A O 1
ATOM 3620 N N . ARG A 1 470 ? -16.100 -3.318 -7.763 1.00 96.69 470 ARG A N 1
ATOM 3621 C CA . ARG A 1 470 ? -16.403 -1.938 -8.168 1.00 96.69 470 ARG A CA 1
ATOM 3622 C C . ARG A 1 470 ? -17.328 -1.892 -9.374 1.00 96.69 470 ARG A C 1
ATOM 3624 O O . ARG A 1 470 ? -18.274 -1.111 -9.366 1.00 96.69 470 ARG A O 1
ATOM 3631 N N . VAL A 1 471 ? -17.093 -2.727 -10.387 1.00 96.94 471 VAL A N 1
ATOM 3632 C CA . VAL A 1 471 ? -17.962 -2.783 -11.573 1.00 96.94 471 VAL A CA 1
ATOM 3633 C C . VAL A 1 471 ? -19.346 -3.338 -11.224 1.00 96.94 471 VAL A C 1
ATOM 3635 O O . VAL A 1 471 ? -20.354 -2.789 -11.688 1.00 96.94 471 VAL A O 1
ATOM 3638 N N . TYR A 1 472 ? -19.423 -4.358 -10.362 1.00 97.81 472 TYR A N 1
ATOM 3639 C CA . TYR A 1 472 ? -20.704 -4.847 -9.850 1.00 97.81 472 TYR A CA 1
ATOM 3640 C C . TYR A 1 472 ? -21.478 -3.760 -9.093 1.00 97.81 472 TYR A C 1
ATOM 3642 O O . TYR A 1 472 ? -22.668 -3.578 -9.346 1.00 97.81 472 TYR A O 1
ATOM 3650 N N . GLN A 1 473 ? -20.805 -2.986 -8.240 1.00 96.62 473 GLN A N 1
ATOM 3651 C CA . GLN A 1 473 ? -21.403 -1.910 -7.449 1.00 96.62 473 GLN A CA 1
ATOM 3652 C C . GLN A 1 473 ? -21.883 -0.738 -8.319 1.00 96.62 473 GLN A C 1
ATOM 3654 O O . GLN A 1 473 ? -23.032 -0.307 -8.196 1.00 96.62 473 GLN A O 1
ATOM 3659 N N . SER A 1 474 ? -21.010 -0.182 -9.165 1.00 93.69 474 SER A N 1
ATOM 3660 C CA . SER A 1 474 ? -21.272 1.091 -9.848 1.00 93.69 474 SER A CA 1
ATOM 3661 C C . SER A 1 474 ? -22.098 0.936 -11.124 1.00 93.69 474 SER A C 1
ATOM 3663 O O . SER A 1 474 ? -22.951 1.781 -11.402 1.00 93.69 474 SER A O 1
ATOM 3665 N N . HIS A 1 475 ? -21.865 -0.128 -11.900 1.00 93.19 475 HIS A N 1
ATOM 3666 C CA . HIS A 1 475 ? -22.444 -0.285 -13.237 1.00 93.19 475 HIS A CA 1
ATOM 3667 C C . HIS A 1 475 ? -23.542 -1.340 -13.293 1.00 93.19 475 HIS A C 1
ATOM 3669 O O . HIS A 1 475 ? -24.585 -1.086 -13.894 1.00 93.19 475 HIS A O 1
ATOM 3675 N N . LYS A 1 476 ? -23.346 -2.500 -12.655 1.00 94.94 476 LYS A N 1
ATOM 3676 C CA . LYS A 1 476 ? -24.386 -3.543 -12.600 1.00 94.94 476 LYS A CA 1
ATOM 3677 C C . LYS A 1 476 ? -25.399 -3.322 -11.479 1.00 94.94 476 LYS A C 1
ATOM 3679 O O . LYS A 1 476 ? -26.502 -3.847 -11.569 1.00 94.94 476 LYS A O 1
ATOM 3684 N N . LYS A 1 477 ? -25.042 -2.523 -10.464 1.00 95.06 477 LYS A N 1
ATOM 3685 C CA . LYS A 1 477 ? -25.817 -2.321 -9.227 1.00 95.06 477 LYS A CA 1
ATOM 3686 C C . LYS A 1 477 ? -26.169 -3.643 -8.529 1.00 95.06 477 LYS A C 1
ATOM 3688 O O . LYS A 1 477 ? -27.167 -3.731 -7.820 1.00 95.06 477 LYS A O 1
ATOM 3693 N N . ASP A 1 478 ? -25.337 -4.664 -8.726 1.00 97.06 478 ASP A N 1
ATOM 3694 C CA . ASP A 1 478 ? -25.442 -5.960 -8.061 1.00 97.06 478 ASP A CA 1
ATOM 3695 C C . ASP A 1 478 ? -24.627 -5.890 -6.766 1.00 97.06 478 ASP A C 1
ATOM 3697 O O . ASP A 1 478 ? -23.453 -6.264 -6.700 1.00 97.06 478 ASP A O 1
ATOM 3701 N N . TYR A 1 479 ? -25.244 -5.302 -5.739 1.00 96.75 479 TYR A N 1
ATOM 3702 C CA . TYR A 1 479 ? -24.587 -5.055 -4.456 1.00 96.75 479 TYR A CA 1
ATOM 3703 C C . TYR A 1 479 ? -24.215 -6.354 -3.736 1.00 96.75 479 TYR A C 1
ATOM 3705 O O . TYR A 1 479 ? -23.214 -6.386 -3.026 1.00 96.75 479 TYR A O 1
ATOM 3713 N N . SER A 1 480 ? -24.966 -7.436 -3.951 1.00 97.31 480 SER A N 1
ATOM 3714 C CA . SER A 1 480 ? -24.689 -8.742 -3.353 1.00 97.31 480 SER A CA 1
ATOM 3715 C C . SER A 1 480 ? -23.387 -9.337 -3.889 1.00 97.31 480 SER A C 1
ATOM 3717 O O . SER A 1 480 ? -22.527 -9.732 -3.100 1.00 97.31 480 SER A O 1
ATOM 3719 N N . LYS A 1 481 ? -23.188 -9.339 -5.216 1.00 96.94 481 LYS A N 1
ATOM 3720 C CA . LYS A 1 481 ? -21.914 -9.781 -5.808 1.00 96.94 481 LYS A CA 1
ATOM 3721 C C . LYS A 1 481 ? -20.760 -8.850 -5.459 1.00 96.94 481 LYS A C 1
ATOM 3723 O O . LYS A 1 481 ? -19.670 -9.329 -5.160 1.00 96.94 481 LYS A O 1
ATOM 3728 N N . ALA A 1 482 ? -21.006 -7.538 -5.425 1.00 97.75 482 ALA A N 1
ATOM 3729 C CA . ALA A 1 482 ? -19.994 -6.574 -5.006 1.00 97.75 482 ALA A CA 1
ATOM 3730 C C . ALA A 1 482 ? -19.504 -6.838 -3.571 1.00 97.75 482 ALA A C 1
ATOM 3732 O O . ALA A 1 482 ? -18.302 -6.841 -3.329 1.00 97.75 482 ALA A O 1
ATOM 3733 N N . ILE A 1 483 ? -20.406 -7.122 -2.624 1.00 97.88 483 ILE A N 1
ATOM 3734 C CA . ILE A 1 483 ? -20.041 -7.459 -1.237 1.00 97.88 483 ILE A CA 1
ATOM 3735 C C . ILE A 1 483 ? -19.213 -8.741 -1.165 1.00 97.88 483 ILE A C 1
ATOM 3737 O O . ILE A 1 483 ? -18.233 -8.786 -0.414 1.00 97.88 483 ILE A O 1
ATOM 3741 N N . ALA A 1 484 ? -19.600 -9.775 -1.918 1.00 97.56 484 ALA A N 1
ATOM 3742 C CA . ALA A 1 484 ? -18.866 -11.036 -1.961 1.00 97.56 484 ALA A CA 1
ATOM 3743 C C . ALA A 1 484 ? -17.425 -10.811 -2.440 1.00 97.56 484 ALA A C 1
ATOM 3745 O O . ALA A 1 484 ? -16.481 -11.233 -1.771 1.00 97.56 484 ALA A O 1
ATOM 3746 N N . ASP A 1 485 ? -17.254 -10.058 -3.527 1.00 97.56 485 ASP A N 1
ATOM 3747 C CA . ASP A 1 485 ? -15.933 -9.739 -4.057 1.00 97.56 485 ASP A CA 1
ATOM 3748 C C . ASP A 1 485 ? -15.129 -8.815 -3.133 1.00 97.56 485 ASP A C 1
ATOM 3750 O O . ASP A 1 485 ? -13.967 -9.101 -2.869 1.00 97.56 485 ASP A O 1
ATOM 3754 N N . TYR A 1 486 ? -15.716 -7.764 -2.550 1.00 97.88 486 TYR A N 1
ATOM 3755 C CA . TYR A 1 486 ? -14.994 -6.948 -1.564 1.00 97.88 486 TYR A CA 1
ATOM 3756 C C . TYR A 1 486 ? -14.543 -7.764 -0.351 1.00 97.88 486 TYR A C 1
ATOM 3758 O O . TYR A 1 486 ? -13.471 -7.524 0.196 1.00 97.88 486 TYR A O 1
ATOM 3766 N N . THR A 1 487 ? -15.344 -8.741 0.070 1.00 97.25 487 THR A N 1
ATOM 3767 C CA . THR A 1 487 ? -14.989 -9.629 1.181 1.00 97.25 487 THR A CA 1
ATOM 3768 C C . THR A 1 487 ? -13.843 -10.562 0.809 1.00 97.25 487 THR A C 1
ATOM 3770 O O . THR A 1 487 ? -12.921 -10.712 1.605 1.00 97.25 487 THR A O 1
ATOM 3773 N N . ALA A 1 488 ? -13.862 -11.136 -0.395 1.00 96.06 488 ALA A N 1
ATOM 3774 C CA . ALA A 1 488 ? -12.758 -11.948 -0.902 1.00 96.06 488 ALA A CA 1
ATOM 3775 C C . ALA A 1 488 ? -11.468 -11.123 -1.061 1.00 96.06 488 ALA A C 1
ATOM 3777 O O . ALA A 1 488 ? -10.399 -11.573 -0.657 1.00 96.06 488 ALA A O 1
ATOM 3778 N N . ALA A 1 489 ? -11.575 -9.887 -1.559 1.00 95.81 489 ALA A N 1
ATOM 3779 C CA . ALA A 1 489 ? -10.450 -8.964 -1.672 1.00 95.81 489 ALA A CA 1
ATOM 3780 C C . ALA A 1 489 ? -9.815 -8.675 -0.302 1.00 95.81 489 ALA A C 1
ATOM 3782 O O . ALA A 1 489 ? -8.616 -8.861 -0.132 1.00 95.81 489 ALA A O 1
ATOM 3783 N N . LEU A 1 490 ? -10.629 -8.310 0.694 1.00 94.38 490 LEU A N 1
ATOM 3784 C CA . LEU A 1 490 ? -10.176 -8.034 2.062 1.00 94.38 490 LEU A CA 1
ATOM 3785 C C . LEU A 1 490 ? -9.614 -9.266 2.785 1.00 94.38 490 LEU A C 1
ATOM 3787 O O . LEU A 1 490 ? -8.800 -9.122 3.692 1.00 94.38 490 LEU A O 1
ATOM 3791 N N . ALA A 1 491 ? -10.046 -10.474 2.415 1.00 94.38 491 ALA A N 1
ATOM 3792 C CA . ALA A 1 491 ? -9.488 -11.710 2.961 1.00 94.38 491 ALA A CA 1
ATOM 3793 C C . ALA A 1 491 ? -8.069 -11.989 2.436 1.00 94.38 491 ALA A C 1
ATOM 3795 O O . ALA A 1 491 ? -7.252 -12.553 3.160 1.00 94.38 491 ALA A O 1
ATOM 3796 N N . LEU A 1 492 ? -7.785 -11.600 1.189 1.00 90.81 492 LEU A N 1
ATOM 3797 C CA . LEU A 1 492 ? -6.480 -11.776 0.548 1.00 90.81 492 LEU A CA 1
ATOM 3798 C C . LEU A 1 492 ? -5.506 -10.640 0.884 1.00 90.81 492 LEU A C 1
ATOM 3800 O O . LEU A 1 492 ? -4.325 -10.891 1.110 1.00 90.81 492 LEU A O 1
ATOM 3804 N N . ASP A 1 493 ? -6.000 -9.405 0.925 1.00 91.31 493 ASP A N 1
ATOM 3805 C CA . ASP A 1 493 ? -5.248 -8.225 1.340 1.00 91.31 493 ASP A CA 1
ATOM 3806 C C . ASP A 1 493 ? -6.138 -7.318 2.215 1.00 91.31 493 ASP A C 1
ATOM 3808 O O . ASP A 1 493 ? -6.945 -6.530 1.710 1.00 91.31 493 ASP A O 1
ATOM 3812 N N . PRO A 1 494 ? -5.998 -7.408 3.551 1.00 89.38 494 PRO A N 1
ATOM 3813 C CA . PRO A 1 494 ? -6.762 -6.583 4.484 1.00 89.38 494 PRO A CA 1
ATOM 3814 C C . PRO A 1 494 ? -6.446 -5.083 4.408 1.00 89.38 494 PRO A C 1
ATOM 3816 O O . PRO A 1 494 ? -7.167 -4.284 5.001 1.00 89.38 494 PRO A O 1
ATOM 3819 N N . GLN A 1 495 ? -5.362 -4.686 3.731 1.00 86.25 495 GLN A N 1
ATOM 3820 C CA . GLN A 1 495 ? -4.909 -3.296 3.655 1.00 86.25 495 GLN A CA 1
ATOM 3821 C C . GLN A 1 495 ? -5.356 -2.584 2.371 1.00 86.25 495 GLN A C 1
ATOM 3823 O O . GLN A 1 495 ? -4.968 -1.433 2.158 1.00 86.25 495 GLN A O 1
ATOM 3828 N N . ILE A 1 496 ? -6.186 -3.214 1.527 1.00 88.75 496 ILE A N 1
ATOM 3829 C CA . ILE A 1 496 ? -6.710 -2.561 0.319 1.00 88.75 496 ILE A CA 1
ATOM 3830 C C . ILE A 1 496 ? -7.502 -1.314 0.708 1.00 88.75 496 ILE A C 1
ATOM 3832 O O . ILE A 1 496 ? -8.599 -1.378 1.274 1.00 88.75 496 ILE A O 1
ATOM 3836 N N . GLN A 1 497 ? -6.952 -0.165 0.335 1.00 87.88 497 GLN A N 1
ATOM 3837 C CA . GLN A 1 497 ? -7.549 1.129 0.606 1.00 87.88 497 GLN A CA 1
ATOM 3838 C C . GLN A 1 497 ? -8.937 1.247 -0.039 1.00 87.88 497 GLN A C 1
ATOM 3840 O O . GLN A 1 497 ? -9.137 0.948 -1.218 1.00 87.88 497 GLN A O 1
ATOM 3845 N N . GLY A 1 498 ? -9.908 1.734 0.723 1.00 89.56 498 GLY A N 1
ATOM 3846 C CA . GLY A 1 498 ? -11.277 1.956 0.280 1.00 89.56 498 GLY A CA 1
ATOM 3847 C C . GLY A 1 498 ? -12.161 0.711 0.273 1.00 89.56 498 GLY A C 1
ATOM 3848 O O . GLY A 1 498 ? -13.369 0.864 0.092 1.00 89.56 498 GLY A O 1
ATOM 3849 N N . ALA A 1 499 ? -11.624 -0.503 0.446 1.00 93.12 499 ALA A N 1
ATOM 3850 C CA . ALA A 1 499 ? -12.406 -1.733 0.313 1.00 93.12 499 ALA A CA 1
ATOM 3851 C C . ALA A 1 499 ? -13.455 -1.892 1.422 1.00 93.12 499 ALA A C 1
ATOM 3853 O O . ALA A 1 499 ? -14.602 -2.227 1.120 1.00 93.12 499 ALA A O 1
ATOM 3854 N N . HIS A 1 500 ? -13.114 -1.572 2.676 1.00 93.06 500 HIS A N 1
ATOM 3855 C CA . HIS A 1 500 ? -14.081 -1.578 3.778 1.00 93.06 500 HIS A CA 1
ATOM 3856 C C . HIS A 1 500 ? -15.191 -0.559 3.539 1.00 93.06 500 HIS A C 1
ATOM 3858 O O . HIS A 1 500 ? -16.368 -0.914 3.554 1.00 93.06 500 HIS A O 1
ATOM 3864 N N . ARG A 1 501 ? -14.837 0.690 3.217 1.00 94.12 501 ARG A N 1
ATOM 3865 C CA . ARG A 1 501 ? -15.827 1.740 2.946 1.00 94.12 501 ARG A CA 1
ATOM 3866 C C . ARG A 1 501 ? -16.774 1.369 1.798 1.00 94.12 501 ARG A C 1
ATOM 3868 O O . ARG A 1 501 ? -17.986 1.515 1.937 1.00 94.12 501 ARG A O 1
ATOM 3875 N N . LEU A 1 502 ? -16.244 0.887 0.671 1.00 95.94 502 LEU A N 1
ATOM 3876 C CA . LEU A 1 502 ? -17.053 0.526 -0.501 1.00 95.94 502 LEU A CA 1
ATOM 3877 C C . LEU A 1 502 ? -17.962 -0.680 -0.225 1.00 95.94 502 LEU A C 1
ATOM 3879 O O . LEU A 1 502 ? -19.110 -0.702 -0.677 1.00 95.94 502 LEU A O 1
ATOM 3883 N N . ARG A 1 503 ? -17.500 -1.649 0.574 1.00 97.19 503 ARG A N 1
ATOM 3884 C CA . ARG A 1 503 ? -18.345 -2.752 1.043 1.00 97.19 503 ARG A CA 1
ATOM 3885 C C . ARG A 1 503 ? -19.449 -2.262 1.982 1.00 97.19 503 ARG A C 1
ATOM 3887 O O . ARG A 1 503 ? -20.603 -2.649 1.801 1.00 97.19 503 ARG A O 1
ATOM 3894 N N . GLY A 1 504 ? -19.132 -1.352 2.903 1.00 95.69 504 GLY A N 1
ATOM 3895 C CA . GLY A 1 504 ? -20.102 -0.698 3.784 1.00 95.69 504 GLY A CA 1
ATOM 3896 C C . GLY A 1 504 ? -21.195 0.053 3.018 1.00 95.69 504 GLY A C 1
ATOM 3897 O O . GLY A 1 504 ? -22.376 -0.076 3.333 1.00 95.69 504 GLY A O 1
ATOM 3898 N N . GLU A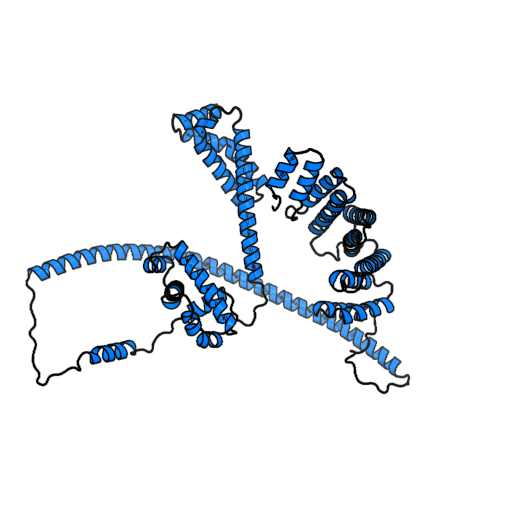 1 505 ? -20.832 0.761 1.946 1.00 95.44 505 GLU A N 1
ATOM 3899 C CA . GLU A 1 505 ? -21.796 1.408 1.044 1.00 95.44 505 GLU A CA 1
ATOM 3900 C C . GLU A 1 505 ? -22.722 0.397 0.358 1.00 95.44 505 GLU A C 1
ATOM 3902 O O . GLU A 1 505 ? -23.912 0.665 0.192 1.00 95.44 505 GLU A O 1
ATOM 3907 N N . CYS A 1 506 ? -22.213 -0.776 -0.026 1.00 96.81 506 CYS A N 1
ATOM 3908 C CA . CYS A 1 506 ? -23.053 -1.841 -0.575 1.00 96.81 506 CYS A CA 1
ATOM 3909 C C . CYS A 1 506 ? -24.013 -2.410 0.483 1.00 96.81 506 CYS A C 1
ATOM 3911 O O . CYS A 1 506 ? -25.188 -2.619 0.179 1.00 96.81 506 CYS A O 1
ATOM 3913 N N . TYR A 1 507 ? -23.553 -2.603 1.725 1.00 97.00 507 TYR A N 1
ATOM 3914 C CA . TYR A 1 507 ? -24.412 -3.024 2.836 1.00 97.00 507 TYR A CA 1
ATOM 3915 C C . TYR A 1 507 ? -25.526 -2.007 3.127 1.00 97.00 507 TYR A C 1
ATOM 3917 O O . TYR A 1 507 ? -26.672 -2.412 3.313 1.00 97.00 507 TYR A O 1
ATOM 3925 N N . GLU A 1 508 ? -25.242 -0.697 3.088 1.00 95.38 508 GLU A N 1
ATOM 3926 C CA . GLU A 1 508 ? -26.273 0.353 3.187 1.00 95.38 508 GLU A CA 1
ATOM 3927 C C . GLU A 1 508 ? -27.341 0.203 2.098 1.00 95.38 508 GLU A C 1
ATOM 3929 O O . GLU A 1 508 ? -28.535 0.282 2.389 1.00 95.38 508 GLU A O 1
ATOM 3934 N N . LYS A 1 509 ? -26.932 -0.044 0.844 1.00 95.50 509 LYS A N 1
ATOM 3935 C CA . LYS A 1 509 ? -27.868 -0.213 -0.282 1.00 95.50 509 LYS A CA 1
ATOM 3936 C C . LYS A 1 509 ? -28.766 -1.441 -0.148 1.00 95.50 509 LYS A C 1
ATOM 3938 O O . LYS A 1 509 ? -29.865 -1.421 -0.695 1.00 95.50 509 LYS A O 1
ATOM 3943 N N . LEU A 1 510 ? -28.329 -2.467 0.581 1.00 95.00 510 LEU A N 1
ATOM 3944 C CA . LEU A 1 510 ? -29.123 -3.660 0.891 1.00 95.00 510 LEU A CA 1
ATOM 3945 C C . LEU A 1 510 ? -29.879 -3.571 2.230 1.00 95.00 510 LEU A C 1
ATOM 3947 O O . LEU A 1 510 ? -30.589 -4.507 2.587 1.00 95.00 510 LEU A O 1
ATOM 3951 N N . GLY A 1 511 ? -29.759 -2.464 2.971 1.00 92.56 511 GLY A N 1
ATOM 3952 C CA . GLY A 1 511 ? -30.414 -2.283 4.272 1.00 92.56 511 GLY A CA 1
ATOM 3953 C C . GLY A 1 511 ? -29.713 -2.980 5.447 1.00 92.56 511 GLY A C 1
ATOM 3954 O O . GLY A 1 511 ? -30.249 -3.018 6.553 1.00 92.56 511 GLY A O 1
ATOM 3955 N N . GLU A 1 512 ? -28.496 -3.493 5.257 1.00 94.25 512 GLU A N 1
ATOM 3956 C CA . GLU A 1 512 ? -27.702 -4.170 6.290 1.00 94.25 512 GLU A CA 1
ATOM 3957 C C . GLU A 1 512 ? -26.906 -3.167 7.149 1.00 94.25 512 GLU A C 1
ATOM 3959 O O . GLU A 1 512 ? -25.675 -3.192 7.227 1.00 94.25 512 GLU A O 1
ATOM 3964 N N . VAL A 1 513 ? -27.629 -2.264 7.819 1.00 90.69 513 VAL A N 1
ATOM 3965 C CA . VAL A 1 513 ? -27.075 -1.080 8.507 1.00 90.69 513 VAL A CA 1
ATOM 3966 C C . VAL A 1 513 ? -25.999 -1.429 9.542 1.00 90.69 513 VAL A C 1
ATOM 3968 O O . VAL A 1 513 ? -24.975 -0.755 9.616 1.00 90.69 513 VAL A O 1
ATOM 3971 N N . ALA A 1 514 ? -26.184 -2.502 10.318 1.00 90.50 514 ALA A N 1
ATOM 3972 C CA . ALA A 1 514 ? -25.215 -2.905 11.338 1.00 90.50 514 ALA A CA 1
ATOM 3973 C C . ALA A 1 514 ? -23.855 -3.301 10.733 1.00 90.50 514 ALA A C 1
ATOM 3975 O O . ALA A 1 514 ? -22.810 -2.943 11.273 1.00 90.50 514 ALA A O 1
ATOM 3976 N N . LYS A 1 515 ? -23.852 -3.999 9.589 1.00 90.94 515 LYS A N 1
ATOM 3977 C CA . LYS A 1 515 ? -22.610 -4.382 8.899 1.00 90.94 515 LYS A CA 1
ATOM 3978 C C . LYS A 1 515 ? -21.948 -3.180 8.234 1.00 90.94 515 LYS A C 1
ATOM 3980 O O . LYS A 1 515 ? -20.730 -3.049 8.303 1.00 90.94 515 LYS A O 1
ATOM 3985 N N . ALA A 1 516 ? -22.742 -2.269 7.674 1.00 90.44 516 ALA A N 1
ATOM 3986 C CA . ALA A 1 516 ? -22.228 -1.020 7.123 1.00 90.44 516 ALA A CA 1
ATOM 3987 C C . ALA A 1 516 ? -21.513 -0.165 8.183 1.00 90.44 516 ALA A C 1
ATOM 3989 O O . ALA A 1 516 ? -20.410 0.320 7.945 1.00 90.44 516 ALA A O 1
ATOM 3990 N N . GLN A 1 517 ? -22.098 -0.034 9.379 1.00 89.56 517 GLN A N 1
ATOM 3991 C CA . GLN A 1 517 ? -21.485 0.698 10.492 1.00 89.56 517 GLN A CA 1
ATOM 3992 C C . GLN A 1 517 ? -20.146 0.094 10.930 1.00 89.56 517 GLN A C 1
ATOM 3994 O O . GLN A 1 517 ? -19.221 0.842 11.243 1.00 89.56 517 GLN A O 1
ATOM 3999 N N . LEU A 1 518 ? -20.023 -1.239 10.929 1.00 90.19 518 LEU A N 1
ATOM 4000 C CA . LEU A 1 518 ? -18.755 -1.913 11.224 1.00 90.19 518 LEU A CA 1
ATOM 4001 C C . LEU A 1 518 ? -17.680 -1.565 10.189 1.00 90.19 518 LEU A C 1
ATOM 4003 O O . LEU A 1 518 ? -16.560 -1.226 10.563 1.00 90.19 518 LEU A O 1
ATOM 4007 N N . ASP A 1 519 ? -18.028 -1.595 8.905 1.00 88.88 519 ASP A N 1
ATOM 4008 C CA . ASP A 1 519 ? -17.096 -1.264 7.827 1.00 88.88 519 ASP A CA 1
ATOM 4009 C C . ASP A 1 519 ? -16.688 0.224 7.846 1.00 88.88 519 ASP A C 1
ATOM 4011 O O . ASP A 1 519 ? -15.502 0.537 7.724 1.00 88.88 519 ASP A O 1
ATOM 4015 N N . PHE A 1 520 ? -17.617 1.151 8.106 1.00 90.19 520 PHE A N 1
ATOM 4016 C CA . PHE A 1 520 ? -17.293 2.579 8.253 1.00 90.19 520 PHE A CA 1
ATOM 4017 C C . PHE A 1 520 ? -16.495 2.898 9.517 1.00 90.19 520 PHE A C 1
ATOM 4019 O O . PHE A 1 520 ? -15.753 3.879 9.550 1.00 90.19 520 PHE A O 1
ATOM 4026 N N . ALA A 1 521 ? -16.617 2.084 10.567 1.00 86.62 521 ALA A N 1
ATOM 4027 C CA . ALA A 1 521 ? -15.775 2.229 11.745 1.00 86.62 521 ALA A CA 1
ATOM 4028 C C . ALA A 1 521 ? -14.310 1.874 11.440 1.00 86.62 521 ALA A C 1
ATOM 4030 O O . ALA A 1 521 ? -13.408 2.414 12.084 1.00 86.62 521 ALA A O 1
ATOM 4031 N N . ILE A 1 522 ? -14.053 0.979 10.487 1.00 84.94 522 ILE A N 1
ATOM 4032 C CA . ILE A 1 522 ? -12.693 0.632 10.059 1.00 84.94 522 ILE A CA 1
ATOM 4033 C C . ILE A 1 522 ? -12.147 1.728 9.141 1.00 84.94 522 ILE A C 1
ATOM 4035 O O . ILE A 1 522 ? -11.064 2.254 9.394 1.00 84.94 522 ILE A O 1
ATOM 4039 N N . GLU A 1 523 ? -12.923 2.126 8.131 1.00 80.38 523 GLU A N 1
ATOM 4040 C CA . GLU A 1 523 ? -12.540 3.156 7.167 1.00 80.38 523 GLU A CA 1
ATOM 4041 C C . GLU A 1 523 ? -13.690 4.163 6.958 1.00 80.38 523 GLU A C 1
ATOM 4043 O O . GLU A 1 523 ? -14.623 3.900 6.190 1.00 80.38 523 GLU A O 1
ATOM 4048 N N . PRO A 1 524 ? -13.666 5.318 7.650 1.00 67.56 524 PRO A N 1
ATOM 4049 C CA . PRO A 1 524 ? -14.754 6.288 7.578 1.00 67.56 524 PRO A CA 1
ATOM 4050 C C . PRO A 1 524 ? -14.809 6.992 6.214 1.00 67.56 524 PRO A C 1
ATOM 4052 O O . PRO A 1 524 ? -13.793 7.153 5.531 1.00 67.56 524 PRO A O 1
ATOM 4055 N N . LYS A 1 525 ? -16.005 7.455 5.820 1.00 59.66 525 LYS A N 1
ATOM 4056 C CA . LYS A 1 525 ? -16.168 8.341 4.654 1.00 59.66 525 LYS A CA 1
ATOM 4057 C C . LYS A 1 525 ? -15.353 9.620 4.901 1.00 59.66 525 LYS A C 1
ATOM 4059 O O . LYS A 1 525 ? -15.460 10.212 5.970 1.00 59.66 525 LYS A O 1
ATOM 4064 N N . ARG A 1 526 ? -14.517 10.021 3.935 1.00 53.03 526 ARG A N 1
ATOM 4065 C CA . ARG A 1 526 ? -13.931 11.369 3.941 1.00 53.03 526 ARG A CA 1
ATOM 4066 C C . ARG A 1 526 ? -15.060 12.351 3.633 1.00 53.03 526 ARG A C 1
ATOM 4068 O O . ARG A 1 526 ? -15.765 12.140 2.647 1.00 53.03 526 ARG A O 1
ATOM 4075 N N . GLU A 1 527 ? -15.245 13.318 4.525 1.00 36.81 527 GLU A N 1
ATOM 4076 C CA . GLU A 1 527 ? -16.209 14.420 4.390 1.00 36.81 527 GLU A CA 1
ATOM 4077 C C . GLU A 1 527 ? -15.870 15.347 3.222 1.00 36.81 527 GLU A C 1
ATOM 4079 O O . GLU A 1 527 ? -14.658 15.545 2.955 1.00 36.81 527 GLU A O 1
#

Sequence (527 aa):
MNDSSDAQLLRAYAEQHSEAAFRELVRRHVDFVHSAALRMVCDPHLAQDVAQGVFLALARQADTLTEHAVLVGWLHRTAQYLAAQTVRTDVRRRQREQEAAAMNALPAAPEASWDELAPHLDAALGELSDTDRDAVLLRYFEQQSAREMAARLGLSEEAAQKRVSRAVERLRELLAQRKVSLGASGLVGLLTANGVQAAPAGLAVSLSSAALTRATVSTVTATASTAPALTMTTLQKACVVATLAALAGAGLHQAQQNAKLREQVATLHQQQVPLAEQIRQLEAQLAGATNRLVALIAENERLSANSQQREILRLRGEIGLLRNQPATVSNAANQTKQPPLNSARAYYDRAGDHYIHHDYEAQLEDLDKAIELDPNMAEAYFMRGNLYASNLPARRGGHERAIADYTRCLEIKPNDAGARWNRATYYPYMRRYDDAIADWTTYIEGDTDFSLQGEGKAKSLAGAHFYRARVYQSHKKDYSKAIADYTAALALDPQIQGAHRLRGECYEKLGEVAKAQLDFAIEPKRE